Protein 8F8F (pdb70)

GO terms:
  GO:0004161 dimethylallyltranstransferase activity (F, EXP)
  GO:0004337 (2E,6E)-farnesyl diphosphate synthase activity (F, EXP)

InterPro domains:
  IPR000092 Polyprenyl synthetase-like [PF00348] (36-290)
  IPR000092 Polyprenyl synthetase-like [cd00685] (25-270)
  IPR008949 Isoprenoid synthase domain superfamily [G3DSA:1.10.600.10] (1-351)
  IPR008949 Isoprenoid synthase domain superfamily [SSF48576] (7-351)
  IPR033749 Polyprenyl synthetase, conserved site [PS00444] (228-240)
  IPR033749 Polyprenyl synthetase, conserved site [PS00723] (81-95)
  IPR054885 (2E,6E)-farnesyl diphosphate synthase [NF042416] (1-352)

Organism: Mycobacterium tuberculosis (strain ATCC 25618 / H37Rv) (NCBI:txid83332)

Nearest PDB structures (foldseek):
  8f8k-assembly1_A  TM=9.981E-01  e=1.217E-45  Mycobacterium tuberculosis
  3qqv-assembly1_A-2  TM=9.295E-01  e=1.820E-24  Corynebacterium glutamicum
  3lk5-assembly1_A-2  TM=9.264E-01  e=7.140E-21  Corynebacterium glutamicum
  1wy0-assembly1_A-2  TM=9.045E-01  e=4.512E-14  Pyrococcus horikoshii OT3
  3nf2-assembly1_A-2  TM=8.156E-01  e=4.820E-12  Streptomyces coelicolor

Radius of gyration: 26.86 Å; Cα contacts (8 Å, |Δi|>4): 1030; chains: 2; bounding box: 62×59×74 Å

Foldseek 3Di:
DLVVLLLVLVLVLLVVVLVVCPVVDDVVSVLSVVLSCVLSVDDDLQLLVLLQLLQQFAADDHDDSLVSPLSSLLSLLVLLVVLVVCVVLVPQDDPRHGHQLNVQLVVCVVVVHDDRSSVRSSVSSNVSSVVSNVSSVVSLVVSLVPPADVQLNVQLVVLVVQLVVLLVVLVVLFVVCQVVVPQALVSQLSSLCSNFLNRFLSSSSNNNSRRDDCVVQSVLSNVLSSLLRLLLQLVVVCCCADNDCVVVVADHLNCQQSQGNHSLLSVLLVLCVVVPPVLNVLSSVRRRDHDDPVSSVVNSVSSVVSCSSVVSVVSSVVSLVVSLVSLVPHSTDVVSSVVVNVSSVVSD/DLLVLLLVLQLVLLVVVLVVCPVVDDVVSVLSVVLSCVLSVDDDLQLLVLLQLLQQFAADDHDDSLVSPLSSLLSLLVLLLVLVVCVVLVPQADLRHGHQLNVQLVVCVVVVHDDRSSVRSSVSSNVSSVVSNVSSVVSLVVSLVPPADVQLNVQLVVLVVQLVVLLVVLVVLFVVCQVVVPQALVSQLSSLCSNFLNRFLSSSSNNNSRRDDCPQVSVLSNLLSSLLRLLLQLVVVLCCAPNDCVVNVDDHHNCQQSQGRHSLLSVLLVLCVVVPPVLNVLSSVRRNDHADPVSSVVNSVSSVVSCSSVVSVVSSVVSLVVSLVSLVPGSTDVVSSVVVNVSSVVSD

B-factor: mean 47.26, std 14.82, range [19.62, 125.3]

Structure (mmCIF, N/CA/C/O backbone):
data_8F8F
#
_entry.id   8F8F
#
_cell.length_a   81.797
_cell.length_b   190.713
_cell.length_c   66.480
_cell.angle_alpha   90.00
_cell.angle_beta   90.00
_cell.angle_gamma   90.00
#
_symmetry.space_group_name_H-M   'P 21 21 2'
#
loop_
_entity.id
_entity.type
_entity.pdbx_description
1 polymer '(2E,6E)-farnesyl diphosphate synthase'
2 non-polymer GLYCEROL
3 non-polymer 'MAGNESIUM ION'
4 water water
#
loop_
_atom_site.group_PDB
_atom_site.id
_atom_site.type_symbol
_atom_site.label_atom_id
_atom_site.label_alt_id
_atom_site.label_comp_id
_atom_site.label_asym_id
_atom_site.label_entity_id
_atom_site.label_seq_id
_atom_site.pdbx_PDB_ins_code
_atom_site.Cartn_x
_atom_site.Cartn_y
_atom_site.Cartn_z
_atom_site.occupancy
_atom_site.B_iso_or_equiv
_atom_site.auth_seq_id
_atom_site.auth_comp_id
_atom_site.auth_asym_id
_atom_site.auth_atom_id
_atom_site.pdbx_PDB_model_num
ATOM 1 N N . THR A 1 35 ? 12.536 16.237 20.129 1.00 65.62 0 THR A N 1
ATOM 2 C CA . THR A 1 35 ? 13.021 16.330 18.756 1.00 79.88 0 THR A CA 1
ATOM 3 C C . THR A 1 35 ? 14.489 15.933 18.662 1.00 74.99 0 THR A C 1
ATOM 4 O O . THR A 1 35 ? 15.158 15.752 19.679 1.00 62.87 0 THR A O 1
ATOM 8 N N . MET A 1 36 ? 14.989 15.804 17.432 1.00 75.16 1 MET A N 1
ATOM 9 C CA . MET A 1 36 ? 16.370 15.377 17.243 1.00 69.69 1 MET A CA 1
ATOM 10 C C . MET A 1 36 ? 17.366 16.477 17.582 1.00 63.80 1 MET A C 1
ATOM 11 O O . MET A 1 36 ? 18.473 16.180 18.046 1.00 56.32 1 MET A O 1
ATOM 16 N N . ALA A 1 37 ? 17.000 17.743 17.366 1.00 70.64 2 ALA A N 1
ATOM 17 C CA . ALA A 1 37 ? 17.904 18.833 17.715 1.00 58.26 2 ALA A CA 1
ATOM 18 C C . ALA A 1 37 ? 18.136 18.893 19.218 1.00 60.73 2 ALA A C 1
ATOM 19 O O . ALA A 1 37 ? 19.242 19.209 19.671 1.00 55.50 2 ALA A O 1
ATOM 21 N N . GLY A 1 38 ? 17.107 18.583 20.008 1.00 54.42 3 GLY A N 1
ATOM 22 C CA . GLY A 1 38 ? 17.264 18.609 21.453 1.00 43.70 3 GLY A CA 1
ATOM 23 C C . GLY A 1 38 ? 18.126 17.473 21.968 1.00 50.28 3 GLY A C 1
ATOM 24 O O . GLY A 1 38 ? 18.946 17.666 22.871 1.00 55.72 3 GLY A O 1
ATOM 25 N N . ALA A 1 39 ? 17.952 16.275 21.405 1.00 48.58 4 ALA A N 1
ATOM 26 C CA . ALA A 1 39 ? 18.781 15.142 21.804 1.00 50.27 4 ALA A CA 1
ATOM 27 C C . ALA A 1 39 ? 20.241 15.374 21.439 1.00 49.15 4 ALA A C 1
ATOM 28 O O . ALA A 1 39 ? 21.144 15.008 22.201 1.00 52.30 4 ALA A O 1
ATOM 30 N N . ILE A 1 40 ? 20.490 15.974 20.275 1.00 50.39 5 ILE A N 1
ATOM 31 C CA . ILE A 1 40 ? 21.854 16.321 19.893 1.00 54.95 5 ILE A CA 1
ATOM 32 C C . ILE A 1 40 ? 22.408 17.391 20.825 1.00 49.51 5 ILE A C 1
ATOM 33 O O . ILE A 1 40 ? 23.551 17.298 21.289 1.00 49.20 5 ILE A O 1
ATOM 38 N N . THR A 1 41 ? 21.602 18.412 21.127 1.00 43.25 6 THR A N 1
ATOM 39 C CA . THR A 1 41 ? 22.057 19.490 21.999 1.00 37.88 6 THR A CA 1
ATOM 40 C C . THR A 1 41 ? 22.348 18.978 23.406 1.00 51.48 6 THR A C 1
ATOM 41 O O . THR A 1 41 ? 23.321 19.406 24.040 1.00 48.76 6 THR A O 1
ATOM 45 N N . ASP A 1 42 ? 21.530 18.046 23.903 1.00 42.20 7 ASP A N 1
ATOM 46 C CA . ASP A 1 42 ? 21.734 17.527 25.253 1.00 48.52 7 ASP A CA 1
ATOM 47 C C . ASP A 1 42 ? 23.045 16.757 25.360 1.00 45.99 7 ASP A C 1
ATOM 48 O O . ASP A 1 42 ? 23.721 16.815 26.395 1.00 43.24 7 ASP A O 1
ATOM 53 N N . GLN A 1 43 ? 23.418 16.026 24.306 1.00 43.33 8 GLN A N 1
ATOM 54 C CA . GLN A 1 43 ? 24.722 15.370 24.287 1.00 42.55 8 GLN A CA 1
ATOM 55 C C . GLN A 1 43 ? 25.848 16.391 24.392 1.00 48.00 8 GLN A C 1
ATOM 56 O O . GLN A 1 43 ? 26.840 16.167 25.096 1.00 45.69 8 GLN A O 1
ATOM 62 N N . LEU A 1 44 ? 25.705 17.524 23.701 1.00 39.64 9 LEU A N 1
ATOM 63 C CA . LEU A 1 44 ? 26.725 18.565 23.756 1.00 46.78 9 LEU A CA 1
ATOM 64 C C . LEU A 1 44 ? 26.750 19.244 25.120 1.00 40.55 9 LEU A C 1
ATOM 65 O O . LEU A 1 44 ? 27.827 19.554 25.644 1.00 39.14 9 LEU A O 1
ATOM 70 N N . ARG A 1 45 ? 25.575 19.481 25.711 1.00 37.04 10 ARG A N 1
ATOM 71 C CA . ARG A 1 45 ? 25.524 20.080 27.042 1.00 38.48 10 ARG A CA 1
ATOM 72 C C . ARG A 1 45 ? 26.227 19.202 28.068 1.00 41.32 10 ARG A C 1
ATOM 73 O O . ARG A 1 45 ? 26.958 19.704 28.931 1.00 39.74 10 ARG A O 1
ATOM 81 N N . ARG A 1 46 ? 26.026 17.885 27.985 1.00 42.15 11 ARG A N 1
ATOM 82 C CA . ARG A 1 46 ? 26.658 16.978 28.936 1.00 40.07 11 ARG A CA 1
ATOM 83 C C . ARG A 1 46 ? 28.161 16.891 28.701 1.00 46.30 11 ARG A C 1
ATOM 84 O O . ARG A 1 46 ? 28.938 16.778 29.657 1.00 38.31 11 ARG A O 1
ATOM 92 N N . TYR A 1 47 ? 28.590 16.941 27.437 1.00 42.29 12 TYR A N 1
ATOM 93 C CA . TYR A 1 47 ? 30.021 16.955 27.146 1.00 43.37 12 TYR A CA 1
ATOM 94 C C . TYR A 1 47 ? 30.676 18.221 27.683 1.00 33.14 12 TYR A C 1
ATOM 95 O O . TYR A 1 47 ? 31.706 18.162 28.365 1.00 35.96 12 TYR A O 1
ATOM 104 N N . LEU A 1 48 ? 30.090 19.382 27.377 1.00 37.35 13 LEU A N 1
ATOM 105 C CA . LEU A 1 48 ? 30.663 20.646 27.827 1.00 37.91 13 LEU A CA 1
ATOM 106 C C . LEU A 1 48 ? 30.677 20.735 29.347 1.00 43.91 13 LEU A C 1
ATOM 107 O O . LEU A 1 48 ? 31.626 21.265 29.937 1.00 42.67 13 LEU A O 1
ATOM 112 N N . HIS A 1 49 ? 29.632 20.219 29.999 1.00 42.26 14 HIS A N 1
ATOM 113 C CA . HIS A 1 49 ? 29.609 20.204 31.458 1.00 43.31 14 HIS A CA 1
ATOM 114 C C . HIS A 1 49 ? 30.758 19.375 32.018 1.00 37.41 14 HIS A C 1
ATOM 115 O O . HIS A 1 49 ? 31.375 19.752 33.021 1.00 41.31 14 HIS A O 1
ATOM 122 N N . GLY A 1 50 ? 31.069 18.249 31.373 1.00 39.58 15 GLY A N 1
ATOM 123 C CA . GLY A 1 50 ? 32.164 17.416 31.844 1.00 39.27 15 GLY A CA 1
ATOM 124 C C . GLY A 1 50 ? 33.524 18.052 31.627 1.00 44.03 15 GLY A C 1
ATOM 125 O O . GLY A 1 50 ? 34.393 17.990 32.502 1.00 40.33 15 GLY A O 1
ATOM 126 N N . ARG A 1 51 ? 33.735 18.662 30.458 1.00 39.47 16 ARG A N 1
ATOM 127 C CA . ARG A 1 51 ? 35.001 19.347 30.210 1.00 39.58 16 ARG A CA 1
ATOM 128 C C . ARG A 1 51 ? 35.181 20.521 31.164 1.00 35.02 16 ARG A C 1
ATOM 129 O O . ARG A 1 51 ? 36.293 20.781 31.637 1.00 37.86 16 ARG A O 1
ATOM 137 N N . ARG A 1 52 ? 34.094 21.237 31.460 1.00 35.10 17 ARG A N 1
ATOM 138 C CA . ARG A 1 52 ? 34.176 22.375 32.370 1.00 35.92 17 ARG A CA 1
ATOM 139 C C . ARG A 1 52 ? 34.566 21.930 33.772 1.00 42.14 17 ARG A C 1
ATOM 140 O O . ARG A 1 52 ? 35.443 22.528 34.406 1.00 45.05 17 ARG A O 1
ATOM 148 N N . ARG A 1 53 ? 33.915 20.879 34.276 1.00 45.05 18 ARG A N 1
ATOM 149 C CA . ARG A 1 53 ? 34.228 20.386 35.613 1.00 45.79 18 ARG A CA 1
ATOM 150 C C . ARG A 1 53 ? 35.664 19.885 35.694 1.00 39.25 18 ARG A C 1
ATOM 151 O O . ARG A 1 53 ? 36.358 20.123 36.690 1.00 43.88 18 ARG A O 1
ATOM 159 N N . ALA A 1 54 ? 36.134 19.199 34.649 1.00 39.57 19 ALA A N 1
ATOM 160 C CA . ALA A 1 54 ? 37.493 18.670 34.659 1.00 40.45 19 ALA A CA 1
ATOM 161 C C . ALA A 1 54 ? 38.548 19.766 34.570 1.00 48.74 19 ALA A C 1
ATOM 162 O O . ALA A 1 54 ? 39.712 19.513 34.894 1.00 41.61 19 ALA A O 1
ATOM 164 N N . ALA A 1 55 ? 38.172 20.970 34.142 1.00 37.53 20 ALA A N 1
ATOM 165 C CA . ALA A 1 55 ? 39.095 22.091 34.039 1.00 48.62 20 ALA A CA 1
ATOM 166 C C . ALA A 1 55 ? 38.937 23.088 35.181 1.00 48.48 20 ALA A C 1
ATOM 167 O O . ALA A 1 55 ? 39.494 24.188 35.112 1.00 52.13 20 ALA A O 1
ATOM 169 N N . ALA A 1 56 ? 38.199 22.723 36.234 1.00 45.92 21 ALA A N 1
ATOM 170 C CA . ALA A 1 56 ? 37.922 23.649 37.327 1.00 52.51 21 ALA A CA 1
ATOM 171 C C . ALA A 1 56 ? 39.169 24.020 38.119 1.00 43.20 21 ALA A C 1
ATOM 172 O O . ALA A 1 56 ? 39.180 25.069 38.772 1.00 48.54 21 ALA A O 1
ATOM 174 N N . HIS A 1 57 ? 40.216 23.193 38.078 1.00 45.27 22 HIS A N 1
ATOM 175 C CA . HIS A 1 57 ? 41.439 23.491 38.813 1.00 42.04 22 HIS A CA 1
ATOM 176 C C . HIS A 1 57 ? 42.186 24.697 38.259 1.00 56.35 22 HIS A C 1
ATOM 177 O O . HIS A 1 57 ? 43.123 25.173 38.908 1.00 48.64 22 HIS A O 1
ATOM 184 N N . MET A 1 58 ? 41.800 25.201 37.088 1.00 44.76 23 MET A N 1
ATOM 185 C CA . MET A 1 58 ? 42.485 26.320 36.458 1.00 55.50 23 MET A CA 1
ATOM 186 C C . MET A 1 58 ? 41.943 27.675 36.896 1.00 47.84 23 MET A C 1
ATOM 187 O O . MET A 1 58 ? 42.430 28.703 36.416 1.00 56.17 23 MET A O 1
ATOM 192 N N . GLY A 1 59 ? 40.958 27.707 37.782 1.00 45.21 24 GLY A N 1
ATOM 193 C CA . GLY A 1 59 ? 40.504 28.943 38.386 1.00 42.40 24 GLY A CA 1
ATOM 194 C C . GLY A 1 59 ? 39.134 29.369 37.881 1.00 44.75 24 GLY A C 1
ATOM 195 O O . GLY A 1 59 ? 38.576 28.817 36.932 1.00 46.59 24 GLY A O 1
ATOM 196 N N . SER A 1 60 ? 38.606 30.398 38.547 1.00 35.21 25 SER A N 1
ATOM 197 C CA . SER A 1 60 ? 37.267 30.893 38.256 1.00 40.56 25 SER A CA 1
ATOM 198 C C . SER A 1 60 ? 37.212 31.783 37.021 1.00 42.06 25 SER A C 1
ATOM 199 O O . SER A 1 60 ? 36.138 31.923 36.427 1.00 37.51 25 SER A O 1
ATOM 202 N N . ASP A 1 61 ? 38.333 32.389 36.623 1.00 44.57 26 ASP A N 1
ATOM 203 C CA . ASP A 1 61 ? 38.334 33.210 35.416 1.00 45.73 26 ASP A CA 1
ATOM 204 C C . ASP A 1 61 ? 38.221 32.345 34.167 1.00 33.17 26 ASP A C 1
ATOM 205 O O . ASP A 1 61 ? 37.410 32.625 33.277 1.00 35.50 26 ASP A O 1
ATOM 210 N N . TYR A 1 62 ? 39.034 31.288 34.080 1.00 31.96 27 TYR A N 1
ATOM 211 C CA . TYR A 1 62 ? 38.916 30.359 32.962 1.00 39.55 27 TYR A CA 1
ATOM 212 C C . TYR A 1 62 ? 37.587 29.617 32.994 1.00 41.09 27 TYR A C 1
ATOM 213 O O . TYR A 1 62 ? 37.025 29.308 31.937 1.00 35.28 27 TYR A O 1
ATOM 222 N N . ASP A 1 63 ? 37.068 29.332 34.191 1.00 42.05 28 ASP A N 1
ATOM 223 C CA . ASP A 1 63 ? 35.753 28.711 34.298 1.00 33.09 28 ASP A CA 1
ATOM 224 C C . ASP A 1 63 ? 34.671 29.638 33.759 1.00 32.21 28 ASP A C 1
ATOM 225 O O . ASP A 1 63 ? 33.697 29.181 33.149 1.00 37.66 28 ASP A O 1
ATOM 230 N N . GLY A 1 64 ? 34.828 30.947 33.971 1.00 32.04 29 GLY A N 1
ATOM 231 C CA . GLY A 1 64 ? 33.890 31.899 33.406 1.00 35.29 29 GLY A CA 1
ATOM 232 C C . GLY A 1 64 ? 33.945 31.956 31.894 1.00 34.52 29 GLY A C 1
ATOM 233 O O . GLY A 1 64 ? 32.919 32.164 31.240 1.00 35.24 29 GLY A O 1
ATOM 234 N N . LEU A 1 65 ? 35.135 31.774 31.316 1.00 29.10 30 LEU A N 1
ATOM 235 C CA . LEU A 1 65 ? 35.243 31.715 29.862 1.00 32.01 30 LEU A CA 1
ATOM 236 C C . LEU A 1 65 ? 34.552 30.474 29.313 1.00 31.04 30 LEU A C 1
ATOM 237 O O . LEU A 1 65 ? 33.863 30.542 28.288 1.00 30.97 30 LEU A O 1
ATOM 242 N N . ILE A 1 66 ? 34.719 29.333 29.985 1.00 35.71 31 ILE A N 1
ATOM 243 C CA . ILE A 1 66 ? 34.033 28.113 29.568 1.00 31.79 31 ILE A CA 1
ATOM 244 C C . ILE A 1 66 ? 32.525 28.283 29.702 1.00 30.04 31 ILE A C 1
ATOM 245 O O . ILE A 1 66 ? 31.756 27.866 28.826 1.00 30.15 31 ILE A O 1
ATOM 250 N N . ALA A 1 67 ? 32.080 28.905 30.798 1.00 32.16 32 ALA A N 1
ATOM 251 C CA . ALA A 1 67 ? 30.657 29.179 30.973 1.00 37.43 32 ALA A CA 1
ATOM 252 C C . ALA A 1 67 ? 30.130 30.072 29.858 1.00 38.18 32 ALA A C 1
ATOM 253 O O . ALA A 1 67 ? 28.991 29.906 29.404 1.00 38.06 32 ALA A O 1
ATOM 255 N N A ASP A 1 68 ? 30.946 31.025 29.403 0.48 36.02 33 ASP A N 1
ATOM 256 N N B ASP A 1 68 ? 30.940 31.035 29.411 0.52 36.05 33 ASP A N 1
ATOM 257 C CA A ASP A 1 68 ? 30.555 31.865 28.276 0.48 34.65 33 ASP A CA 1
ATOM 258 C CA B ASP A 1 68 ? 30.548 31.860 28.272 0.52 34.66 33 ASP A CA 1
ATOM 259 C C A ASP A 1 68 ? 30.422 31.044 26.999 0.48 33.60 33 ASP A C 1
ATOM 260 C C B ASP A 1 68 ? 30.393 31.016 27.016 0.52 33.55 33 ASP A C 1
ATOM 261 O O A ASP A 1 68 ? 29.548 31.315 26.167 0.48 33.85 33 ASP A O 1
ATOM 262 O O B ASP A 1 68 ? 29.480 31.242 26.213 0.52 33.75 33 ASP A O 1
ATOM 271 N N . LEU A 1 69 ? 31.280 30.037 26.828 1.00 32.11 34 LEU A N 1
ATOM 272 C CA . LEU A 1 69 ? 31.177 29.166 25.664 1.00 34.66 34 LEU A CA 1
ATOM 273 C C . LEU A 1 69 ? 29.921 28.307 25.737 1.00 35.59 34 LEU A C 1
ATOM 274 O O . LEU A 1 69 ? 29.262 28.074 24.716 1.00 32.74 34 LEU A O 1
ATOM 279 N N . GLU A 1 70 ? 29.570 27.836 26.937 1.00 37.56 35 GLU A N 1
ATOM 280 C CA . GLU A 1 70 ? 28.338 27.072 27.105 1.00 35.87 35 GLU A CA 1
ATOM 281 C C . GLU A 1 70 ? 27.120 27.916 26.749 1.00 37.24 35 GLU A C 1
ATOM 282 O O . GLU A 1 70 ? 26.214 27.454 26.045 1.00 36.95 35 GLU A O 1
ATOM 288 N N A ASP A 1 71 ? 27.081 29.163 27.222 0.56 35.59 36 ASP A N 1
ATOM 289 N N B ASP A 1 71 ? 27.083 29.157 27.243 0.44 35.64 36 ASP A N 1
ATOM 290 C CA A ASP A 1 71 ? 25.918 30.006 26.960 0.56 39.26 36 ASP A CA 1
ATOM 291 C CA B ASP A 1 71 ? 25.958 30.045 26.971 0.44 39.28 36 ASP A CA 1
ATOM 292 C C A ASP A 1 71 ? 25.792 30.355 25.482 0.56 42.24 36 ASP A C 1
ATOM 293 C C B ASP A 1 71 ? 25.802 30.293 25.477 0.44 42.20 36 ASP A C 1
ATOM 294 O O A ASP A 1 71 ? 24.673 30.469 24.970 0.56 41.82 36 ASP A O 1
ATOM 295 O O B ASP A 1 71 ? 24.686 30.277 24.948 0.44 41.43 36 ASP A O 1
ATOM 304 N N . PHE A 1 72 ? 26.916 30.525 24.782 1.00 37.19 37 PHE A N 1
ATOM 305 C CA . PHE A 1 72 ? 26.852 30.839 23.358 1.00 36.94 37 PHE A CA 1
ATOM 306 C C . PHE A 1 72 ? 26.451 29.618 22.542 1.00 43.83 37 PHE A C 1
ATOM 307 O O . PHE A 1 72 ? 25.580 29.700 21.668 1.00 38.83 37 PHE A O 1
ATOM 315 N N . VAL A 1 73 ? 27.074 28.472 22.818 1.00 33.01 38 VAL A N 1
ATOM 316 C CA . VAL A 1 73 ? 26.814 27.271 22.030 1.00 43.25 38 VAL A CA 1
ATOM 317 C C . VAL A 1 73 ? 25.399 26.764 22.279 1.00 55.46 38 VAL A C 1
ATOM 318 O O . VAL A 1 73 ? 24.655 26.456 21.340 1.00 60.44 38 VAL A O 1
ATOM 322 N N . LEU A 1 74 ? 25.009 26.668 23.548 1.00 44.14 39 LEU A N 1
ATOM 323 C CA . LEU A 1 74 ? 23.708 26.131 23.922 1.00 45.88 39 LEU A CA 1
ATOM 324 C C . LEU A 1 74 ? 22.600 27.175 23.877 1.00 58.72 39 LEU A C 1
ATOM 325 O O . LEU A 1 74 ? 21.451 26.843 24.190 1.00 69.31 39 LEU A O 1
ATOM 330 N N . GLY A 1 75 ? 22.910 28.411 23.484 1.00 60.57 40 GLY A N 1
ATOM 331 C CA . GLY A 1 75 ? 21.968 29.515 23.542 1.00 68.42 40 GLY A CA 1
ATOM 332 C C . GLY A 1 75 ? 20.662 29.301 22.809 1.00 80.62 40 GLY A C 1
ATOM 333 O O . GLY A 1 75 ? 19.646 29.910 23.152 1.00 96.21 40 GLY A O 1
ATOM 334 N N . GLY A 1 76 ? 20.672 28.442 21.800 1.00 79.87 41 GLY A N 1
ATOM 335 C CA . GLY A 1 76 ? 19.466 28.125 21.054 1.00 85.00 41 GLY A CA 1
ATOM 336 C C . GLY A 1 76 ? 19.648 28.292 19.561 1.00 80.87 41 GLY A C 1
ATOM 337 O O . GLY A 1 76 ? 20.424 29.129 19.096 1.00 77.94 41 GLY A O 1
ATOM 338 N N . GLY A 1 77 ? 18.922 27.487 18.802 1.00 74.48 42 GLY A N 1
ATOM 339 C CA . GLY A 1 77 ? 19.001 27.539 17.355 1.00 78.29 42 GLY A CA 1
ATOM 340 C C . GLY A 1 77 ? 18.389 26.299 16.745 1.00 66.64 42 GLY A C 1
ATOM 341 O O . GLY A 1 77 ? 17.891 25.410 17.438 1.00 69.47 42 GLY A O 1
ATOM 342 N N . LYS A 1 78 ? 18.440 26.253 15.413 1.00 62.47 43 LYS A N 1
ATOM 343 C CA . LYS A 1 78 ? 17.871 25.124 14.691 1.00 62.50 43 LYS A CA 1
ATOM 344 C C . LYS A 1 78 ? 18.805 23.922 14.632 1.00 67.75 43 LYS A C 1
ATOM 345 O O . LYS A 1 78 ? 18.346 22.826 14.289 1.00 57.14 43 LYS A O 1
ATOM 347 N N . ARG A 1 79 ? 20.084 24.096 14.972 1.00 59.40 44 ARG A N 1
ATOM 348 C CA . ARG A 1 79 ? 21.088 23.037 14.857 1.00 51.78 44 ARG A CA 1
ATOM 349 C C . ARG A 1 79 ? 21.107 22.472 13.437 1.00 51.69 44 ARG A C 1
ATOM 350 O O . ARG A 1 79 ? 21.029 21.261 13.218 1.00 46.01 44 ARG A O 1
ATOM 358 N N . LEU A 1 80 ? 21.211 23.379 12.463 1.00 42.79 45 LEU A N 1
ATOM 359 C CA . LEU A 1 80 ? 21.088 22.994 11.059 1.00 49.69 45 LEU A CA 1
ATOM 360 C C . LEU A 1 80 ? 22.164 21.999 10.644 1.00 52.70 45 LEU A C 1
ATOM 361 O O . LEU A 1 80 ? 21.872 21.002 9.973 1.00 53.14 45 LEU A O 1
ATOM 366 N N . ARG A 1 81 ? 23.408 22.250 11.029 1.00 42.25 46 ARG A N 1
ATOM 367 C CA . ARG A 1 81 ? 24.526 21.436 10.570 1.00 48.71 46 ARG A CA 1
ATOM 368 C C . ARG A 1 81 ? 24.556 20.060 11.235 1.00 38.22 46 ARG A C 1
ATOM 369 O O . ARG A 1 81 ? 24.803 19.063 10.543 1.00 47.03 46 ARG A O 1
ATOM 377 N N . PRO A 1 82 ? 24.320 19.939 12.549 1.00 44.48 47 PRO A N 1
ATOM 378 C CA . PRO A 1 82 ? 24.174 18.589 13.119 1.00 40.47 47 PRO A CA 1
ATOM 379 C C . PRO A 1 82 ? 22.986 17.825 12.561 1.00 51.24 47 PRO A C 1
ATOM 380 O O . PRO A 1 82 ? 23.030 16.590 12.496 1.00 44.70 47 PRO A O 1
ATOM 384 N N . LEU A 1 83 ? 21.922 18.523 12.152 1.00 48.20 48 LEU A N 1
ATOM 385 C CA . LEU A 1 83 ? 20.766 17.838 11.583 1.00 46.70 48 LEU A CA 1
ATOM 386 C C . LEU A 1 83 ? 21.076 17.300 10.191 1.00 51.88 48 LEU A C 1
ATOM 387 O O . LEU A 1 83 ? 20.613 16.213 9.824 1.00 45.92 48 LEU A O 1
ATOM 392 N N . PHE A 1 84 ? 21.851 18.048 9.400 1.00 43.45 49 PHE A N 1
ATOM 393 C CA . PHE A 1 84 ? 22.321 17.524 8.121 1.00 39.21 49 PHE A CA 1
ATOM 394 C C . PHE A 1 84 ? 23.155 16.267 8.322 1.00 41.78 49 PHE A C 1
ATOM 395 O O . PHE A 1 84 ? 23.079 15.326 7.523 1.00 41.42 49 PHE A O 1
ATOM 403 N N . ALA A 1 85 ? 23.957 16.234 9.388 1.00 39.55 50 ALA A N 1
ATOM 404 C CA . ALA A 1 85 ? 24.733 15.037 9.691 1.00 39.88 50 ALA A CA 1
ATOM 405 C C . ALA A 1 85 ? 23.826 13.869 10.053 1.00 47.55 50 ALA A C 1
ATOM 406 O O . ALA A 1 85 ? 24.097 12.726 9.668 1.00 44.22 50 ALA A O 1
ATOM 408 N N . TYR A 1 86 ? 22.742 14.131 10.787 1.00 38.13 51 TYR A N 1
ATOM 409 C CA . TYR A 1 86 ? 21.817 13.057 11.134 1.00 53.59 51 TYR A CA 1
ATOM 410 C C . TYR A 1 86 ? 21.178 12.454 9.889 1.00 47.01 51 TYR A C 1
ATOM 411 O O . TYR A 1 86 ? 21.167 11.230 9.715 1.00 57.03 51 TYR A O 1
ATOM 420 N N . TRP A 1 87 ? 20.636 13.301 9.010 1.00 45.50 52 TRP A N 1
ATOM 421 C CA . TRP A 1 87 ? 19.969 12.791 7.817 1.00 49.62 52 TRP A CA 1
ATOM 422 C C . TRP A 1 87 ? 20.951 12.116 6.869 1.00 51.25 52 TRP A C 1
ATOM 423 O O . TRP A 1 87 ? 20.561 11.220 6.111 1.00 55.14 52 TRP A O 1
ATOM 434 N N . GLY A 1 88 ? 22.220 12.529 6.891 1.00 49.74 53 GLY A N 1
ATOM 435 C CA . GLY A 1 88 ? 23.236 11.786 6.170 1.00 39.49 53 GLY A CA 1
ATOM 436 C C . GLY A 1 88 ? 23.445 10.397 6.735 1.00 39.08 53 GLY A C 1
ATOM 437 O O . GLY A 1 88 ? 23.712 9.453 5.986 1.00 50.64 53 GLY A O 1
ATOM 438 N N . TRP A 1 89 ? 23.320 10.249 8.056 1.00 49.53 54 TRP A N 1
ATOM 439 C CA . TRP A 1 89 ? 23.376 8.925 8.668 1.00 47.24 54 TRP A CA 1
ATOM 440 C C . TRP A 1 89 ? 22.118 8.127 8.341 1.00 58.33 54 TRP A C 1
ATOM 441 O O . TRP A 1 89 ? 22.199 6.975 7.899 1.00 50.24 54 TRP A O 1
ATOM 452 N N . HIS A 1 90 ? 20.945 8.735 8.554 1.00 50.12 55 HIS A N 1
ATOM 453 C CA . HIS A 1 90 ? 19.666 8.096 8.252 1.00 61.38 55 HIS A CA 1
ATOM 454 C C . HIS A 1 90 ? 19.580 7.622 6.809 1.00 67.86 55 HIS A C 1
ATOM 455 O O . HIS A 1 90 ? 18.897 6.632 6.519 1.00 65.14 55 HIS A O 1
ATOM 462 N N . ALA A 1 91 ? 20.262 8.312 5.892 1.00 47.35 56 ALA A N 1
ATOM 463 C CA . ALA A 1 91 ? 20.116 8.010 4.473 1.00 56.84 56 ALA A CA 1
ATOM 464 C C . ALA A 1 91 ? 20.659 6.631 4.122 1.00 56.27 56 ALA A C 1
ATOM 465 O O . ALA A 1 91 ? 20.117 5.960 3.236 1.00 67.89 56 ALA A O 1
ATOM 467 N N . VAL A 1 92 ? 21.716 6.188 4.800 1.00 59.08 57 VAL A N 1
ATOM 468 C CA . VAL A 1 92 ? 22.388 4.940 4.463 1.00 50.10 57 VAL A CA 1
ATOM 469 C C . VAL A 1 92 ? 22.409 3.948 5.614 1.00 60.34 57 VAL A C 1
ATOM 470 O O . VAL A 1 92 ? 22.892 2.825 5.435 1.00 56.27 57 VAL A O 1
ATOM 474 N N . ALA A 1 93 ? 21.911 4.317 6.787 1.00 54.82 58 ALA A N 1
ATOM 475 C CA . ALA A 1 93 ? 21.845 3.396 7.910 1.00 63.85 58 ALA A CA 1
ATOM 476 C C . ALA A 1 93 ? 20.448 2.796 8.024 1.00 64.74 58 ALA A C 1
ATOM 477 O O . ALA A 1 93 ? 19.484 3.278 7.424 1.00 78.48 58 ALA A O 1
ATOM 479 N N . SER A 1 94 ? 20.356 1.718 8.800 1.00 62.97 59 SER A N 1
ATOM 480 C CA . SER A 1 94 ? 19.073 1.088 9.094 1.00 89.14 59 SER A CA 1
ATOM 481 C C . SER A 1 94 ? 18.511 1.597 10.418 1.00 95.01 59 SER A C 1
ATOM 482 O O . SER A 1 94 ? 17.356 2.031 10.490 1.00 98.08 59 SER A O 1
ATOM 485 N N . ARG A 1 95 ? 19.328 1.558 11.465 1.00 84.85 60 ARG A N 1
ATOM 486 C CA . ARG A 1 95 ? 18.907 1.872 12.818 1.00 79.69 60 ARG A CA 1
ATOM 487 C C . ARG A 1 95 ? 19.278 3.309 13.181 1.00 85.46 60 ARG A C 1
ATOM 488 O O . ARG A 1 95 ? 19.897 4.039 12.402 1.00 71.27 60 ARG A O 1
ATOM 496 N N . GLU A 1 96 ? 18.893 3.719 14.390 1.00 80.39 61 GLU A N 1
ATOM 497 C CA . GLU A 1 96 ? 19.231 5.039 14.892 1.00 78.42 61 GLU A CA 1
ATOM 498 C C . GLU A 1 96 ? 20.651 5.047 15.456 1.00 78.52 61 GLU A C 1
ATOM 499 O O . GLU A 1 96 ? 21.159 4.011 15.894 1.00 68.42 61 GLU A O 1
ATOM 505 N N . PRO A 1 97 ? 21.315 6.200 15.446 1.00 71.70 62 PRO A N 1
ATOM 506 C CA . PRO A 1 97 ? 22.676 6.271 15.986 1.00 56.86 62 PRO A CA 1
ATOM 507 C C . PRO A 1 97 ? 22.688 6.211 17.504 1.00 48.65 62 PRO A C 1
ATOM 508 O O . PRO A 1 97 ? 21.711 6.541 18.180 1.00 57.94 62 PRO A O 1
ATOM 512 N N . ASP A 1 98 ? 23.830 5.780 18.035 1.00 47.22 63 ASP A N 1
ATOM 513 C CA . ASP A 1 98 ? 24.035 5.763 19.471 1.00 52.31 63 ASP A CA 1
ATOM 514 C C . ASP A 1 98 ? 24.153 7.190 20.001 1.00 62.40 63 ASP A C 1
ATOM 515 O O . ASP A 1 98 ? 24.467 8.116 19.250 1.00 49.29 63 ASP A O 1
ATOM 520 N N . PRO A 1 99 ? 23.869 7.395 21.291 1.00 61.53 64 PRO A N 1
ATOM 521 C CA . PRO A 1 99 ? 24.079 8.718 21.8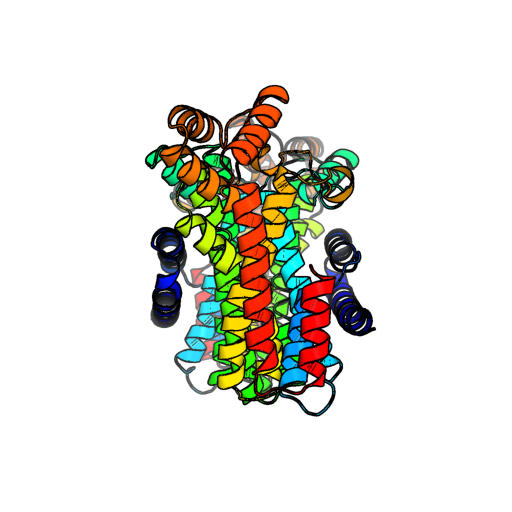98 1.00 56.35 64 PRO A CA 1
ATOM 522 C C . PRO A 1 99 ? 25.435 9.329 21.603 1.00 51.12 64 PRO A C 1
ATOM 523 O O . PRO A 1 99 ? 25.521 10.538 21.355 1.00 51.46 64 PRO A O 1
ATOM 527 N N . ASP A 1 100 ? 26.500 8.523 21.630 1.00 46.49 65 ASP A N 1
ATOM 528 C CA . ASP A 1 100 ? 27.832 9.046 21.343 1.00 47.81 65 ASP A CA 1
ATOM 529 C C . ASP A 1 100 ? 27.952 9.526 19.901 1.00 53.43 65 ASP A C 1
ATOM 530 O O . ASP A 1 100 ? 28.726 10.449 19.620 1.00 45.67 65 ASP A O 1
ATOM 535 N N . VAL A 1 101 ? 27.207 8.918 18.978 1.00 42.34 66 VAL A N 1
ATOM 536 C CA . VAL A 1 101 ? 27.248 9.375 17.595 1.00 43.23 66 VAL A CA 1
ATOM 537 C C . VAL A 1 101 ? 26.455 10.671 17.442 1.00 45.67 66 VAL A C 1
ATOM 538 O O . VAL A 1 101 ? 26.805 11.524 16.617 1.00 44.55 66 VAL A O 1
ATOM 542 N N . LEU A 1 102 ? 25.395 10.849 18.236 1.00 45.54 67 LEU A N 1
ATOM 543 C CA . LEU A 1 102 ? 24.724 12.144 18.290 1.00 49.48 67 LEU A CA 1
ATOM 544 C C . LEU A 1 102 ? 25.672 13.225 18.790 1.00 48.75 67 LEU A C 1
ATOM 545 O O . LEU A 1 102 ? 25.617 14.373 18.331 1.00 41.79 67 LEU A O 1
ATOM 550 N N . LEU A 1 103 ? 26.547 12.876 19.738 1.00 36.66 68 LEU A N 1
ATOM 551 C CA . LEU A 1 103 ? 27.566 13.817 20.188 1.00 48.89 68 LEU A CA 1
ATOM 552 C C . LEU A 1 103 ? 28.524 14.167 19.057 1.00 48.48 68 LEU A C 1
ATOM 553 O O . LEU A 1 103 ? 28.962 15.318 18.937 1.00 40.89 68 LEU A O 1
ATOM 558 N N . LEU A 1 104 ? 28.857 13.184 18.215 1.00 35.11 69 LEU A N 1
ATOM 559 C CA . LEU A 1 104 ? 29.677 13.459 17.040 1.00 38.19 69 LEU A CA 1
ATOM 560 C C . LEU A 1 104 ? 29.010 14.483 16.133 1.00 42.34 69 LEU A C 1
ATOM 561 O O . LEU A 1 104 ? 29.671 15.393 15.618 1.00 42.70 69 LEU A O 1
ATOM 566 N N . PHE A 1 105 ? 27.698 14.352 15.926 1.00 34.13 70 PHE A N 1
ATOM 567 C CA . PHE A 1 105 ? 26.978 15.332 15.123 1.00 40.72 70 PHE A CA 1
ATOM 568 C C . PHE A 1 105 ? 26.980 16.703 15.789 1.00 40.59 70 PHE A C 1
ATOM 569 O O . PHE A 1 105 ? 27.035 17.727 15.098 1.00 36.03 70 PHE A O 1
ATOM 577 N N . SER A 1 106 ? 26.935 16.740 17.124 1.00 34.80 71 SER A N 1
ATOM 578 C CA . SER A 1 106 ? 26.931 18.004 17.850 1.00 33.13 71 SER A CA 1
ATOM 579 C C . SER A 1 106 ? 28.268 18.727 17.769 1.00 39.18 71 SER A C 1
ATOM 580 O O . SER A 1 106 ? 28.325 19.928 18.057 1.00 36.47 71 SER A O 1
ATOM 583 N N . ALA A 1 107 ? 29.342 18.024 17.397 1.00 32.42 72 ALA A N 1
ATOM 584 C CA . ALA A 1 107 ? 30.636 18.678 17.235 1.00 33.91 72 ALA A CA 1
ATOM 585 C C . ALA A 1 107 ? 30.587 19.744 16.150 1.00 33.25 72 ALA A C 1
ATOM 586 O O . ALA A 1 107 ? 31.374 20.697 16.180 1.00 30.68 72 ALA A O 1
ATOM 588 N N . LEU A 1 108 ? 29.676 19.597 15.186 1.00 29.30 73 LEU A N 1
ATOM 589 C CA . LEU A 1 108 ? 29.502 20.615 14.159 1.00 29.84 73 LEU A CA 1
ATOM 590 C C . LEU A 1 108 ? 28.943 21.904 14.744 1.00 39.14 73 LEU A C 1
ATOM 591 O O . LEU A 1 108 ? 29.224 22.992 14.228 1.00 35.54 73 LEU A O 1
ATOM 596 N N . GLU A 1 109 ? 28.153 21.801 15.816 1.00 36.79 74 GLU A N 1
ATOM 597 C CA . GLU A 1 109 ? 27.640 22.996 16.477 1.00 34.56 74 GLU A CA 1
ATOM 598 C C . GLU A 1 109 ? 28.737 23.696 17.269 1.00 38.50 74 GLU A C 1
ATOM 599 O O . GLU A 1 109 ? 28.827 24.929 17.259 1.00 36.14 74 GLU A O 1
ATOM 605 N N . LEU A 1 110 ? 29.578 22.926 17.965 1.00 30.90 75 LEU A N 1
ATOM 606 C CA . LEU A 1 110 ? 30.705 23.518 18.678 1.00 30.80 75 LEU A CA 1
ATOM 607 C C . LEU A 1 110 ? 31.715 24.115 17.706 1.00 33.85 75 LEU A C 1
ATOM 608 O O . LEU A 1 110 ? 32.280 25.184 17.966 1.00 34.81 75 LEU A O 1
ATOM 613 N N . LEU A 1 111 ? 31.949 23.439 16.578 1.00 27.87 76 LEU A N 1
ATOM 614 C CA . LEU A 1 111 ? 32.821 23.987 15.544 1.00 31.01 76 LEU A CA 1
ATOM 615 C C . LEU A 1 111 ? 32.264 25.292 14.990 1.00 33.38 76 LEU A C 1
ATOM 616 O O . LEU A 1 111 ? 33.022 26.223 14.688 1.00 28.67 76 LEU A O 1
ATOM 621 N N . HIS A 1 112 ? 30.940 25.376 14.842 1.00 29.58 77 HIS A N 1
ATOM 622 C CA . HIS A 1 112 ? 30.329 26.596 14.327 1.00 36.39 77 HIS A CA 1
ATOM 623 C C . HIS A 1 112 ? 30.529 27.766 15.281 1.00 30.76 77 HIS A C 1
ATOM 624 O O . HIS A 1 112 ? 30.640 28.914 14.835 1.00 32.41 77 HIS A O 1
ATOM 631 N N . ALA A 1 113 ? 30.583 27.498 16.588 1.00 26.81 78 ALA A N 1
ATOM 632 C CA . ALA A 1 113 ? 30.880 28.555 17.549 1.00 37.83 78 ALA A CA 1
ATOM 633 C C . ALA A 1 113 ? 32.276 29.121 17.327 1.00 33.41 78 ALA A C 1
ATOM 634 O O . ALA A 1 113 ? 32.485 30.335 17.427 1.00 28.22 78 ALA A O 1
ATOM 636 N N . TRP A 1 114 ? 33.246 28.251 17.038 1.00 29.11 79 TRP A N 1
ATOM 637 C CA . TRP A 1 114 ? 34.578 28.718 16.669 1.00 31.25 79 TRP A CA 1
ATOM 638 C C . TRP A 1 114 ? 34.521 29.608 15.436 1.00 33.65 79 TRP A C 1
ATOM 639 O O . TRP A 1 114 ? 35.139 30.679 15.398 1.00 29.01 79 TRP A O 1
ATOM 650 N N . ALA A 1 115 ? 33.780 29.174 14.414 1.00 26.95 80 ALA A N 1
ATOM 651 C CA . ALA A 1 115 ? 33.689 29.946 13.180 1.00 25.64 80 ALA A CA 1
ATOM 652 C C . ALA A 1 115 ? 33.054 31.310 13.423 1.00 31.17 80 ALA A C 1
ATOM 653 O O . ALA A 1 115 ? 33.551 32.327 12.927 1.00 27.96 80 ALA A O 1
ATOM 655 N N . LEU A 1 116 ? 31.966 31.354 14.198 1.00 27.17 81 LEU A N 1
ATOM 656 C CA . LEU A 1 116 ? 31.245 32.610 14.394 1.00 33.76 81 LEU A CA 1
ATOM 657 C C . LEU A 1 116 ? 32.027 33.578 15.274 1.00 29.82 81 LEU A C 1
ATOM 658 O O . LEU A 1 116 ? 32.033 34.788 15.018 1.00 27.40 81 LEU A O 1
ATOM 663 N N . VAL A 1 117 ? 32.684 33.071 16.320 1.00 28.16 82 VAL A N 1
ATOM 664 C CA . VAL A 1 117 ? 33.428 33.948 17.223 1.00 26.88 82 VAL A CA 1
ATOM 665 C C . VAL A 1 117 ? 34.578 34.621 16.481 1.00 34.05 82 VAL A C 1
ATOM 666 O O . VAL A 1 117 ? 34.779 35.838 16.583 1.00 28.45 82 VAL A O 1
ATOM 670 N N . HIS A 1 118 ? 35.348 33.843 15.716 1.00 26.73 83 HIS A N 1
ATOM 671 C CA . HIS A 1 118 ? 36.420 34.448 14.933 1.00 29.20 83 HIS A CA 1
ATOM 672 C C . HIS A 1 118 ? 35.867 35.276 13.780 1.00 29.57 83 HIS A C 1
ATOM 673 O O . HIS A 1 118 ? 36.496 36.258 13.369 1.00 30.18 83 HIS A O 1
ATOM 680 N N . ASP A 1 119 ? 34.693 34.907 13.258 1.00 23.67 84 ASP A N 1
ATOM 681 C CA . ASP A 1 119 ? 34.032 35.727 12.246 1.00 27.08 84 ASP A CA 1
ATOM 682 C C . ASP A 1 119 ? 33.705 37.111 12.790 1.00 34.23 84 ASP A C 1
ATOM 683 O O . ASP A 1 119 ? 33.897 38.121 12.102 1.00 30.64 84 ASP A O 1
ATOM 688 N N . ASP A 1 120 ? 33.203 37.175 14.027 1.00 30.83 85 ASP A N 1
ATOM 689 C CA . ASP A 1 120 ? 32.850 38.458 14.622 1.00 33.83 85 ASP A CA 1
ATOM 690 C C . ASP A 1 120 ? 34.073 39.345 14.803 1.00 31.19 85 ASP A C 1
ATOM 691 O O . ASP A 1 120 ? 33.966 40.575 14.731 1.00 29.99 85 ASP A O 1
ATOM 696 N N . LEU A 1 121 ? 35.241 38.743 15.038 1.00 27.79 86 LEU A N 1
ATOM 697 C CA . LEU A 1 121 ? 36.472 39.521 15.120 1.00 31.66 86 LEU A CA 1
ATOM 698 C C . LEU A 1 121 ? 36.894 40.027 13.746 1.00 38.55 86 LEU A C 1
ATOM 699 O O . LEU A 1 121 ? 37.291 41.189 13.599 1.00 36.57 86 LEU A O 1
ATOM 704 N N . ILE A 1 122 ? 36.808 39.168 12.728 1.00 34.53 87 ILE A N 1
ATOM 705 C CA . ILE A 1 122 ? 37.212 39.551 11.379 1.00 31.49 87 ILE A CA 1
ATOM 706 C C . ILE A 1 122 ? 36.310 40.654 10.839 1.00 36.95 87 ILE A C 1
ATOM 707 O O . ILE A 1 122 ? 36.783 41.612 10.216 1.00 35.83 87 ILE A O 1
ATOM 712 N N . ASP A 1 123 ? 35.002 40.547 11.080 1.00 36.15 88 ASP A N 1
ATOM 713 C CA . ASP A 1 123 ? 34.041 41.555 10.648 1.00 35.37 88 ASP A CA 1
ATOM 714 C C . ASP A 1 123 ? 34.009 42.786 11.543 1.00 33.27 88 ASP A C 1
ATOM 715 O O . ASP A 1 123 ? 33.370 43.777 11.171 1.00 36.50 88 ASP A O 1
ATOM 720 N N . ARG A 1 124 ? 34.670 42.746 12.701 1.00 32.49 89 ARG A N 1
ATOM 721 C CA . ARG A 1 124 ? 34.548 43.795 13.715 1.00 37.41 89 ARG A CA 1
ATOM 722 C C . ARG A 1 124 ? 33.081 44.071 14.037 1.00 39.50 89 ARG A C 1
ATOM 723 O O . ARG A 1 124 ? 32.660 45.220 14.192 1.00 38.27 89 ARG A O 1
ATOM 731 N N . SER A 1 125 ? 32.292 43.003 14.120 1.00 30.80 90 SER A N 1
ATOM 732 C CA . SER A 1 125 ? 30.879 43.141 14.436 1.00 32.91 90 SER A CA 1
ATOM 733 C C . SER A 1 125 ? 30.697 43.507 15.902 1.00 42.23 90 SER A C 1
ATOM 734 O O . SER A 1 125 ? 31.428 43.030 16.775 1.00 38.47 90 SER A O 1
ATOM 737 N N . ALA A 1 126 ? 29.715 44.365 16.171 1.00 34.85 91 ALA A N 1
ATOM 738 C CA . ALA A 1 126 ? 29.434 44.781 17.538 1.00 38.14 91 ALA A CA 1
ATOM 739 C C . ALA A 1 126 ? 28.444 43.853 18.227 1.00 34.39 91 ALA A C 1
ATOM 740 O O . ALA A 1 126 ? 28.600 43.554 19.416 1.00 34.43 91 ALA A O 1
ATOM 742 N N . THR A 1 127 ? 27.428 43.387 17.505 1.00 33.35 92 THR A N 1
ATOM 743 C CA . THR A 1 127 ? 26.407 42.524 18.073 1.00 43.22 92 THR A CA 1
ATOM 744 C C . THR A 1 127 ? 26.201 41.298 17.194 1.00 36.79 92 THR A C 1
ATOM 745 O O . THR A 1 127 ? 26.561 41.277 16.014 1.00 38.24 92 THR A O 1
ATOM 749 N N . ARG A 1 128 ? 25.613 40.272 17.804 1.00 42.94 93 ARG A N 1
ATOM 750 C CA . ARG A 1 128 ? 25.197 39.059 17.109 1.00 41.30 93 ARG A CA 1
ATOM 751 C C . ARG A 1 128 ? 23.887 38.604 17.730 1.00 40.09 93 ARG A C 1
ATOM 752 O O . ARG A 1 128 ? 23.824 38.388 18.944 1.00 46.58 93 ARG A O 1
ATOM 760 N N . ARG A 1 129 ? 22.846 38.473 16.906 1.00 41.47 94 ARG A N 1
ATOM 761 C CA . ARG A 1 129 ? 21.504 38.130 17.381 1.00 54.66 94 ARG A CA 1
ATOM 762 C C . ARG A 1 129 ? 21.000 39.138 18.413 1.00 56.25 94 ARG A C 1
ATOM 763 O O . ARG A 1 129 ? 20.222 38.793 19.306 1.00 59.47 94 ARG A O 1
ATOM 771 N N . GLY A 1 130 ? 21.448 40.389 18.303 1.00 45.35 95 GLY A N 1
ATOM 772 C CA . GLY A 1 130 ? 21.042 41.439 19.212 1.00 55.32 95 GLY A CA 1
ATOM 773 C C . GLY A 1 130 ? 21.891 41.586 20.454 1.00 55.65 95 GLY A C 1
ATOM 774 O O . GLY A 1 130 ? 21.721 42.568 21.189 1.00 48.04 95 GLY A O 1
ATOM 775 N N . ARG A 1 131 ? 22.799 40.654 20.712 1.00 44.87 96 ARG A N 1
ATOM 776 C CA . ARG A 1 131 ? 23.629 40.666 21.899 1.00 41.48 96 ARG A CA 1
ATOM 777 C C . ARG A 1 131 ? 25.074 40.998 21.538 1.00 38.19 96 ARG A C 1
ATOM 778 O O . ARG A 1 131 ? 25.521 40.702 20.426 1.00 35.52 96 ARG A O 1
ATOM 786 N N . PRO A 1 132 ? 25.826 41.617 22.450 1.00 36.85 97 PRO A N 1
ATOM 787 C CA . PRO A 1 132 ? 27.200 42.016 22.120 1.00 37.89 97 PRO A CA 1
ATOM 788 C C . PRO A 1 132 ? 28.065 40.816 21.763 1.00 47.41 97 PRO A C 1
ATOM 789 O O . PRO A 1 132 ? 27.903 39.723 22.308 1.00 32.05 97 PRO A O 1
ATOM 793 N N . THR A 1 133 ? 28.984 41.033 20.824 1.00 31.66 98 THR A N 1
ATOM 794 C CA . THR A 1 133 ? 29.932 39.999 20.448 1.00 32.63 98 THR A CA 1
ATOM 795 C C . THR A 1 133 ? 30.937 39.771 21.576 1.00 35.12 98 THR A C 1
ATOM 796 O O . THR A 1 133 ? 30.969 40.494 22.576 1.00 37.44 98 THR A O 1
ATOM 800 N N . ALA A 1 134 ? 31.781 38.752 21.394 1.00 31.65 99 ALA A N 1
ATOM 801 C CA . ALA A 1 134 ? 32.702 38.350 22.454 1.00 31.32 99 ALA A CA 1
ATOM 802 C C . ALA A 1 134 ? 33.689 39.461 22.793 1.00 30.64 99 ALA A C 1
ATOM 803 O O . ALA A 1 134 ? 33.933 39.746 23.971 1.00 28.24 99 ALA A O 1
ATOM 805 N N . GLN A 1 135 ? 34.268 40.105 21.774 1.00 24.99 100 GLN A N 1
ATOM 806 C CA . GLN A 1 135 ? 35.261 41.142 22.043 1.00 31.71 100 GLN A CA 1
ATOM 807 C C . GLN A 1 135 ? 34.658 42.308 22.817 1.00 29.84 100 GLN A C 1
ATOM 808 O O . GLN A 1 135 ? 35.347 42.931 23.634 1.00 30.33 100 GLN A O 1
ATOM 814 N N . LEU A 1 136 ? 33.378 42.608 22.589 1.00 28.85 101 LEU A N 1
ATOM 815 C CA . LEU A 1 136 ? 32.728 43.688 23.325 1.00 34.15 101 LEU A CA 1
ATOM 816 C C . LEU A 1 136 ? 32.375 43.265 24.746 1.00 34.19 101 LEU A C 1
ATOM 817 O O . LEU A 1 136 ? 32.475 44.071 25.678 1.00 35.98 101 LEU A O 1
ATOM 822 N N . ARG A 1 137 ? 31.956 42.010 24.929 1.00 35.54 102 ARG A N 1
ATOM 823 C CA . ARG A 1 137 ? 31.592 41.542 26.263 1.00 34.62 102 ARG A CA 1
ATOM 824 C C . ARG A 1 137 ? 32.803 41.511 27.188 1.00 39.86 102 ARG A C 1
ATOM 825 O O . ARG A 1 137 ? 32.701 41.872 28.367 1.00 36.20 102 ARG A O 1
ATOM 833 N N . TYR A 1 138 ? 33.963 41.097 26.674 1.00 27.86 103 TYR A N 1
ATOM 834 C CA . TYR A 1 138 ? 35.148 41.023 27.522 1.00 29.40 103 TYR A CA 1
ATOM 835 C C . TYR A 1 138 ? 35.806 42.384 27.711 1.00 34.65 103 TYR A C 1
ATOM 836 O O . TYR A 1 138 ? 36.407 42.632 28.762 1.00 29.72 103 TYR A O 1
ATOM 845 N N . ALA A 1 139 ? 35.708 43.276 26.720 1.00 28.54 104 ALA A N 1
ATOM 846 C CA . ALA A 1 139 ? 36.194 44.637 26.923 1.00 36.66 104 ALA A CA 1
ATOM 847 C C . ALA A 1 139 ? 35.362 45.363 27.972 1.00 44.24 104 ALA A C 1
ATOM 848 O O . ALA A 1 139 ? 35.905 46.109 28.797 1.00 39.88 104 ALA A O 1
ATOM 850 N N . ALA A 1 140 ? 34.043 45.153 27.962 1.00 31.56 105 ALA A N 1
ATOM 851 C CA . ALA A 1 140 ? 33.194 45.761 28.981 1.00 44.03 105 ALA A CA 1
ATOM 852 C C . ALA A 1 140 ? 33.507 45.199 30.361 1.00 50.04 105 ALA A C 1
ATOM 853 O O . ALA A 1 140 ? 33.514 45.939 31.352 1.00 50.94 105 ALA A O 1
ATOM 855 N N . LEU A 1 141 ? 33.768 43.892 30.443 1.00 38.42 106 LEU A N 1
ATOM 856 C CA . LEU A 1 141 ? 34.210 43.298 31.700 1.00 38.91 106 LEU A CA 1
ATOM 857 C C . LEU A 1 141 ? 35.510 43.935 32.174 1.00 46.31 106 LEU A C 1
ATOM 858 O O . LEU A 1 141 ? 35.683 44.201 33.370 1.00 51.44 106 LEU A O 1
ATOM 863 N N . HIS A 1 142 ? 36.434 44.192 31.243 1.00 36.62 107 HIS A N 1
ATOM 864 C CA . HIS A 1 142 ? 37.701 44.833 31.584 1.00 40.62 107 HIS A CA 1
ATOM 865 C C . HIS A 1 142 ? 37.478 46.223 32.172 1.00 51.50 107 HIS A C 1
ATOM 866 O O . HIS A 1 142 ? 38.164 46.622 33.121 1.00 47.78 107 HIS A O 1
ATOM 873 N N . ARG A 1 143 ? 36.513 46.970 31.630 1.00 45.95 108 ARG A N 1
ATOM 874 C CA . ARG A 1 143 ? 36.254 48.320 32.118 1.00 48.60 108 ARG A CA 1
ATOM 875 C C . ARG A 1 143 ? 35.429 48.317 33.399 1.00 44.57 108 ARG A C 1
ATOM 876 O O . ARG A 1 143 ? 35.606 49.200 34.246 1.00 58.71 108 ARG A O 1
ATOM 884 N N . ASP A 1 144 ? 34.537 47.338 33.566 1.00 44.42 109 ASP A N 1
ATOM 885 C CA . ASP A 1 144 ? 33.768 47.243 34.803 1.00 44.19 109 ASP A CA 1
ATOM 886 C C . ASP A 1 144 ? 34.672 46.948 35.995 1.00 64.18 109 ASP A C 1
ATOM 887 O O . ASP A 1 144 ? 34.436 47.449 37.101 1.00 64.93 109 ASP A O 1
ATOM 892 N N . ARG A 1 145 ? 35.710 46.138 35.790 1.00 50.70 110 ARG A N 1
ATOM 893 C CA . ARG A 1 145 ? 36.635 45.769 36.854 1.00 43.72 110 ARG A CA 1
ATOM 894 C C . ARG A 1 145 ? 37.720 46.811 37.086 1.00 41.24 110 ARG A C 1
ATOM 895 O O . ARG A 1 145 ? 38.561 46.615 37.970 1.00 56.09 110 ARG A O 1
ATOM 903 N N . ASP A 1 146 ? 37.717 47.903 36.320 1.00 40.17 111 ASP A N 1
ATOM 904 C CA . ASP A 1 146 ? 38.759 48.927 36.388 1.00 50.96 111 ASP A CA 1
ATOM 905 C C . ASP A 1 146 ? 40.133 48.289 36.178 1.00 58.58 111 ASP A C 1
ATOM 906 O O . ASP A 1 146 ? 41.110 48.597 36.864 1.00 53.48 111 ASP A O 1
ATOM 911 N N . TRP A 1 147 ? 40.199 47.367 35.221 1.00 51.97 112 TRP A N 1
ATOM 912 C CA . TRP A 1 147 ? 41.447 46.702 34.891 1.00 40.38 112 TRP A CA 1
ATOM 913 C C . TRP A 1 147 ? 42.337 47.634 34.073 1.00 38.10 112 TRP A C 1
ATOM 914 O O . TRP A 1 147 ? 41.875 48.609 33.474 1.00 40.24 112 TRP A O 1
ATOM 925 N N . ARG A 1 148 ? 43.629 47.327 34.058 1.00 40.56 113 ARG A N 1
ATOM 926 C CA . ARG A 1 148 ? 44.615 48.165 33.393 1.00 44.76 113 ARG A CA 1
ATOM 927 C C . ARG A 1 148 ? 44.933 47.630 32.000 1.00 59.13 113 ARG A C 1
ATOM 928 O O . ARG A 1 148 ? 44.576 46.507 31.635 1.00 47.60 113 ARG A O 1
ATOM 936 N N . GLY A 1 149 ? 45.618 48.459 31.217 1.00 49.25 114 GLY A N 1
ATOM 937 C CA . GLY A 1 149 ? 45.846 48.158 29.820 1.00 48.39 114 GLY A CA 1
ATOM 938 C C . GLY A 1 149 ? 44.650 48.541 28.970 1.00 50.10 114 GLY A C 1
ATOM 939 O O . GLY A 1 149 ? 43.662 49.109 29.438 1.00 50.67 114 GLY A O 1
ATOM 940 N N . SER A 1 150 ? 44.746 48.219 27.688 1.00 53.35 115 SER A N 1
ATOM 941 C CA . SER A 1 150 ? 43.667 48.527 26.755 1.00 39.73 115 SER A CA 1
ATOM 942 C C . SER A 1 150 ? 42.502 47.567 26.954 1.00 50.39 115 SER A C 1
ATOM 943 O O . SER A 1 150 ? 42.695 46.347 26.863 1.00 43.77 115 SER A O 1
ATOM 946 N N . PRO A 1 151 ? 41.292 48.058 27.241 1.00 42.76 116 PRO A N 1
ATOM 947 C CA . PRO A 1 151 ? 40.140 47.142 27.325 1.00 40.24 116 PRO A CA 1
ATOM 948 C C . PRO A 1 151 ? 39.834 46.455 26.008 1.00 48.92 116 PRO A C 1
ATOM 949 O O . PRO A 1 151 ? 39.435 45.283 25.999 1.00 35.07 116 PRO A O 1
ATOM 953 N N . ASP A 1 152 ? 40.002 47.163 24.888 1.00 36.43 117 ASP A N 1
ATOM 954 C CA . ASP A 1 152 ? 39.706 46.575 23.586 1.00 42.51 117 ASP A CA 1
ATOM 955 C C . ASP A 1 152 ? 40.721 45.506 23.208 1.00 38.43 117 ASP A C 1
ATOM 956 O O . ASP A 1 152 ? 40.365 44.522 22.549 1.00 34.56 117 ASP A O 1
ATOM 961 N N A GLN A 1 153 ? 41.984 45.681 23.606 0.43 35.99 118 GLN A N 1
ATOM 962 N N B GLN A 1 153 ? 41.985 45.682 23.604 0.57 35.95 118 GLN A N 1
ATOM 963 C CA A GLN A 1 153 ? 42.989 44.651 23.365 0.43 38.14 118 GLN A CA 1
ATOM 964 C CA B GLN A 1 153 ? 42.984 44.648 23.358 0.57 38.15 118 GLN A CA 1
ATOM 965 C C A GLN A 1 153 ? 42.676 43.382 24.147 0.43 39.83 118 GLN A C 1
ATOM 966 C C B GLN A 1 153 ? 42.658 43.380 24.138 0.57 39.92 118 GLN A C 1
ATOM 967 O O A GLN A 1 153 ? 42.866 42.270 23.642 0.43 32.79 118 GLN A O 1
ATOM 968 O O B GLN A 1 153 ? 42.822 42.267 23.625 0.57 32.68 118 GLN A O 1
ATOM 979 N N . PHE A 1 154 ? 42.196 43.532 25.383 1.00 35.16 119 PHE A N 1
ATOM 980 C CA . PHE A 1 154 ? 41.788 42.372 26.169 1.00 34.19 119 PHE A CA 1
ATOM 981 C C . PHE A 1 154 ? 40.566 41.700 25.558 1.00 29.98 119 PHE A C 1
ATOM 982 O O . PHE A 1 154 ? 40.495 40.467 25.494 1.00 29.82 119 PHE A O 1
ATOM 990 N N . GLY A 1 155 ? 39.597 42.496 25.105 1.00 28.17 120 GLY A N 1
ATOM 991 C CA . GLY A 1 155 ? 38.397 41.924 24.519 1.00 33.36 120 GLY A CA 1
ATOM 992 C C . GLY A 1 155 ? 38.684 41.104 23.276 1.00 40.27 120 GLY A C 1
ATOM 993 O O . GLY A 1 155 ? 38.113 40.028 23.086 1.00 32.08 120 GLY A O 1
ATOM 994 N N . MET A 1 156 ? 39.575 41.599 22.413 1.00 34.20 121 MET A N 1
ATOM 995 C CA . MET A 1 156 ? 39.917 40.849 21.210 1.00 31.04 121 MET A CA 1
ATOM 996 C C . MET A 1 156 ? 40.724 39.605 21.560 1.00 28.55 121 MET A C 1
ATOM 997 O O . MET A 1 156 ? 40.500 38.530 20.991 1.00 30.05 121 MET A O 1
ATOM 1002 N N . SER A 1 157 ? 41.660 39.735 22.505 1.00 24.56 122 SER A N 1
ATOM 1003 C CA . SER A 1 157 ? 42.474 38.596 22.918 1.00 31.76 122 SER A CA 1
ATOM 1004 C C . SER A 1 157 ? 41.611 37.500 23.526 1.00 33.07 122 SER A C 1
ATOM 1005 O O . SER A 1 157 ? 41.771 36.317 23.203 1.00 24.89 122 SER A O 1
ATOM 1008 N N . ALA A 1 158 ? 40.687 37.876 24.416 1.00 30.60 123 ALA A N 1
ATOM 1009 C CA . ALA A 1 158 ? 39.794 36.889 25.013 1.00 30.10 123 ALA A CA 1
ATOM 1010 C C . ALA A 1 158 ? 38.877 36.266 23.971 1.00 28.54 123 ALA A C 1
ATOM 1011 O O . ALA A 1 158 ? 38.538 35.081 24.071 1.00 26.48 123 ALA A O 1
ATOM 1013 N N . ALA A 1 159 ? 38.472 37.045 22.964 1.00 25.04 124 ALA A N 1
ATOM 1014 C CA . ALA A 1 159 ? 37.625 36.510 21.904 1.00 25.47 124 ALA A CA 1
ATOM 1015 C C . ALA A 1 159 ? 38.386 35.519 21.033 1.00 29.29 124 ALA A C 1
ATOM 1016 O O . ALA A 1 159 ? 37.822 34.508 20.597 1.00 24.34 124 ALA A O 1
ATOM 1018 N N . ILE A 1 160 ? 39.664 35.792 20.760 1.00 26.81 125 ILE A N 1
ATOM 1019 C CA . ILE A 1 160 ? 40.482 34.833 20.020 1.00 30.43 125 ILE A CA 1
ATOM 1020 C C . ILE A 1 160 ? 40.552 33.513 20.776 1.00 25.71 125 ILE A C 1
ATOM 1021 O O . ILE A 1 160 ? 40.342 32.435 20.205 1.00 28.10 125 ILE A O 1
ATOM 1026 N N . LEU A 1 161 ? 40.824 33.582 22.083 1.00 25.22 126 LEU A N 1
ATOM 1027 C CA . LEU A 1 161 ? 40.947 32.372 22.889 1.00 26.60 126 LEU A CA 1
ATOM 1028 C C . LEU A 1 161 ? 39.614 31.646 23.029 1.00 19.62 126 LEU A C 1
ATOM 1029 O O . LEU A 1 161 ? 39.583 30.410 23.061 1.00 27.44 126 LEU A O 1
ATOM 1034 N N . LEU A 1 162 ? 38.508 32.390 23.113 1.00 23.63 127 LEU A N 1
ATOM 1035 C CA . LEU A 1 162 ? 37.190 31.765 23.170 1.00 26.12 127 LEU A CA 1
ATOM 1036 C C . LEU A 1 162 ? 36.921 30.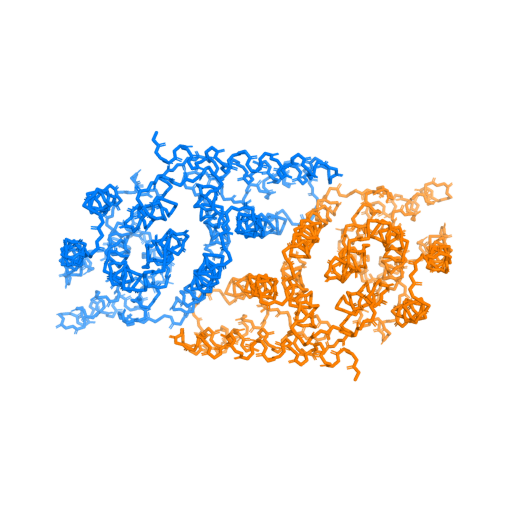950 21.912 1.00 31.36 127 LEU A C 1
ATOM 1037 O O . LEU A 1 162 ? 36.433 29.815 21.982 1.00 27.54 127 LEU A O 1
ATOM 1042 N N . GLY A 1 163 ? 37.230 31.519 20.745 1.00 21.54 128 GLY A N 1
ATOM 1043 C CA . GLY A 1 163 ? 37.063 30.778 19.507 1.00 25.06 128 GLY A CA 1
ATOM 1044 C C . GLY A 1 163 ? 38.008 29.597 19.406 1.00 24.23 128 GLY A C 1
ATOM 1045 O O . GLY A 1 163 ? 37.630 28.527 18.918 1.00 27.79 128 GLY A O 1
ATOM 1046 N N . ASP A 1 164 ? 39.250 29.772 19.869 1.00 20.69 129 ASP A N 1
ATOM 1047 C CA . ASP A 1 164 ? 40.216 28.678 19.860 1.00 26.79 129 ASP A CA 1
ATOM 1048 C C . ASP A 1 164 ? 39.749 27.521 20.733 1.00 32.06 129 ASP A C 1
ATOM 1049 O O . ASP A 1 164 ? 39.945 26.349 20.385 1.00 28.28 129 ASP A O 1
ATOM 1054 N N . LEU A 1 165 ? 39.141 27.832 21.881 1.00 26.45 130 LEU A N 1
ATOM 1055 C CA . LEU A 1 165 ? 38.670 26.783 22.780 1.00 25.95 130 LEU A CA 1
ATOM 1056 C C . LEU A 1 165 ? 37.567 25.961 22.130 1.00 29.34 130 LEU A C 1
ATOM 1057 O O . LEU A 1 165 ? 37.557 24.728 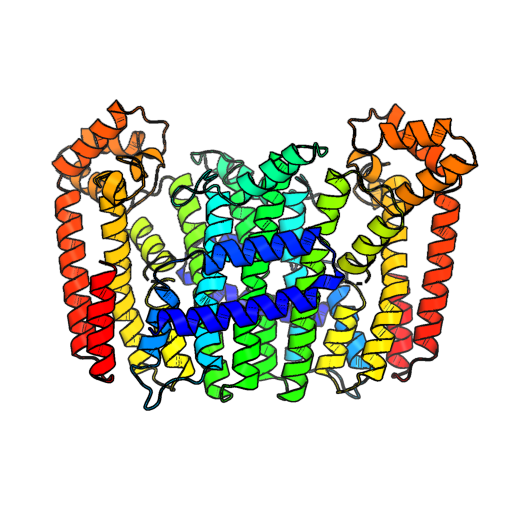22.232 1.00 29.76 130 LEU A O 1
ATOM 1062 N N . ALA A 1 166 ? 36.631 26.629 21.452 1.00 27.07 131 ALA A N 1
ATOM 1063 C CA . ALA A 1 166 ? 35.564 25.914 20.760 1.00 26.22 131 ALA A CA 1
ATOM 1064 C C . ALA A 1 166 ? 36.127 24.964 19.711 1.00 32.66 131 ALA A C 1
ATOM 1065 O O . ALA A 1 166 ? 35.625 23.846 19.545 1.00 30.12 131 ALA A O 1
ATOM 1067 N N A GLN A 1 167 ? 37.161 25.392 18.984 0.42 28.54 132 GLN A N 1
ATOM 1068 N N B GLN A 1 167 ? 37.187 25.383 19.013 0.58 28.95 132 GLN A N 1
ATOM 1069 C CA A GLN A 1 167 ? 37.741 24.522 17.968 0.42 31.73 132 GLN A CA 1
ATOM 1070 C CA B GLN A 1 167 ? 37.777 24.558 17.961 0.58 31.65 132 GLN A CA 1
ATOM 1071 C C A GLN A 1 167 ? 38.345 23.275 18.601 0.42 28.70 132 GLN A C 1
ATOM 1072 C C B GLN A 1 167 ? 38.426 23.303 18.531 0.58 28.63 132 GLN A C 1
ATOM 1073 O O A GLN A 1 167 ? 38.021 22.148 18.207 0.42 33.78 132 GLN A O 1
ATOM 1074 O O B GLN A 1 167 ? 38.210 22.195 18.024 0.58 31.93 132 GLN A O 1
ATOM 1085 N N . VAL A 1 168 ? 39.240 23.457 19.577 1.00 22.18 133 VAL A N 1
ATOM 1086 C CA . VAL A 1 168 ? 39.950 22.311 20.137 1.00 29.40 133 VAL A CA 1
ATOM 1087 C C . VAL A 1 168 ? 38.990 21.364 20.842 1.00 37.20 133 VAL A C 1
ATOM 1088 O O . VAL A 1 168 ? 39.203 20.146 20.842 1.00 33.39 133 VAL A O 1
ATOM 1092 N N . TRP A 1 169 ? 37.910 21.887 21.429 1.00 28.01 134 TRP A N 1
ATOM 1093 C CA . TRP A 1 169 ? 36.949 21.008 22.086 1.00 34.81 134 TRP A CA 1
ATOM 1094 C C . TRP A 1 169 ? 36.017 20.342 21.080 1.00 36.92 134 TRP A C 1
ATOM 1095 O O . TRP A 1 169 ? 35.642 19.179 21.262 1.00 34.06 134 TRP A O 1
ATOM 1106 N N . ALA A 1 170 ? 35.629 21.058 20.019 1.00 29.33 135 ALA A N 1
ATOM 1107 C CA . ALA A 1 170 ? 34.852 20.425 18.957 1.00 32.42 135 ALA A CA 1
ATOM 1108 C C . ALA A 1 170 ? 35.638 19.288 18.327 1.00 44.21 135 ALA A C 1
ATOM 1109 O O . ALA A 1 170 ? 35.074 18.242 17.980 1.00 41.33 135 ALA A O 1
ATOM 1111 N N . ASP A 1 171 ? 36.948 19.476 18.177 1.00 36.44 136 ASP A N 1
ATOM 1112 C CA A ASP A 1 171 ? 37.763 18.403 17.638 0.40 35.89 136 ASP A CA 1
ATOM 1113 C CA B ASP A 1 171 ? 37.806 18.418 17.649 0.60 35.95 136 ASP A CA 1
ATOM 1114 C C . ASP A 1 171 ? 37.917 17.261 18.634 1.00 35.62 136 ASP A C 1
ATOM 1115 O O . ASP A 1 171 ? 37.898 16.088 18.239 1.00 40.24 136 ASP A O 1
ATOM 1124 N N . ASP A 1 172 ? 38.074 17.578 19.924 1.00 28.93 137 ASP A N 1
ATOM 1125 C CA . ASP A 1 172 ? 38.201 16.538 20.941 1.00 39.22 137 ASP A CA 1
ATOM 1126 C C . ASP A 1 172 ? 36.979 15.630 20.967 1.00 43.27 137 ASP A C 1
ATOM 1127 O O . ASP A 1 172 ? 37.087 14.455 21.335 1.00 42.72 137 ASP A O 1
ATOM 1132 N N . ILE A 1 173 ? 35.812 16.155 20.586 1.00 33.39 138 ILE A N 1
ATOM 1133 C CA . ILE A 1 173 ? 34.619 15.321 20.472 1.00 39.43 138 ILE A CA 1
ATOM 1134 C C . ILE A 1 173 ? 34.821 14.259 19.400 1.00 46.13 138 ILE A C 1
ATOM 1135 O O . ILE A 1 173 ? 34.554 13.071 19.617 1.00 38.07 138 ILE A O 1
ATOM 1140 N N . VAL A 1 174 ? 35.308 14.674 18.228 1.00 35.71 139 VAL A N 1
ATOM 1141 C CA . VAL A 1 174 ? 35.491 13.744 17.117 1.00 37.17 139 VAL A CA 1
ATOM 1142 C C . VAL A 1 174 ? 36.518 12.679 17.476 1.00 44.08 139 VAL A C 1
ATOM 1143 O O . VAL A 1 174 ? 36.339 11.494 17.169 1.00 39.18 139 VAL A O 1
ATOM 1147 N N . SER A 1 175 ? 37.607 13.082 18.134 1.00 31.42 140 SER A N 1
ATOM 1148 C CA . SER A 1 175 ? 38.612 12.119 18.571 1.00 38.78 140 SER A CA 1
ATOM 1149 C C . SER A 1 175 ? 38.036 11.150 19.595 1.00 48.71 140 SER A C 1
ATOM 1150 O O . SER A 1 175 ? 38.303 9.943 19.541 1.00 40.51 140 SER A O 1
ATOM 1153 N N . LYS A 1 176 ? 37.235 11.662 20.532 1.00 41.32 141 LYS A N 1
ATOM 1154 C CA . LYS A 1 176 ? 36.698 10.825 21.600 1.00 41.64 141 LYS A CA 1
ATOM 1155 C C . LYS A 1 176 ? 35.648 9.854 21.071 1.00 46.81 141 LYS A C 1
ATOM 1156 O O . LYS A 1 176 ? 35.631 8.680 21.458 1.00 45.47 141 LYS A O 1
ATOM 1162 N N . VAL A 1 177 ? 34.775 10.320 20.175 1.00 39.09 142 VAL A N 1
ATOM 1163 C CA . VAL A 1 177 ? 33.712 9.465 19.656 1.00 42.52 142 VAL A CA 1
ATOM 1164 C C . VAL A 1 177 ? 34.279 8.415 18.707 1.00 54.41 142 VAL A C 1
ATOM 1165 O O . VAL A 1 177 ? 33.826 7.264 18.694 1.00 46.37 142 VAL A O 1
ATOM 1169 N N . CYS A 1 178 ? 35.275 8.788 17.899 1.00 43.45 143 CYS A N 1
ATOM 1170 C CA . CYS A 1 178 ? 35.891 7.816 16.999 1.00 44.23 143 CYS A CA 1
ATOM 1171 C C . CYS A 1 178 ? 36.512 6.662 17.776 1.00 48.70 143 CYS A C 1
ATOM 1172 O O . CYS A 1 178 ? 36.358 5.495 17.398 1.00 51.83 143 CYS A O 1
ATOM 1175 N N . GLN A 1 179 ? 37.204 6.967 18.876 1.00 39.88 144 GLN A N 1
ATOM 1176 C CA . GLN A 1 179 ? 37.874 5.923 19.646 1.00 50.52 144 GLN A CA 1
ATOM 1177 C C . GLN A 1 179 ? 36.874 5.024 20.365 1.00 53.07 144 GLN A C 1
ATOM 1178 O O . GLN A 1 179 ? 37.100 3.815 20.495 1.00 53.74 144 GLN A O 1
ATOM 1184 N N . SER A 1 180 ? 35.763 5.591 20.831 1.00 46.84 145 SER A N 1
ATOM 1185 C CA . SER A 1 180 ? 34.875 4.901 21.757 1.00 48.29 145 SER A CA 1
ATOM 1186 C C . SER A 1 180 ? 33.656 4.267 21.102 1.00 50.73 145 SER A C 1
ATOM 1187 O O . SER A 1 180 ? 33.112 3.304 21.651 1.00 54.95 145 SER A O 1
ATOM 1190 N N . ALA A 1 181 ? 33.205 4.767 19.950 1.00 44.61 146 ALA A N 1
ATOM 1191 C CA . ALA A 1 181 ? 31.926 4.337 19.404 1.00 46.92 146 ALA A CA 1
ATOM 1192 C C . ALA A 1 181 ? 31.948 3.940 17.934 1.00 46.21 146 ALA A C 1
ATOM 1193 O O . ALA A 1 181 ? 30.900 3.550 17.407 1.00 45.76 146 ALA A O 1
ATOM 1195 N N . LEU A 1 182 ? 33.089 4.016 17.256 1.00 48.79 147 LEU A N 1
ATOM 1196 C CA . LEU A 1 182 ? 33.144 3.762 15.824 1.00 47.46 147 LEU A CA 1
ATOM 1197 C C . LEU A 1 182 ? 34.147 2.664 15.506 1.00 47.02 147 LEU A C 1
ATOM 1198 O O . LEU A 1 182 ? 35.232 2.606 16.095 1.00 39.69 147 LEU A O 1
ATOM 1203 N N . ALA A 1 183 ? 33.771 1.795 14.570 1.00 49.95 148 ALA A N 1
ATOM 1204 C CA . ALA A 1 183 ? 34.713 0.839 14.017 1.00 51.31 148 ALA A CA 1
ATOM 1205 C C . ALA A 1 183 ? 35.813 1.589 13.266 1.00 52.47 148 ALA A C 1
ATOM 1206 O O . ALA A 1 183 ? 35.593 2.707 12.791 1.00 47.35 148 ALA A O 1
ATOM 1208 N N . PRO A 1 184 ? 37.008 1.002 13.147 1.00 51.05 149 PRO A N 1
ATOM 1209 C CA . PRO A 1 184 ? 38.132 1.752 12.557 1.00 48.63 149 PRO A CA 1
ATOM 1210 C C . PRO A 1 184 ? 37.889 2.230 11.134 1.00 56.07 149 PRO A C 1
ATOM 1211 O O . PRO A 1 184 ? 38.447 3.263 10.743 1.00 50.05 149 PRO A O 1
ATOM 1215 N N . ASP A 1 185 ? 37.078 1.521 10.343 1.00 44.48 150 ASP A N 1
ATOM 1216 C CA . ASP A 1 185 ? 36.793 1.991 8.990 1.00 53.35 150 ASP A CA 1
ATOM 1217 C C . ASP A 1 185 ? 35.924 3.243 9.012 1.00 47.81 150 ASP A C 1
ATOM 1218 O O . ASP A 1 185 ? 36.156 4.180 8.239 1.00 39.60 150 ASP A O 1
ATOM 1223 N N . ALA A 1 186 ? 34.914 3.275 9.886 1.00 38.95 151 ALA A N 1
ATOM 1224 C CA . ALA A 1 186 ? 34.125 4.490 10.050 1.00 44.26 151 ALA A CA 1
ATOM 1225 C C . ALA A 1 186 ? 34.958 5.615 10.649 1.00 44.41 151 ALA A C 1
ATOM 1226 O O . ALA A 1 186 ? 34.710 6.792 10.361 1.00 50.23 151 ALA A O 1
ATOM 1228 N N . GLN A 1 187 ? 35.946 5.272 11.480 1.00 39.90 152 GLN A N 1
ATOM 1229 C CA . GLN A 1 187 ? 36.848 6.276 12.035 1.00 50.63 152 GLN A CA 1
ATOM 1230 C C . GLN A 1 187 ? 37.596 7.008 10.929 1.00 48.99 152 GLN A C 1
ATOM 1231 O O . GLN A 1 187 ? 37.710 8.239 10.946 1.00 49.08 152 GLN A O 1
ATOM 1237 N N . ARG A 1 188 ? 38.122 6.259 9.957 1.00 43.98 153 ARG A N 1
ATOM 1238 C CA . ARG A 1 188 ? 38.905 6.878 8.894 1.00 50.24 153 ARG A CA 1
ATOM 1239 C C . ARG A 1 188 ? 38.025 7.716 7.975 1.00 46.96 153 ARG A C 1
ATOM 1240 O O . ARG A 1 188 ? 38.448 8.778 7.504 1.00 47.55 153 ARG A O 1
ATOM 1248 N N . ARG A 1 189 ? 36.797 7.263 7.713 1.00 43.11 154 ARG A N 1
ATOM 1249 C CA . ARG A 1 189 ? 35.898 8.048 6.872 1.00 51.76 154 A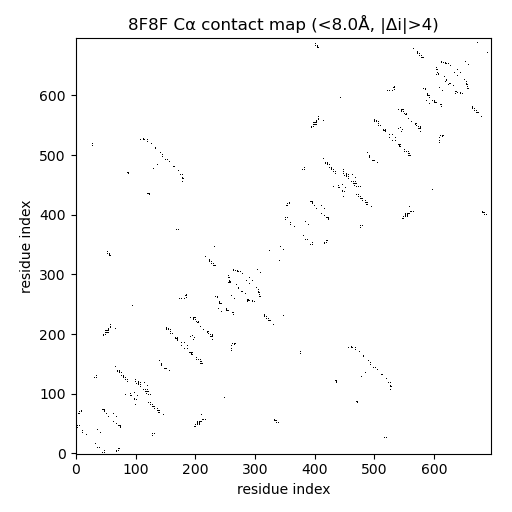RG A CA 1
ATOM 1250 C C . ARG A 1 189 ? 35.481 9.338 7.569 1.00 47.31 154 ARG A C 1
ATOM 1251 O O . ARG A 1 189 ? 35.317 10.376 6.918 1.00 38.53 154 ARG A O 1
ATOM 1259 N N . VAL A 1 190 ? 35.309 9.291 8.891 1.00 38.14 155 VAL A N 1
ATOM 1260 C CA . VAL A 1 190 ? 34.882 10.476 9.629 1.00 49.01 155 VAL A CA 1
ATOM 1261 C C . VAL A 1 190 ? 36.004 11.508 9.684 1.00 44.63 155 VAL A C 1
ATOM 1262 O O . VAL A 1 190 ? 35.765 12.709 9.511 1.00 42.31 155 VAL A O 1
ATOM 1266 N N . HIS A 1 191 ? 37.243 11.060 9.915 1.00 33.82 156 HIS A N 1
ATOM 1267 C CA . HIS A 1 191 ? 38.365 11.993 9.988 1.00 43.93 156 HIS A CA 1
ATOM 1268 C C . HIS A 1 191 ? 38.570 12.731 8.673 1.00 45.51 156 HIS A C 1
ATOM 1269 O O . HIS A 1 191 ? 38.852 13.935 8.667 1.00 36.27 156 HIS A O 1
ATOM 1276 N N . ARG A 1 192 ? 38.452 12.024 7.548 1.00 36.49 157 ARG A N 1
ATOM 1277 C CA . ARG A 1 192 ? 38.682 12.661 6.257 1.00 41.34 157 ARG A CA 1
ATOM 1278 C C . ARG A 1 192 ? 37.635 13.729 5.971 1.00 47.17 157 ARG A C 1
ATOM 1279 O O . ARG A 1 192 ? 37.941 14.746 5.338 1.00 41.38 157 ARG A O 1
ATOM 1287 N N . VAL A 1 193 ? 36.400 13.525 6.435 1.00 32.03 158 VAL A N 1
ATOM 1288 C CA . VAL A 1 193 ? 35.389 14.570 6.314 1.00 40.37 158 VAL A CA 1
ATOM 1289 C C . VAL A 1 193 ? 35.693 15.711 7.278 1.00 33.89 158 VAL A C 1
ATOM 1290 O O . VAL A 1 193 ? 35.519 16.890 6.945 1.00 33.00 158 VAL A O 1
ATOM 1294 N N . TRP A 1 194 ? 36.167 15.379 8.481 1.00 32.11 159 TRP A N 1
ATOM 1295 C CA . TRP A 1 194 ? 36.458 16.400 9.481 1.00 34.39 159 TRP A CA 1
ATOM 1296 C C . TRP A 1 194 ? 37.624 17.279 9.049 1.00 39.86 159 TRP A C 1
ATOM 1297 O O . TRP A 1 194 ? 37.629 18.489 9.308 1.00 35.94 159 TRP A O 1
ATOM 1308 N N . ALA A 1 195 ? 38.622 16.690 8.386 1.00 31.81 160 ALA A N 1
ATOM 1309 C CA . ALA A 1 195 ? 39.740 17.479 7.882 1.00 37.67 160 ALA A CA 1
ATOM 1310 C C . ALA A 1 195 ? 39.305 18.379 6.732 1.00 36.17 160 ALA A C 1
ATOM 1311 O O . ALA A 1 195 ? 39.776 19.515 6.613 1.00 34.16 160 ALA A O 1
ATOM 1313 N N . ASP A 1 196 ? 38.398 17.890 5.881 1.00 31.31 161 ASP A N 1
ATOM 1314 C CA . ASP A 1 196 ? 37.955 18.672 4.731 1.00 34.67 161 ASP A CA 1
ATOM 1315 C C . ASP A 1 196 ? 37.103 19.863 5.156 1.00 36.90 161 ASP A C 1
ATOM 1316 O O . ASP A 1 196 ? 37.269 20.969 4.629 1.00 31.54 161 ASP A O 1
ATOM 1321 N N . ILE A 1 197 ? 36.180 19.658 6.099 1.00 31.31 162 ILE A N 1
ATOM 1322 C CA . ILE A 1 197 ? 35.249 20.726 6.452 1.00 28.40 162 ILE A CA 1
ATOM 1323 C C . ILE A 1 197 ? 35.966 21.876 7.151 1.00 30.84 162 ILE A C 1
ATOM 1324 O O . ILE A 1 197 ? 35.588 23.042 6.985 1.00 33.10 162 ILE A O 1
ATOM 1329 N N . ARG A 1 198 ? 37.013 21.583 7.925 1.00 27.16 163 ARG A N 1
ATOM 1330 C CA . ARG A 1 198 ? 37.756 22.646 8.589 1.00 33.79 163 ARG A CA 1
ATOM 1331 C C . ARG A 1 198 ? 38.757 23.301 7.644 1.00 37.63 163 ARG A C 1
ATOM 1332 O O . ARG A 1 198 ? 39.040 24.496 7.777 1.00 37.58 163 ARG A O 1
ATOM 1340 N N . ASN A 1 199 ? 39.285 22.542 6.681 1.00 28.34 164 ASN A N 1
ATOM 1341 C CA . ASN A 1 199 ? 40.129 23.128 5.643 1.00 30.69 164 ASN A CA 1
ATOM 1342 C C . ASN A 1 199 ? 39.324 24.041 4.726 1.00 33.35 164 ASN A C 1
ATOM 1343 O O . ASN A 1 199 ? 39.824 25.080 4.279 1.00 33.79 164 ASN A O 1
ATOM 1348 N N . GLU A 1 200 ? 38.075 23.668 4.435 1.00 32.46 165 GLU A N 1
ATOM 1349 C CA . GLU A 1 200 ? 37.273 24.409 3.467 1.00 34.71 165 GLU A CA 1
ATOM 1350 C C . GLU A 1 200 ? 36.646 25.662 4.065 1.00 32.95 165 GLU A C 1
ATOM 1351 O O . GLU A 1 200 ? 36.498 26.668 3.362 1.00 37.19 165 GLU A O 1
ATOM 1357 N N . VAL A 1 201 ? 36.273 25.632 5.346 1.00 32.68 166 VAL A N 1
ATOM 1358 C CA . VAL A 1 201 ? 35.728 26.839 5.957 1.00 36.21 166 VAL A CA 1
ATOM 1359 C C . VAL A 1 201 ? 36.834 27.858 6.213 1.00 36.31 166 VAL A C 1
ATOM 1360 O O . VAL A 1 201 ? 36.593 29.070 6.157 1.00 35.48 166 VAL A O 1
ATOM 1364 N N . LEU A 1 202 ? 38.061 27.397 6.466 1.00 28.17 167 LEU A N 1
ATOM 1365 C CA . LEU A 1 202 ? 39.181 28.323 6.605 1.00 31.04 167 LEU A CA 1
ATOM 1366 C C . LEU A 1 202 ? 39.575 28.911 5.257 1.00 27.94 167 LEU A C 1
ATOM 1367 O O . LEU A 1 202 ? 39.856 30.111 5.155 1.00 27.39 167 LEU A O 1
ATOM 1372 N N . GLY A 1 203 ? 39.604 28.082 4.213 1.00 26.20 168 GLY A N 1
ATOM 1373 C CA . GLY A 1 203 ? 39.842 28.606 2.879 1.00 28.84 168 GLY A CA 1
ATOM 1374 C C . GLY A 1 203 ? 38.758 29.572 2.440 1.00 34.32 168 GLY A C 1
ATOM 1375 O O . GLY A 1 203 ? 39.045 30.610 1.838 1.00 27.40 168 GLY A O 1
ATOM 1376 N N . GLY A 1 204 ? 37.499 29.248 2.746 1.00 27.52 169 GLY A N 1
ATOM 1377 C CA . GLY A 1 204 ? 36.408 30.143 2.397 1.00 23.51 169 GLY A CA 1
ATOM 1378 C C . GLY A 1 204 ? 36.503 31.482 3.104 1.00 34.55 169 GLY A C 1
ATOM 1379 O O . GLY A 1 204 ? 36.208 32.526 2.515 1.00 31.48 169 GLY A O 1
ATOM 1380 N N A GLN A 1 205 ? 36.921 31.473 4.371 0.42 30.36 170 GLN A N 1
ATOM 1381 N N C GLN A 1 205 ? 36.911 31.469 4.375 0.58 30.33 170 GLN A N 1
ATOM 1382 C CA A GLN A 1 205 ? 37.052 32.725 5.111 0.42 29.61 170 GLN A CA 1
ATOM 1383 C CA C GLN A 1 205 ? 37.062 32.713 5.123 0.58 29.18 170 GLN A CA 1
ATOM 1384 C C A GLN A 1 205 ? 38.172 33.590 4.546 0.42 29.53 170 GLN A C 1
ATOM 1385 C C C GLN A 1 205 ? 38.162 33.582 4.525 0.58 29.66 170 GLN A C 1
ATOM 1386 O O A GLN A 1 205 ? 38.014 34.809 4.412 0.42 27.78 170 GLN A O 1
ATOM 1387 O O C GLN A 1 205 ? 37.980 34.791 4.340 0.58 27.96 170 GLN A O 1
ATOM 1398 N N . TYR A 1 206 ? 39.313 32.982 4.215 1.00 26.28 171 TYR A N 1
ATOM 1399 C CA . TYR A 1 206 ? 40.417 33.756 3.656 1.00 28.04 171 TYR A CA 1
ATOM 1400 C C . TYR A 1 206 ? 40.090 34.253 2.255 1.00 26.99 171 TYR A C 1
ATOM 1401 O O . TYR A 1 206 ? 40.376 35.408 1.920 1.00 26.19 171 TYR A O 1
ATOM 1410 N N . LEU A 1 207 ? 39.494 33.397 1.422 1.00 28.08 172 LEU A N 1
ATOM 1411 C CA . LEU A 1 207 ? 39.099 33.828 0.085 1.00 25.68 172 LEU A CA 1
ATOM 1412 C C . LEU A 1 207 ? 38.120 34.994 0.141 1.00 29.07 172 LEU A C 1
ATOM 1413 O O . LEU A 1 207 ? 38.145 35.868 -0.734 1.00 29.72 172 LEU A O 1
ATOM 1418 N N . ASP A 1 208 ? 37.271 35.041 1.170 1.00 27.91 173 ASP A N 1
ATOM 1419 C CA . ASP A 1 208 ? 36.273 36.102 1.256 1.00 35.87 173 ASP A CA 1
ATOM 1420 C C . ASP A 1 208 ? 36.916 37.445 1.586 1.00 35.80 173 ASP A C 1
ATOM 1421 O O . ASP A 1 208 ? 36.611 38.460 0.950 1.00 28.76 173 ASP A O 1
ATOM 1426 N N . ILE A 1 209 ? 37.810 37.475 2.580 1.00 25.80 174 ILE A N 1
ATOM 1427 C CA . ILE A 1 209 ? 38.457 38.740 2.921 1.00 31.18 174 ILE A CA 1
ATOM 1428 C C . ILE A 1 209 ? 39.403 39.178 1.810 1.00 33.10 174 ILE A C 1
ATOM 1429 O O . ILE A 1 209 ? 39.630 40.379 1.619 1.00 33.12 174 ILE A O 1
ATOM 1434 N N . VAL A 1 210 ? 39.968 38.229 1.060 1.00 29.82 175 VAL A N 1
ATOM 1435 C CA . VAL A 1 210 ? 40.786 38.598 -0.091 1.00 26.48 175 VAL A CA 1
ATOM 1436 C C . VAL A 1 210 ? 39.911 39.176 -1.196 1.00 33.85 175 VAL A C 1
ATOM 1437 O O . VAL A 1 210 ? 40.277 40.165 -1.844 1.00 31.19 175 VAL A O 1
ATOM 1441 N N . ALA A 1 211 ? 38.737 38.580 -1.418 1.00 28.84 176 ALA A N 1
ATOM 1442 C CA . ALA A 1 211 ? 37.828 39.087 -2.442 1.00 30.63 176 ALA A CA 1
ATOM 1443 C C . ALA A 1 211 ? 37.361 40.501 -2.118 1.00 35.45 176 ALA A C 1
ATOM 1444 O O . ALA A 1 211 ? 37.280 41.354 -3.009 1.00 32.65 176 ALA A O 1
ATOM 1446 N N . GLU A 1 212 ? 37.052 40.770 -0.847 1.00 27.06 177 GLU A N 1
ATOM 1447 C CA . GLU A 1 212 ? 36.630 42.114 -0.464 1.00 30.15 177 GLU A CA 1
ATOM 1448 C C . GLU A 1 212 ? 37.790 43.100 -0.529 1.00 39.66 177 GLU A C 1
ATOM 1449 O O . GLU A 1 212 ? 37.609 44.253 -0.937 1.00 38.46 177 GLU A O 1
ATOM 1455 N N . ALA A 1 213 ? 38.989 42.665 -0.130 1.00 33.70 178 ALA A N 1
ATOM 1456 C CA . ALA A 1 213 ? 40.145 43.556 -0.166 1.00 37.58 178 ALA A CA 1
ATOM 1457 C C . ALA A 1 213 ? 40.566 43.861 -1.598 1.00 35.87 178 ALA A C 1
ATOM 1458 O O . ALA A 1 213 ? 40.924 45.001 -1.916 1.00 37.04 178 ALA A O 1
ATOM 1460 N N . SER A 1 214 ? 40.533 42.860 -2.474 1.00 33.64 179 SER A N 1
ATOM 1461 C CA . SER A 1 214 ? 40.914 43.038 -3.868 1.00 38.42 179 SER A CA 1
ATOM 1462 C C . SER A 1 214 ? 39.767 43.534 -4.739 1.00 42.56 179 SER A C 1
ATOM 1463 O O . SER A 1 214 ? 39.972 43.752 -5.937 1.00 37.21 179 SER A O 1
ATOM 1466 N N . ALA A 1 215 ? 38.573 43.713 -4.168 1.00 38.49 180 ALA A N 1
ATOM 1467 C CA . ALA A 1 215 ? 37.394 44.157 -4.911 1.00 38.48 180 ALA A CA 1
ATOM 1468 C C . ALA A 1 215 ? 37.107 43.228 -6.092 1.00 44.70 180 ALA A C 1
ATOM 1469 O O . ALA A 1 215 ? 36.876 43.668 -7.220 1.00 39.24 180 ALA A O 1
ATOM 1471 N N . ALA A 1 216 ? 37.133 41.925 -5.818 1.00 34.01 181 ALA A N 1
ATOM 1472 C CA . ALA A 1 216 ? 36.840 40.925 -6.838 1.00 39.22 181 ALA A CA 1
ATOM 1473 C C . ALA A 1 216 ? 35.407 41.076 -7.333 1.00 46.80 181 ALA A C 1
ATOM 1474 O O . ALA A 1 216 ? 34.453 40.898 -6.569 1.00 40.50 181 ALA A O 1
ATOM 1476 N N . GLU A 1 217 ? 35.261 41.394 -8.621 1.00 39.97 182 GLU A N 1
ATOM 1477 C CA . GLU A 1 217 ? 33.965 41.728 -9.200 1.00 42.17 182 GLU A CA 1
ATOM 1478 C C . GLU A 1 217 ? 33.194 40.519 -9.703 1.00 38.70 182 GLU A C 1
ATOM 1479 O O . GLU A 1 217 ? 31.959 40.556 -9.734 1.00 41.02 182 GLU A O 1
ATOM 1485 N N . SER A 1 218 ? 33.888 39.459 -10.106 1.00 37.18 183 SER A N 1
ATOM 1486 C CA . SER A 1 218 ? 33.272 38.414 -10.910 1.00 38.24 183 SER A CA 1
ATOM 1487 C C . SER A 1 218 ? 32.245 37.612 -10.117 1.00 42.08 183 SER A C 1
ATOM 1488 O O . SER A 1 218 ? 32.309 37.507 -8.889 1.00 39.12 183 SER A O 1
ATOM 1491 N N . ILE A 1 219 ? 31.281 37.049 -10.850 1.00 36.86 184 ILE A N 1
ATOM 1492 C CA . ILE A 1 219 ? 30.343 36.098 -10.261 1.00 40.70 184 ILE A CA 1
ATOM 1493 C C . ILE A 1 219 ? 31.080 34.844 -9.810 1.00 51.19 184 ILE A C 1
ATOM 1494 O O . ILE A 1 219 ? 30.756 34.249 -8.774 1.00 37.53 184 ILE A O 1
ATOM 1499 N N . GLU A 1 220 ? 32.094 34.433 -10.578 1.00 45.44 185 GLU A N 1
ATOM 1500 C CA . GLU A 1 220 ? 32.820 33.203 -10.276 1.00 39.97 185 GLU A CA 1
ATOM 1501 C C . GLU A 1 220 ? 33.555 33.299 -8.944 1.00 36.11 185 GLU A C 1
ATOM 1502 O O . GLU A 1 220 ? 33.643 32.310 -8.207 1.00 39.51 185 GLU A O 1
ATOM 1508 N N . SER A 1 221 ? 34.097 34.476 -8.623 1.00 30.37 186 SER A N 1
ATOM 1509 C CA . SER A 1 221 ? 34.778 34.652 -7.345 1.00 38.05 186 SER A CA 1
ATOM 1510 C C . SER A 1 221 ? 33.801 34.529 -6.183 1.00 48.44 186 SER A C 1
ATOM 1511 O O . SER A 1 221 ? 34.097 33.869 -5.179 1.00 41.37 186 SER A O 1
ATOM 1514 N N . ALA A 1 222 ? 32.626 35.152 -6.304 1.00 36.02 187 ALA A N 1
ATOM 1515 C CA . ALA A 1 222 ? 31.622 35.046 -5.253 1.00 36.07 187 ALA A CA 1
ATOM 1516 C C . ALA A 1 222 ? 31.034 33.643 -5.178 1.00 39.66 187 ALA A C 1
ATOM 1517 O O . ALA A 1 222 ? 30.673 33.183 -4.088 1.00 39.91 187 ALA A O 1
ATOM 1519 N N . MET A 1 223 ? 30.931 32.950 -6.316 1.00 30.43 188 MET A N 1
ATOM 1520 C CA . MET A 1 223 ? 30.444 31.574 -6.303 1.00 36.89 188 MET A CA 1
ATOM 1521 C C . MET A 1 223 ? 31.443 30.635 -5.638 1.00 36.43 188 MET A C 1
ATOM 1522 O O . MET A 1 223 ? 31.040 29.670 -4.977 1.00 35.08 188 MET A O 1
ATOM 1527 N N . ASN A 1 224 ? 32.743 30.897 -5.802 1.00 37.52 189 ASN A N 1
ATOM 1528 C CA . ASN A 1 224 ? 33.760 30.083 -5.142 1.00 36.76 189 ASN A CA 1
ATOM 1529 C C . ASN A 1 224 ? 33.661 30.212 -3.628 1.00 38.19 189 ASN A C 1
ATOM 1530 O O . ASN A 1 224 ? 33.715 29.213 -2.901 1.00 36.28 189 ASN A O 1
ATOM 1535 N N . VAL A 1 225 ? 33.526 31.445 -3.136 1.00 37.82 190 VAL A N 1
ATOM 1536 C CA . VAL A 1 225 ? 33.400 31.670 -1.698 1.00 34.79 190 VAL A CA 1
ATOM 1537 C C . VAL A 1 225 ? 32.128 31.018 -1.172 1.00 37.67 190 VAL A C 1
ATOM 1538 O O . VAL A 1 225 ? 32.143 30.320 -0.151 1.00 35.96 190 VAL A O 1
ATOM 1542 N N . ALA A 1 226 ? 31.009 31.228 -1.870 1.00 33.39 191 ALA A N 1
ATOM 1543 C CA . ALA A 1 226 ? 29.743 30.647 -1.434 1.00 36.15 191 ALA A CA 1
ATOM 1544 C C . ALA A 1 226 ? 29.796 29.125 -1.426 1.00 32.66 191 ALA A C 1
ATOM 1545 O O . ALA A 1 226 ? 29.179 28.489 -0.565 1.00 31.89 191 ALA A O 1
ATOM 1547 N N . THR A 1 227 ? 30.524 28.526 -2.371 1.00 33.71 192 THR A N 1
ATOM 1548 C CA . THR A 1 227 ? 30.646 27.072 -2.398 1.00 36.50 192 THR A CA 1
ATOM 1549 C C . THR A 1 227 ? 31.410 26.561 -1.181 1.00 40.05 192 THR A C 1
ATOM 1550 O O . THR A 1 227 ? 31.002 25.577 -0.554 1.00 37.84 192 THR A O 1
ATOM 1554 N N . LEU A 1 228 ? 32.512 27.222 -0.827 1.00 32.83 193 LEU A N 1
ATOM 1555 C CA . LEU A 1 228 ? 33.300 26.789 0.321 1.00 38.13 193 LEU A CA 1
ATOM 1556 C C . LEU A 1 228 ? 32.592 27.116 1.631 1.00 37.49 193 LEU A C 1
ATOM 1557 O O . LEU A 1 228 ? 32.495 26.266 2.523 1.00 32.34 193 LEU A O 1
ATOM 1562 N N . LYS A 1 229 ? 32.082 28.344 1.757 1.00 32.06 194 LYS A N 1
ATOM 1563 C CA . LYS A 1 229 ? 31.535 28.802 3.032 1.00 36.26 194 LYS A CA 1
ATOM 1564 C C . LYS A 1 229 ? 30.179 28.176 3.331 1.00 42.16 194 LYS A C 1
ATOM 1565 O O . LYS A 1 229 ? 29.866 27.893 4.493 1.00 46.40 194 LYS A O 1
ATOM 1571 N N . THR A 1 230 ? 29.353 27.973 2.308 1.00 41.39 195 THR A N 1
ATOM 1572 C CA . THR A 1 230 ? 27.968 27.574 2.524 1.00 44.57 195 THR A CA 1
ATOM 1573 C C . THR A 1 230 ? 27.650 26.198 1.962 1.00 44.06 195 THR A C 1
ATOM 1574 O O . THR A 1 230 ? 27.056 25.373 2.665 1.00 54.94 195 THR A O 1
ATOM 1578 N N . ALA A 1 231 ? 28.020 25.919 0.718 1.00 37.99 196 ALA A N 1
ATOM 1579 C CA . ALA A 1 231 ? 27.703 24.624 0.124 1.00 40.65 196 ALA A CA 1
ATOM 1580 C C . ALA A 1 231 ? 28.441 23.499 0.847 1.00 41.27 196 ALA A C 1
ATOM 1581 O O . ALA A 1 231 ? 27.823 22.563 1.353 1.00 49.91 196 ALA A O 1
ATOM 1593 N N . TYR A 1 233 ? 30.578 23.746 3.714 1.00 35.34 198 TYR A N 1
ATOM 1594 C CA . TYR A 1 233 ? 30.635 23.816 5.171 1.00 35.24 198 TYR A CA 1
ATOM 1595 C C . TYR A 1 233 ? 29.287 23.574 5.855 1.00 34.67 198 TYR A C 1
ATOM 1596 O O . TYR A 1 233 ? 29.235 22.958 6.917 1.00 31.98 198 TYR A O 1
ATOM 1605 N N . THR A 1 234 ? 28.198 24.046 5.249 1.00 35.80 199 THR A N 1
ATOM 1606 C CA . THR A 1 234 ? 26.887 23.964 5.883 1.00 37.84 199 THR A CA 1
ATOM 1607 C C . THR A 1 234 ? 26.082 22.736 5.468 1.00 37.15 199 THR A C 1
ATOM 1608 O O . THR A 1 234 ? 25.364 22.174 6.303 1.00 38.86 199 THR A O 1
ATOM 1612 N N . VAL A 1 235 ? 26.191 22.288 4.215 1.00 34.13 200 VAL A N 1
ATOM 1613 C CA . VAL A 1 235 ? 25.316 21.229 3.719 1.00 41.16 200 VAL A CA 1
ATOM 1614 C C . VAL A 1 235 ? 26.099 19.963 3.381 1.00 34.95 200 VAL A C 1
ATOM 1615 O O . VAL A 1 235 ? 25.879 18.909 3.989 1.00 38.52 200 VAL A O 1
ATOM 1619 N N . SER A 1 236 ? 27.013 20.056 2.410 1.00 34.71 201 SER A N 1
ATOM 1620 C CA . SER A 1 236 ? 27.635 18.861 1.841 1.00 41.40 201 SER A CA 1
ATOM 1621 C C . SER A 1 236 ? 28.440 18.088 2.882 1.00 43.60 201 SER A C 1
ATOM 1622 O O . SER A 1 236 ? 28.209 16.894 3.102 1.00 38.06 201 SER A O 1
ATOM 1625 N N . ARG A 1 237 ? 29.405 18.748 3.518 1.00 34.34 202 ARG A N 1
ATOM 1626 C CA . ARG A 1 237 ? 30.291 18.056 4.449 1.00 31.30 202 ARG A CA 1
ATOM 1627 C C . ARG A 1 237 ? 29.558 17.577 5.700 1.00 30.96 202 ARG A C 1
ATOM 1628 O O . ARG A 1 237 ? 29.845 16.471 6.177 1.00 37.81 202 ARG A O 1
ATOM 1636 N N . PRO A 1 238 ? 28.628 18.353 6.276 1.00 33.39 203 PRO A N 1
ATOM 1637 C CA . PRO A 1 238 ? 27.806 17.778 7.357 1.00 34.05 203 PRO A CA 1
ATOM 1638 C C . PRO A 1 238 ? 27.059 16.527 6.927 1.00 39.61 203 PRO A C 1
ATOM 1639 O O . PRO A 1 238 ? 27.067 15.527 7.655 1.00 36.25 203 PRO A O 1
ATOM 1643 N N . LEU A 1 239 ? 26.425 16.550 5.752 1.00 39.75 204 LEU A N 1
ATOM 1644 C CA . LEU A 1 239 ? 25.776 15.352 5.227 1.00 50.64 204 LEU A CA 1
ATOM 1645 C C . LEU A 1 239 ? 26.754 14.183 5.157 1.00 37.63 204 LEU A C 1
ATOM 1646 O O . LEU A 1 239 ? 26.448 13.072 5.604 1.00 48.28 204 LEU A O 1
ATOM 1651 N N . GLN A 1 240 ? 27.947 14.426 4.606 1.00 34.27 205 GLN A N 1
ATOM 1652 C CA . GLN A 1 240 ? 28.938 13.368 4.449 1.00 35.28 205 GLN A CA 1
ATOM 1653 C C . GLN A 1 240 ? 29.496 12.888 5.783 1.00 40.95 205 GLN A C 1
ATOM 1654 O O . GLN A 1 240 ? 29.979 11.754 5.863 1.00 37.58 205 GLN A O 1
ATOM 1660 N N . LEU A 1 241 ? 29.449 13.721 6.826 1.00 37.56 206 LEU A N 1
ATOM 1661 C CA . LEU A 1 241 ? 29.892 13.274 8.144 1.00 36.33 206 LEU A CA 1
ATOM 1662 C C . LEU A 1 241 ? 28.989 12.172 8.681 1.00 42.38 206 LEU A C 1
ATOM 1663 O O . LEU A 1 241 ? 29.471 11.182 9.244 1.00 37.91 206 LEU A O 1
ATOM 1668 N N . GLY A 1 242 ? 27.675 12.330 8.524 1.00 34.40 207 GLY A N 1
ATOM 1669 C CA . GLY A 1 242 ? 26.762 11.294 8.975 1.00 40.46 207 GLY A CA 1
ATOM 1670 C C . GLY A 1 242 ? 26.831 10.049 8.113 1.00 49.11 207 GLY A C 1
ATOM 1671 O O . GLY A 1 242 ? 26.756 8.926 8.621 1.00 51.19 207 GLY A O 1
ATOM 1672 N N . THR A 1 243 ? 26.974 10.229 6.798 1.00 37.57 208 THR A N 1
ATOM 1673 C CA . THR A 1 243 ? 27.130 9.082 5.910 1.00 44.10 208 THR A CA 1
ATOM 1674 C C . THR A 1 243 ? 28.422 8.331 6.209 1.00 52.80 208 THR A C 1
ATOM 1675 O O . THR A 1 243 ? 28.442 7.095 6.221 1.00 44.66 208 THR A O 1
ATOM 1679 N N . ALA A 1 244 ? 29.508 9.064 6.473 1.00 40.26 209 ALA A N 1
ATOM 1680 C CA . ALA A 1 244 ? 30.782 8.424 6.785 1.00 42.35 209 ALA A CA 1
ATOM 1681 C C . ALA A 1 244 ? 30.697 7.609 8.069 1.00 46.07 209 ALA A C 1
ATOM 1682 O O . ALA A 1 244 ? 31.271 6.517 8.160 1.00 42.34 209 ALA A O 1
ATOM 1684 N N . ALA A 1 245 ? 29.990 8.125 9.077 1.00 38.94 210 ALA A N 1
ATOM 1685 C CA . ALA A 1 245 ? 29.867 7.408 10.339 1.00 49.55 210 ALA A CA 1
ATOM 1686 C C . ALA A 1 245 ? 28.988 6.171 10.217 1.00 51.14 210 ALA A C 1
ATOM 1687 O O . ALA A 1 245 ? 29.089 5.269 11.054 1.00 47.17 210 ALA A O 1
ATOM 1689 N N . ALA A 1 246 ? 28.142 6.105 9.191 1.00 52.86 211 ALA A N 1
ATOM 1690 C CA . ALA A 1 246 ? 27.175 5.022 9.063 1.00 48.82 211 ALA A CA 1
ATOM 1691 C C . ALA A 1 246 ? 27.691 3.875 8.201 1.00 59.96 211 ALA A C 1
ATOM 1692 O O . ALA A 1 246 ? 27.713 2.725 8.649 1.00 54.93 211 ALA A O 1
ATOM 1694 N N . ALA A 1 247 ? 28.106 4.162 6.968 1.00 50.45 212 ALA A N 1
ATOM 1695 C CA . ALA A 1 247 ? 28.444 3.101 6.032 1.00 52.05 212 ALA A CA 1
ATOM 1696 C C . ALA A 1 247 ? 29.467 3.600 5.021 1.00 51.80 212 ALA A C 1
ATOM 1697 O O . ALA A 1 247 ? 29.728 4.799 4.902 1.00 50.88 212 ALA A O 1
ATOM 1699 N N . ASP A 1 248 ? 30.042 2.647 4.286 1.00 56.24 213 ASP A N 1
ATOM 1700 C CA . ASP A 1 248 ? 30.963 2.927 3.185 1.00 51.49 213 ASP A CA 1
ATOM 1701 C C . ASP A 1 248 ? 30.127 3.075 1.921 1.00 57.56 213 ASP A C 1
ATOM 1702 O O . ASP A 1 248 ? 29.901 2.115 1.182 1.00 57.81 213 ASP A O 1
ATOM 1707 N N . ARG A 1 249 ? 29.659 4.299 1.667 1.00 49.54 214 ARG A N 1
ATOM 1708 C CA . ARG A 1 249 ? 28.782 4.593 0.536 1.00 44.23 214 ARG A CA 1
ATOM 1709 C C . ARG A 1 249 ? 29.323 5.825 -0.193 1.00 54.47 214 ARG A C 1
ATOM 1710 O O . ARG A 1 249 ? 28.767 6.921 -0.096 1.00 60.42 214 ARG A O 1
ATOM 1718 N N . SER A 1 250 ? 30.420 5.637 -0.930 1.00 52.72 215 SER A N 1
ATOM 1719 C CA . SER A 1 250 ? 30.987 6.733 -1.708 1.00 48.19 215 SER A CA 1
ATOM 1720 C C . SER A 1 250 ? 30.030 7.224 -2.785 1.00 59.13 215 SER A C 1
ATOM 1721 O O . SER A 1 250 ? 30.145 8.373 -3.225 1.00 58.26 215 SER A O 1
ATOM 1724 N N . ASP A 1 251 ? 29.095 6.378 -3.222 1.00 56.19 216 ASP A N 1
ATOM 1725 C CA . ASP A 1 251 ? 28.086 6.815 -4.181 1.00 60.28 216 ASP A CA 1
ATOM 1726 C C . ASP A 1 251 ? 27.189 7.887 -3.576 1.00 51.53 216 ASP A C 1
ATOM 1727 O O . ASP A 1 251 ? 26.914 8.914 -4.206 1.00 54.53 216 ASP A O 1
ATOM 1732 N N . VAL A 1 252 ? 26.733 7.667 -2.341 1.00 46.89 217 VAL A N 1
ATOM 1733 C CA . VAL A 1 252 ? 25.844 8.624 -1.692 1.00 49.28 217 VAL A CA 1
ATOM 1734 C C . VAL A 1 252 ? 26.605 9.888 -1.312 1.00 50.26 217 VAL A C 1
ATOM 1735 O O . VAL A 1 252 ? 26.080 11.003 -1.428 1.00 46.66 217 VAL A O 1
ATOM 1739 N N . ALA A 1 253 ? 27.854 9.738 -0.862 1.00 46.17 218 ALA A N 1
ATOM 1740 C CA . ALA A 1 253 ? 28.657 10.905 -0.508 1.00 55.34 218 ALA A CA 1
ATOM 1741 C C . ALA A 1 253 ? 28.855 11.822 -1.707 1.00 54.69 218 ALA A C 1
ATOM 1742 O O . ALA A 1 253 ? 28.871 13.050 -1.564 1.00 51.98 218 ALA A O 1
ATOM 1744 N N . ALA A 1 254 ? 28.998 11.243 -2.902 1.00 48.58 219 ALA A N 1
ATOM 1745 C CA . ALA A 1 254 ? 29.117 12.058 -4.106 1.00 45.51 219 ALA A CA 1
ATOM 1746 C C . ALA A 1 254 ? 27.794 12.718 -4.473 1.00 49.50 219 ALA A C 1
ATOM 1747 O O . ALA A 1 254 ? 27.789 13.837 -4.998 1.00 52.72 219 ALA A O 1
ATOM 1749 N N . ILE A 1 255 ? 26.669 12.047 -4.211 1.00 51.63 220 ILE A N 1
ATOM 1750 C CA . ILE A 1 255 ? 25.368 12.648 -4.492 1.00 51.60 220 ILE A CA 1
ATOM 1751 C C . ILE A 1 255 ? 25.080 13.783 -3.517 1.00 49.82 220 ILE A C 1
ATOM 1752 O O . ILE A 1 255 ? 24.580 14.845 -3.909 1.00 48.50 220 ILE A O 1
ATOM 1757 N N . PHE A 1 256 ? 25.392 13.581 -2.233 1.00 56.98 221 PHE A N 1
ATOM 1758 C CA . PHE A 1 256 ? 25.191 14.641 -1.250 1.00 41.40 221 PHE A CA 1
ATOM 1759 C C . PHE A 1 256 ? 26.049 15.860 -1.559 1.00 47.86 221 PHE A C 1
ATOM 1760 O O . PHE A 1 256 ? 25.644 16.993 -1.273 1.00 48.71 221 PHE A O 1
ATOM 1768 N N . GLU A 1 257 ? 27.232 15.650 -2.141 1.00 45.85 222 GLU A N 1
ATOM 1769 C CA . GLU A 1 257 ? 28.048 16.776 -2.580 1.00 49.10 222 GLU A CA 1
ATOM 1770 C C . GLU A 1 257 ? 27.366 17.537 -3.710 1.00 53.42 222 GLU A C 1
ATOM 1771 O O . GLU A 1 257 ? 27.394 18.773 -3.741 1.00 49.83 222 GLU A O 1
ATOM 1777 N N . HIS A 1 258 ? 26.742 16.815 -4.644 1.00 52.89 223 HIS A N 1
ATOM 1778 C CA . HIS A 1 258 ? 25.974 17.469 -5.699 1.00 41.51 223 HIS A CA 1
ATOM 1779 C C . HIS A 1 258 ? 24.704 18.097 -5.140 1.00 45.01 223 HIS A C 1
ATOM 1780 O O . HIS A 1 258 ? 24.287 19.173 -5.585 1.00 49.86 223 HIS A O 1
ATOM 1787 N N . PHE A 1 259 ? 24.075 17.438 -4.162 1.00 47.64 224 PHE A N 1
ATOM 1788 C CA . PHE A 1 259 ? 22.899 18.011 -3.514 1.00 52.92 224 PHE A CA 1
ATOM 1789 C C . PHE A 1 259 ? 23.255 19.276 -2.744 1.00 49.18 224 PHE A C 1
ATOM 1790 O O . PHE A 1 259 ? 22.532 20.276 -2.807 1.00 48.85 224 PHE A O 1
ATOM 1798 N N . GLY A 1 260 ? 24.371 19.251 -2.012 1.00 49.63 225 GLY A N 1
ATOM 1799 C CA . GLY A 1 260 ? 24.767 20.416 -1.243 1.00 41.61 225 GLY A CA 1
ATOM 1800 C C . GLY A 1 260 ? 25.282 21.555 -2.096 1.00 48.37 225 GLY A C 1
ATOM 1801 O O . GLY A 1 260 ? 25.151 22.724 -1.719 1.00 46.18 225 GLY A O 1
ATOM 1802 N N . ALA A 1 261 ? 25.874 21.241 -3.252 1.00 47.58 226 ALA A N 1
ATOM 1803 C CA . ALA A 1 261 ? 26.372 22.293 -4.131 1.00 35.92 226 ALA A CA 1
ATOM 1804 C C . ALA A 1 261 ? 25.238 23.153 -4.670 1.00 56.18 226 ALA A C 1
ATOM 1805 O O . ALA A 1 261 ? 25.419 24.357 -4.884 1.00 59.41 226 ALA A O 1
ATOM 1807 N N . ASP A 1 262 ? 24.063 22.560 -4.889 1.00 58.32 227 ASP A N 1
ATOM 1808 C CA . ASP A 1 262 ? 22.922 23.324 -5.380 1.00 53.38 227 ASP A CA 1
ATOM 1809 C C . ASP A 1 262 ? 22.161 23.983 -4.235 1.00 41.12 227 ASP A C 1
ATOM 1810 O O . ASP A 1 262 ? 21.847 25.177 -4.295 1.00 49.96 227 ASP A O 1
ATOM 1815 N N . LEU A 1 263 ? 21.853 23.217 -3.186 1.00 40.30 228 LEU A N 1
ATOM 1816 C CA . LEU A 1 263 ? 21.090 23.766 -2.070 1.00 39.70 228 LEU A CA 1
ATOM 1817 C C . LEU A 1 263 ? 21.910 24.786 -1.289 1.00 54.39 228 LEU A C 1
ATOM 1818 O O . LEU A 1 263 ? 21.370 25.795 -0.819 1.00 44.51 228 LEU A O 1
ATOM 1823 N N . GLY A 1 264 ? 23.214 24.542 -1.144 1.00 46.92 229 GLY A N 1
ATOM 1824 C CA . GLY A 1 264 ? 24.056 25.480 -0.418 1.00 45.15 229 GLY A CA 1
ATOM 1825 C C . GLY A 1 264 ? 24.148 26.831 -1.102 1.00 49.08 229 GLY A C 1
ATOM 1826 O O . GLY A 1 264 ? 24.119 27.874 -0.445 1.00 43.74 229 GLY A O 1
ATOM 1827 N N . VAL A 1 265 ? 24.258 26.831 -2.432 1.00 44.08 230 VAL A N 1
ATOM 1828 C CA . VAL A 1 265 ? 24.281 28.090 -3.169 1.00 44.20 230 VAL A CA 1
ATOM 1829 C C . VAL A 1 265 ? 22.921 28.773 -3.094 1.00 50.61 230 VAL A C 1
ATOM 1830 O O . VAL A 1 265 ? 22.832 30.003 -3.008 1.00 42.93 230 VAL A O 1
ATOM 1834 N N . ALA A 1 266 ? 21.840 27.987 -3.108 1.00 45.57 231 ALA A N 1
ATOM 1835 C CA . ALA A 1 266 ? 20.508 28.561 -2.943 1.00 46.56 231 ALA A CA 1
ATOM 1836 C C . ALA A 1 266 ? 20.357 29.212 -1.574 1.00 47.07 231 ALA A C 1
ATOM 1837 O O . ALA A 1 266 ? 19.717 30.263 -1.444 1.00 44.00 231 ALA A O 1
ATOM 1839 N N . PHE A 1 267 ? 20.938 28.599 -0.538 1.00 47.76 232 PHE A N 1
ATOM 1840 C CA . PHE A 1 267 ? 20.932 29.210 0.788 1.00 41.94 232 PHE A CA 1
ATOM 1841 C C . PHE A 1 267 ? 21.665 30.546 0.783 1.00 43.98 232 PHE A C 1
ATOM 1842 O O . PHE A 1 267 ? 21.212 31.515 1.403 1.00 43.76 232 PHE A O 1
ATOM 1850 N N . GLN A 1 268 ? 22.802 30.615 0.086 1.00 41.96 233 GLN A N 1
ATOM 1851 C CA . GLN A 1 268 ? 23.596 31.839 0.079 1.00 46.03 233 GLN A CA 1
ATOM 1852 C C . GLN A 1 268 ? 22.883 32.959 -0.669 1.00 45.47 233 GLN A C 1
ATOM 1853 O O . GLN A 1 268 ? 22.882 34.111 -0.218 1.00 44.00 233 GLN A O 1
ATOM 1859 N N . LEU A 1 269 ? 22.274 32.641 -1.815 1.00 40.67 234 LEU A N 1
ATOM 1860 C CA . LEU A 1 269 ? 21.572 33.661 -2.588 1.00 42.45 234 LEU A CA 1
ATOM 1861 C C . LEU A 1 269 ? 20.373 34.206 -1.822 1.00 41.15 234 LEU A C 1
ATOM 1862 O O . LEU A 1 269 ? 20.098 35.411 -1.860 1.00 39.90 234 LEU A O 1
ATOM 1867 N N . ARG A 1 270 ? 19.642 33.330 -1.126 1.00 36.57 235 ARG A N 1
ATOM 1868 C CA . ARG A 1 270 ? 18.586 33.795 -0.233 1.00 40.76 235 ARG A CA 1
ATOM 1869 C C . ARG A 1 270 ? 19.140 34.752 0.816 1.00 37.42 235 ARG A C 1
ATOM 1870 O O . ARG A 1 270 ? 18.537 35.794 1.098 1.00 37.06 235 ARG A O 1
ATOM 1878 N N . ASP A 1 271 ? 20.297 34.418 1.394 1.00 39.50 236 ASP A N 1
ATOM 1879 C CA . ASP A 1 271 ? 20.922 35.304 2.371 1.00 43.25 236 ASP A CA 1
ATOM 1880 C C . ASP A 1 271 ? 21.356 36.616 1.731 1.00 39.47 236 ASP A C 1
ATOM 1881 O O . ASP A 1 271 ? 21.238 37.682 2.347 1.00 39.61 236 ASP A O 1
ATOM 1886 N N . ASP A 1 272 ? 21.861 36.559 0.495 1.00 34.78 237 ASP A N 1
ATOM 1887 C CA . ASP A 1 272 ? 22.294 37.776 -0.185 1.00 43.26 237 ASP A CA 1
ATOM 1888 C C . ASP A 1 272 ? 21.112 38.685 -0.501 1.00 40.19 237 ASP A C 1
ATOM 1889 O O . ASP A 1 272 ? 21.201 39.908 -0.336 1.00 39.20 237 ASP A O 1
ATOM 1894 N N . VAL A 1 273 ? 20.000 38.109 -0.963 1.00 32.64 238 VAL A N 1
ATOM 1895 C CA . VAL A 1 273 ? 18.802 38.904 -1.224 1.00 39.11 238 VAL A CA 1
ATOM 1896 C C . VAL A 1 273 ? 18.303 39.543 0.066 1.00 32.08 238 VAL A C 1
ATOM 1897 O O . VAL A 1 273 ? 17.974 40.734 0.105 1.00 34.77 238 VAL A O 1
ATOM 1901 N N . LEU A 1 274 ? 18.247 38.757 1.144 1.00 38.05 239 LEU A N 1
ATOM 1902 C CA . LEU A 1 274 ? 17.804 39.293 2.426 1.00 43.70 239 LEU A CA 1
ATOM 1903 C C . LEU A 1 274 ? 18.760 40.356 2.950 1.00 39.60 239 LEU A C 1
ATOM 1904 O O . LEU A 1 274 ? 18.322 41.338 3.559 1.00 40.60 239 LEU A O 1
ATOM 1909 N N . GLY A 1 275 ? 20.062 40.188 2.716 1.00 40.25 240 GLY A N 1
ATOM 1910 C CA . GLY A 1 275 ? 21.043 41.165 3.158 1.00 37.20 240 GLY A CA 1
ATOM 1911 C C . GLY A 1 275 ? 20.944 42.512 2.473 1.00 47.17 240 GLY A C 1
ATOM 1912 O O . GLY A 1 275 ? 21.536 43.480 2.963 1.00 53.07 240 GLY A O 1
ATOM 1913 N N . VAL A 1 276 ? 20.217 42.598 1.362 1.00 46.74 241 VAL A N 1
ATOM 1914 C CA . VAL A 1 276 ? 20.042 43.843 0.634 1.00 41.65 241 VAL A CA 1
ATOM 1915 C C . VAL A 1 276 ? 18.598 44.329 0.689 1.00 41.66 241 VAL A C 1
ATOM 1916 O O . VAL A 1 276 ? 18.349 45.525 0.853 1.00 39.63 241 VAL A O 1
ATOM 1920 N N . PHE A 1 277 ? 17.635 43.412 0.588 1.00 33.07 242 PHE A N 1
ATOM 1921 C CA . PHE A 1 277 ? 16.233 43.770 0.432 1.00 42.82 242 PHE A CA 1
ATOM 1922 C C . PHE A 1 277 ? 15.349 43.285 1.574 1.00 50.33 242 PHE A C 1
ATOM 1923 O O . PHE A 1 277 ? 14.140 43.547 1.551 1.00 42.58 242 PHE A O 1
ATOM 1931 N N . GLY A 1 278 ? 15.907 42.586 2.567 1.00 39.82 243 GLY A N 1
ATOM 1932 C CA . GLY A 1 278 ? 15.098 41.974 3.600 1.00 34.29 243 GLY A CA 1
ATOM 1933 C C . GLY A 1 278 ? 14.635 42.953 4.664 1.00 34.06 243 GLY A C 1
ATOM 1934 O O . GLY A 1 278 ? 15.052 44.111 4.714 1.00 42.19 243 GLY A O 1
ATOM 1935 N N . ASP A 1 279 ? 13.751 42.460 5.527 1.00 47.61 244 ASP A N 1
ATOM 1936 C CA . ASP A 1 279 ? 13.232 43.260 6.632 1.00 47.96 244 ASP A CA 1
ATOM 1937 C C . ASP A 1 279 ? 14.280 43.344 7.739 1.00 48.09 244 ASP A C 1
ATOM 1938 O O . ASP A 1 279 ? 14.648 42.308 8.303 1.00 52.44 244 ASP A O 1
ATOM 1943 N N . PRO A 1 280 ? 14.792 44.535 8.064 1.00 46.59 245 PRO A N 1
ATOM 1944 C CA . PRO A 1 280 ? 15.813 44.625 9.124 1.00 58.55 245 PRO A CA 1
ATOM 1945 C C . PRO A 1 280 ? 15.348 44.087 10.460 1.00 57.81 245 PRO A C 1
ATOM 1946 O O . PRO A 1 280 ? 16.158 43.530 11.213 1.00 58.84 245 PRO A O 1
ATOM 1950 N N . ALA A 1 281 ? 14.066 44.253 10.788 1.00 64.31 246 ALA A N 1
ATOM 1951 C CA . ALA A 1 281 ? 13.562 43.732 12.051 1.00 76.61 246 ALA A CA 1
ATOM 1952 C C . ALA A 1 281 ? 13.578 42.210 12.067 1.00 68.62 246 ALA A C 1
ATOM 1953 O O . ALA A 1 281 ? 13.639 41.600 13.141 1.00 74.19 246 ALA A O 1
ATOM 1955 N N . VAL A 1 282 ? 13.540 41.586 10.893 1.00 55.96 247 VAL A N 1
ATOM 1956 C CA . VAL A 1 282 ? 13.568 40.131 10.783 1.00 63.81 247 VAL A CA 1
ATOM 1957 C C . VAL A 1 282 ? 14.993 39.611 10.652 1.00 71.91 247 VAL A C 1
ATOM 1958 O O . VAL A 1 282 ? 15.390 38.674 11.350 1.00 79.18 247 VAL A O 1
ATOM 1962 N N . THR A 1 283 ? 15.782 40.204 9.754 1.00 61.56 248 THR A N 1
ATOM 1963 C CA . THR A 1 283 ? 17.149 39.750 9.531 1.00 61.31 248 THR A CA 1
ATOM 1964 C C . THR A 1 283 ? 18.099 40.173 10.641 1.00 58.48 248 THR A C 1
ATOM 1965 O O . THR A 1 283 ? 19.150 39.546 10.810 1.00 55.85 248 THR A O 1
ATOM 1969 N N . GLY A 1 284 ? 17.763 41.221 11.391 1.00 53.01 249 GLY A N 1
ATOM 1970 C CA . GLY A 1 284 ? 18.643 41.739 12.413 1.00 45.43 249 GLY A CA 1
ATOM 1971 C C . GLY A 1 284 ? 19.733 42.657 11.912 1.00 60.81 249 GLY A C 1
ATOM 1972 O O . GLY A 1 284 ? 20.479 43.210 12.731 1.00 73.11 249 GLY A O 1
ATOM 1973 N N . LYS A 1 285 ? 19.859 42.835 10.600 1.00 49.97 250 LYS A N 1
ATOM 1974 C CA . LYS A 1 285 ? 20.830 43.734 10.007 1.00 57.23 250 LYS A CA 1
ATOM 1975 C C . LYS A 1 285 ? 20.111 44.868 9.286 1.00 68.65 250 LYS A C 1
ATOM 1976 O O . LYS A 1 285 ? 19.016 44.668 8.751 1.00 74.73 250 LYS A O 1
ATOM 1978 N N . PRO A 1 286 ? 20.694 46.066 9.261 1.00 53.44 251 PRO A N 1
ATOM 1979 C CA . PRO A 1 286 ? 20.031 47.197 8.602 1.00 65.81 251 PRO A CA 1
ATOM 1980 C C . PRO A 1 286 ? 19.759 46.915 7.131 1.00 74.78 251 PRO A C 1
ATOM 1981 O O . PRO A 1 286 ? 20.349 46.023 6.517 1.00 76.14 251 PRO A O 1
ATOM 1985 N N . SER A 1 287 ? 18.837 47.693 6.567 1.00 73.70 252 SER A N 1
ATOM 1986 C CA . SER A 1 287 ? 18.519 47.566 5.151 1.00 70.02 252 SER A CA 1
ATOM 1987 C C . SER A 1 287 ? 19.740 47.904 4.306 1.00 50.53 252 SER A C 1
ATOM 1988 O O . SER A 1 287 ? 20.423 48.902 4.552 1.00 65.72 252 SER A O 1
ATOM 1991 N N . GLY A 1 288 ? 20.011 47.067 3.308 1.00 63.92 253 GLY A N 1
ATOM 1992 C CA . GLY A 1 288 ? 21.213 47.232 2.515 1.00 51.30 253 GLY A CA 1
ATOM 1993 C C . GLY A 1 288 ? 22.489 47.009 3.293 1.00 55.24 253 GLY A C 1
ATOM 1994 O O . GLY A 1 288 ? 23.492 47.681 3.034 1.00 65.82 253 GLY A O 1
ATOM 1995 N N . ASP A 1 289 ? 22.473 46.078 4.252 1.00 57.92 254 ASP A N 1
ATOM 1996 C CA . ASP A 1 289 ? 23.642 45.861 5.098 1.00 53.61 254 ASP A CA 1
ATOM 1997 C C . ASP A 1 289 ? 24.827 45.355 4.286 1.00 38.89 254 ASP A C 1
ATOM 1998 O O . ASP A 1 289 ? 25.964 45.793 4.499 1.00 34.61 254 ASP A O 1
ATOM 2003 N N . ASP A 1 290 ? 24.580 44.437 3.349 1.00 51.19 255 ASP A N 1
ATOM 2004 C CA . ASP A 1 290 ? 25.653 43.940 2.493 1.00 37.55 255 ASP A CA 1
ATOM 2005 C C . ASP A 1 290 ? 26.320 45.079 1.731 1.00 40.93 255 ASP A C 1
ATOM 2006 O O . ASP A 1 290 ? 27.549 45.112 1.597 1.00 39.28 255 ASP A O 1
ATOM 2011 N N . LEU A 1 291 ? 25.524 46.027 1.229 1.00 43.62 256 LEU A N 1
ATOM 2012 C CA . LEU A 1 291 ? 26.096 47.191 0.563 1.00 44.12 256 LEU A CA 1
ATOM 2013 C C . LEU A 1 291 ? 26.851 48.069 1.552 1.00 45.19 256 LEU A C 1
ATOM 2014 O O . LEU A 1 291 ? 27.929 48.585 1.238 1.00 44.88 256 LEU A O 1
ATOM 2019 N N . LYS A 1 292 ? 26.297 48.247 2.753 1.00 59.41 257 LYS A N 1
ATOM 2020 C CA . LYS A 1 292 ? 26.986 48.999 3.798 1.00 66.21 257 LYS A CA 1
ATOM 2021 C C . LYS A 1 292 ? 28.339 48.378 4.122 1.00 66.97 257 LYS A C 1
ATOM 2022 O O . LYS A 1 292 ? 29.369 49.062 4.104 1.00 77.55 257 LYS A O 1
ATOM 2028 N N . SER A 1 293 ? 28.359 47.073 4.399 1.00 54.32 258 SER A N 1
ATOM 2029 C CA . SER A 1 293 ? 29.589 46.391 4.786 1.00 58.25 258 SER A CA 1
ATOM 2030 C C . SER A 1 293 ? 30.519 46.109 3.611 1.00 58.70 258 SER A C 1
ATOM 2031 O O . SER A 1 293 ? 31.702 45.829 3.832 1.00 61.52 258 SER A O 1
ATOM 2034 N N . GLY A 1 294 ? 30.024 46.174 2.377 1.00 53.63 259 GLY A N 1
ATOM 2035 C CA . GLY A 1 294 ? 30.874 45.940 1.226 1.00 42.29 259 GLY A CA 1
ATOM 2036 C C . GLY A 1 294 ? 31.101 44.486 0.876 1.00 42.99 259 GLY A C 1
ATOM 2037 O O . GLY A 1 294 ? 32.174 44.138 0.371 1.00 46.99 259 GLY A O 1
ATOM 2038 N N . LYS A 1 295 ? 30.120 43.622 1.128 1.00 34.91 260 LYS A N 1
ATOM 2039 C CA . LYS A 1 295 ? 30.252 42.214 0.782 1.00 35.02 260 LYS A CA 1
ATOM 2040 C C . LYS A 1 295 ? 30.263 42.026 -0.730 1.00 46.77 260 LYS A C 1
ATOM 2041 O O . LYS A 1 295 ? 29.592 42.744 -1.476 1.00 34.71 260 LYS A O 1
ATOM 2047 N N . ARG A 1 296 ? 31.034 41.036 -1.181 1.00 30.22 261 ARG A N 1
ATOM 2048 C CA . ARG A 1 296 ? 31.107 40.691 -2.599 1.00 32.67 261 ARG A CA 1
ATOM 2049 C C . ARG A 1 296 ? 30.236 39.458 -2.823 1.00 36.29 261 ARG A C 1
ATOM 2050 O O . ARG A 1 296 ? 30.711 38.328 -2.934 1.00 40.04 261 ARG A O 1
ATOM 2058 N N . THR A 1 297 ? 28.930 39.696 -2.880 1.00 34.66 262 THR A N 1
ATOM 2059 C CA . THR A 1 297 ? 27.954 38.636 -3.066 1.00 35.60 262 THR A CA 1
ATOM 2060 C C . THR A 1 297 ? 27.763 38.337 -4.551 1.00 33.89 262 THR A C 1
ATOM 2061 O O . THR A 1 297 ? 28.184 39.095 -5.428 1.00 34.26 262 THR A O 1
ATOM 2065 N N . VAL A 1 298 ? 27.120 37.199 -4.824 1.00 30.52 263 VAL A N 1
ATOM 2066 C CA . VAL A 1 298 ? 26.741 36.865 -6.194 1.00 36.53 263 VAL A CA 1
ATOM 2067 C C . VAL A 1 298 ? 25.721 37.868 -6.717 1.00 43.42 263 VAL A C 1
ATOM 2068 O O . VAL A 1 298 ? 25.794 38.309 -7.870 1.00 38.44 263 VAL A O 1
ATOM 2072 N N . LEU A 1 299 ? 24.757 38.245 -5.870 1.00 37.46 264 LEU A N 1
ATOM 2073 C CA . LEU A 1 299 ? 23.782 39.272 -6.231 1.00 36.50 264 LEU A CA 1
ATOM 2074 C C . LEU A 1 299 ? 24.471 40.550 -6.697 1.00 39.01 264 LEU A C 1
ATOM 2075 O O . LEU A 1 299 ? 24.129 41.106 -7.749 1.00 38.62 264 LEU A O 1
ATOM 2080 N N . VAL A 1 300 ? 25.442 41.033 -5.916 1.00 32.25 265 VAL A N 1
ATOM 2081 C CA . VAL A 1 300 ? 26.183 42.244 -6.276 1.00 32.02 265 VAL A CA 1
ATOM 2082 C C . VAL A 1 300 ? 26.939 42.043 -7.585 1.00 36.97 265 VAL A C 1
ATOM 2083 O O . VAL A 1 300 ? 26.897 42.891 -8.486 1.00 32.97 265 VAL A O 1
ATOM 2087 N N . ALA A 1 301 ? 27.646 40.917 -7.708 1.00 33.93 266 ALA A N 1
ATOM 2088 C CA . ALA A 1 301 ? 28.388 40.650 -8.936 1.00 35.55 266 ALA A CA 1
ATOM 2089 C C . ALA A 1 301 ? 27.451 40.536 -10.131 1.00 32.44 266 ALA A C 1
ATOM 2090 O O . ALA A 1 301 ? 27.780 40.986 -11.235 1.00 34.81 266 ALA A O 1
ATOM 2092 N N . GLU A 1 302 ? 26.276 39.936 -9.927 1.00 37.17 267 GLU A N 1
ATOM 2093 C CA . GLU A 1 302 ? 25.313 39.800 -11.013 1.00 44.70 267 GLU A CA 1
ATOM 2094 C C . GLU A 1 302 ? 24.735 41.151 -11.418 1.00 52.99 267 GLU A C 1
ATOM 2095 O O . GLU A 1 302 ? 24.450 41.374 -12.601 1.00 45.30 267 GLU A O 1
ATOM 2101 N N . ALA A 1 303 ? 24.568 42.063 -10.457 1.00 38.38 268 ALA A N 1
ATOM 2102 C CA . ALA A 1 303 ? 24.054 43.392 -10.772 1.00 29.70 268 ALA A CA 1
ATOM 2103 C C . ALA A 1 303 ? 25.042 44.180 -11.620 1.00 39.92 268 ALA A C 1
ATOM 2104 O O . ALA A 1 303 ? 24.643 44.897 -12.545 1.00 39.25 268 ALA A O 1
ATOM 2106 N N . VAL A 1 304 ? 26.336 44.070 -11.312 1.00 32.58 269 VAL A N 1
ATOM 2107 C CA . VAL A 1 304 ? 27.354 44.764 -12.095 1.00 33.21 269 VAL A CA 1
ATOM 2108 C C . VAL A 1 304 ? 27.379 44.229 -13.522 1.00 50.67 269 VAL A C 1
ATOM 2109 O O . VAL A 1 304 ? 27.533 44.990 -14.486 1.00 39.03 269 VAL A O 1
ATOM 2113 N N . GLU A 1 305 ? 27.205 42.914 -13.680 1.00 40.30 270 GLU A N 1
ATOM 2114 C CA . GLU A 1 305 ? 27.199 42.319 -15.013 1.00 55.17 270 GLU A CA 1
ATOM 2115 C C . GLU A 1 305 ? 25.955 42.723 -15.796 1.00 52.62 270 GLU A C 1
ATOM 2116 O O . GLU A 1 305 ? 26.043 43.048 -16.986 1.00 46.75 270 GLU A O 1
ATOM 2122 N N . LEU A 1 306 ? 24.788 42.705 -15.147 1.00 45.00 271 LEU A N 1
ATOM 2123 C CA . LEU A 1 306 ? 23.561 43.111 -15.825 1.00 47.07 271 LEU A CA 1
ATOM 2124 C C . LEU A 1 306 ? 23.586 44.594 -16.170 1.00 45.73 271 LEU A C 1
ATOM 2125 O O . LEU A 1 306 ? 23.095 44.997 -17.231 1.00 49.86 271 LEU A O 1
ATOM 2130 N N . ALA A 1 307 ? 24.149 45.422 -15.288 1.00 39.80 272 ALA A N 1
ATOM 2131 C CA . ALA A 1 307 ? 24.221 46.850 -15.574 1.00 48.01 272 ALA A CA 1
ATOM 2132 C C . ALA A 1 307 ? 25.182 47.144 -16.719 1.00 50.08 272 ALA A C 1
ATOM 2133 O O . ALA A 1 307 ? 24.956 48.087 -17.486 1.00 41.25 272 ALA A O 1
ATOM 2135 N N . ASP A 1 308 ? 26.250 46.351 -16.854 1.00 47.84 273 ASP A N 1
ATOM 2136 C CA . ASP A 1 308 ? 27.159 46.509 -17.986 1.00 48.80 273 ASP A CA 1
ATOM 2137 C C . ASP A 1 308 ? 26.422 46.394 -19.315 1.00 49.93 273 ASP A C 1
ATOM 2138 O O . ASP A 1 308 ? 26.784 47.065 -20.288 1.00 44.73 273 ASP A O 1
ATOM 2143 N N . ARG A 1 309 ? 25.382 45.563 -19.370 1.00 45.11 274 ARG A N 1
ATOM 2144 C CA . ARG A 1 309 ? 24.635 45.331 -20.599 1.00 46.44 274 ARG A CA 1
ATOM 2145 C C . ARG A 1 309 ? 23.458 46.282 -20.775 1.00 60.94 274 ARG A C 1
ATOM 2146 O O . ARG A 1 309 ? 23.057 46.549 -21.914 1.00 58.71 274 ARG A O 1
ATOM 2154 N N . SER A 1 310 ? 22.903 46.805 -19.683 1.00 51.76 275 SER A N 1
ATOM 2155 C CA . SER A 1 310 ? 21.690 47.618 -19.723 1.00 43.23 275 SER A CA 1
ATOM 2156 C C . SER A 1 310 ? 21.935 49.106 -19.528 1.00 58.03 275 SER A C 1
ATOM 2157 O O . SER A 1 310 ? 21.332 49.918 -20.233 1.00 50.81 275 SER A O 1
ATOM 2160 N N . ASP A 1 311 ? 22.788 49.499 -18.579 1.00 49.06 276 ASP A N 1
ATOM 2161 C CA . ASP A 1 311 ? 23.109 50.910 -18.361 1.00 44.31 276 ASP A CA 1
ATOM 2162 C C . ASP A 1 311 ? 24.549 50.986 -17.859 1.00 58.35 276 ASP A C 1
ATOM 2163 O O . ASP A 1 311 ? 24.809 50.770 -16.668 1.00 51.14 276 ASP A O 1
ATOM 2168 N N . PRO A 1 312 ? 25.499 51.283 -18.748 1.00 63.95 277 PRO A N 1
ATOM 2169 C CA . PRO A 1 312 ? 26.903 51.379 -18.306 1.00 60.44 277 PRO A CA 1
ATOM 2170 C C . PRO A 1 312 ? 27.119 52.362 -17.174 1.00 55.31 277 PRO A C 1
ATOM 2171 O O . PRO A 1 312 ? 28.025 52.160 -16.355 1.00 48.50 277 PRO A O 1
ATOM 2175 N N . LEU A 1 313 ? 26.317 53.427 -17.102 1.00 54.01 278 LEU A N 1
ATOM 2176 C CA . LEU A 1 313 ? 26.478 54.393 -16.022 1.00 49.34 278 LEU A CA 1
ATOM 2177 C C . LEU A 1 313 ? 26.008 53.827 -14.688 1.00 45.72 278 LEU A C 1
ATOM 2178 O O . LEU A 1 313 ? 26.543 54.198 -13.637 1.00 35.10 278 LEU A O 1
ATOM 2183 N N . ALA A 1 314 ? 25.013 52.937 -14.707 1.00 35.39 279 ALA A N 1
ATOM 2184 C CA . ALA A 1 314 ? 24.625 52.248 -13.483 1.00 39.73 279 ALA A CA 1
ATOM 2185 C C . ALA A 1 314 ? 25.693 51.253 -13.052 1.00 50.69 279 ALA A C 1
ATOM 2186 O O . ALA A 1 314 ? 25.896 51.043 -11.851 1.00 36.84 279 ALA A O 1
ATOM 2188 N N . ALA A 1 315 ? 26.386 50.636 -14.011 1.00 39.87 280 ALA A N 1
ATOM 2189 C CA . ALA A 1 315 ? 27.494 49.754 -13.662 1.00 39.14 280 ALA A CA 1
ATOM 2190 C C . ALA A 1 315 ? 28.643 50.537 -13.046 1.00 44.40 280 ALA A C 1
ATOM 2191 O O . ALA A 1 315 ? 29.312 50.050 -12.127 1.00 41.79 280 ALA A O 1
ATOM 2193 N N . LYS A 1 316 ? 28.884 51.755 -13.535 1.00 39.52 281 LYS A N 1
ATOM 2194 C CA . LYS A 1 316 ? 29.942 52.577 -12.964 1.00 38.97 281 LYS A CA 1
ATOM 2195 C C . LYS A 1 316 ? 29.556 53.069 -11.574 1.00 50.09 281 LYS A C 1
ATOM 2196 O O . LYS A 1 316 ? 30.418 53.175 -10.692 1.00 39.77 281 LYS A O 1
ATOM 2202 N N . LEU A 1 317 ? 28.270 53.359 -11.357 1.00 38.71 282 LEU A N 1
ATOM 2203 C CA . LEU A 1 317 ? 27.805 53.717 -10.020 1.00 45.20 282 LEU A CA 1
ATOM 2204 C C . LEU A 1 317 ? 28.031 52.574 -9.040 1.00 40.69 282 LEU A C 1
ATOM 2205 O O . LEU A 1 317 ? 28.511 52.785 -7.921 1.00 35.44 282 LEU A O 1
ATOM 2210 N N . LEU A 1 318 ? 27.700 51.347 -9.449 1.00 33.94 283 LEU A N 1
ATOM 2211 C CA . LEU A 1 318 ? 27.905 50.190 -8.583 1.00 41.49 283 LEU A CA 1
ATOM 2212 C C . LEU A 1 318 ? 29.388 49.960 -8.314 1.00 46.84 283 LEU A C 1
ATOM 2213 O O . LEU A 1 318 ? 29.794 49.718 -7.172 1.00 42.57 283 LEU A O 1
ATOM 2218 N N . ARG A 1 319 ? 30.216 50.039 -9.359 1.00 35.07 284 ARG A N 1
ATOM 2219 C CA . ARG A 1 319 ? 31.635 49.725 -9.211 1.00 37.30 284 ARG A CA 1
ATOM 2220 C C . ARG A 1 319 ? 32.332 50.698 -8.268 1.00 39.96 284 ARG A C 1
ATOM 2221 O O . ARG A 1 319 ? 33.216 50.302 -7.499 1.00 44.27 284 ARG A O 1
ATOM 2229 N N . THR A 1 320 ? 31.954 51.973 -8.313 1.00 36.19 285 THR A N 1
ATOM 2230 C CA . THR A 1 320 ? 32.617 52.996 -7.515 1.00 33.82 285 THR A CA 1
ATOM 2231 C C . THR A 1 320 ? 31.993 53.194 -6.137 1.00 46.50 285 THR A C 1
ATOM 2232 O O . THR A 1 320 ? 32.533 53.968 -5.339 1.00 49.55 285 THR A O 1
ATOM 2236 N N . SER A 1 321 ? 30.882 52.524 -5.831 1.00 34.92 286 SER A N 1
ATOM 2237 C CA . SER A 1 321 ? 30.187 52.727 -4.565 1.00 41.32 286 SER A CA 1
ATOM 2238 C C . SER A 1 321 ? 30.297 51.551 -3.612 1.00 47.42 286 SER A C 1
ATOM 2239 O O . SER A 1 321 ? 30.203 51.745 -2.397 1.00 47.08 286 SER A O 1
ATOM 2242 N N . ILE A 1 322 ? 30.495 50.344 -4.138 1.00 41.49 287 ILE A N 1
ATOM 2243 C CA . ILE A 1 322 ? 30.523 49.142 -3.316 1.00 41.81 287 ILE A CA 1
ATOM 2244 C C . ILE A 1 322 ? 31.784 49.147 -2.463 1.00 46.14 287 ILE A C 1
ATOM 2245 O O . ILE A 1 322 ? 32.899 49.309 -2.974 1.00 44.82 287 ILE A O 1
ATOM 2250 N N . GLY A 1 323 ? 31.614 48.989 -1.152 1.00 44.43 288 GLY A N 1
ATOM 2251 C CA . GLY A 1 323 ? 32.751 48.996 -0.255 1.00 41.00 288 GLY A CA 1
ATOM 2252 C C . GLY A 1 323 ? 33.203 50.363 0.204 1.00 50.87 288 GLY A C 1
ATOM 2253 O O . GLY A 1 323 ? 34.284 50.473 0.794 1.00 62.61 288 GLY A O 1
ATOM 2254 N N . THR A 1 324 ? 32.420 51.405 -0.047 1.00 35.92 289 THR A N 1
ATOM 2255 C CA . THR A 1 324 ? 32.726 52.751 0.412 1.00 41.45 289 THR A CA 1
ATOM 2256 C C . THR A 1 324 ? 31.764 53.146 1.524 1.00 48.73 289 THR A C 1
ATOM 2257 O O . THR A 1 324 ? 30.798 52.440 1.826 1.00 44.07 289 THR A O 1
ATOM 2261 N N . ARG A 1 325 ? 32.041 54.291 2.143 1.00 45.36 290 ARG A N 1
ATOM 2262 C CA . ARG A 1 325 ? 31.165 54.823 3.182 1.00 65.39 290 ARG A CA 1
ATOM 2263 C C . ARG A 1 325 ? 29.978 55.497 2.507 1.00 55.47 290 ARG A C 1
ATOM 2264 O O . ARG A 1 325 ? 30.119 56.570 1.911 1.00 63.31 290 ARG A O 1
ATOM 2272 N N . LEU A 1 326 ? 28.811 54.869 2.600 1.00 48.26 291 LEU A N 1
ATOM 2273 C CA . LEU A 1 326 ? 27.618 55.294 1.883 1.00 55.55 291 LEU A CA 1
ATOM 2274 C C . LEU A 1 326 ? 26.630 55.931 2.850 1.00 57.40 291 LEU A C 1
ATOM 2275 O O . LEU A 1 326 ? 26.391 55.400 3.939 1.00 61.80 291 LEU A O 1
ATOM 2280 N N . THR A 1 327 ? 26.059 57.064 2.450 1.00 62.51 292 THR A N 1
ATOM 2281 C CA . THR A 1 327 ? 24.943 57.628 3.191 1.00 60.22 292 THR A CA 1
ATOM 2282 C C . THR A 1 327 ? 23.714 56.732 3.042 1.00 60.86 292 THR A C 1
ATOM 2283 O O . THR A 1 327 ? 23.688 55.789 2.246 1.00 52.53 292 THR A O 1
ATOM 2287 N N . ASP A 1 328 ? 22.679 57.038 3.830 1.00 56.91 293 ASP A N 1
ATOM 2288 C CA . ASP A 1 328 ? 21.430 56.292 3.716 1.00 55.93 293 ASP A CA 1
ATOM 2289 C C . ASP A 1 328 ? 20.792 56.485 2.347 1.00 61.44 293 ASP A C 1
ATOM 2290 O O . ASP A 1 328 ? 20.152 55.565 1.824 1.00 51.10 293 ASP A O 1
ATOM 2295 N N . ALA A 1 329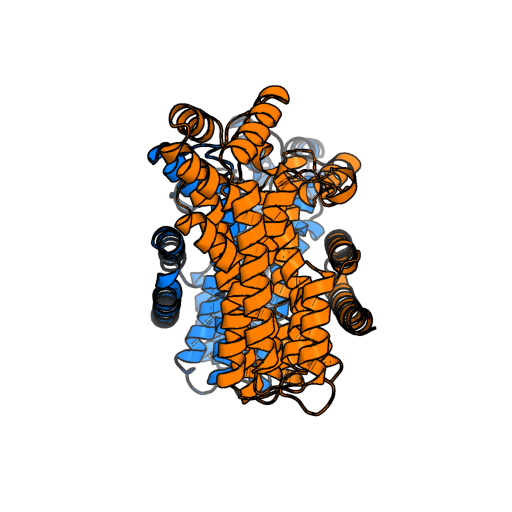 ? 20.959 57.668 1.750 1.00 44.65 294 ALA A N 1
ATOM 2296 C CA . ALA A 1 329 ? 20.410 57.912 0.421 1.00 60.44 294 ALA A CA 1
ATOM 2297 C C . ALA A 1 329 ? 21.185 57.152 -0.647 1.00 53.23 294 ALA A C 1
ATOM 2298 O O . ALA A 1 329 ? 20.588 56.602 -1.580 1.00 51.20 294 ALA A O 1
ATOM 2300 N N . GLN A 1 330 ? 22.517 57.118 -0.535 1.00 52.87 295 GLN A N 1
ATOM 2301 C CA . GLN A 1 330 ? 23.316 56.344 -1.480 1.00 49.92 295 GLN A CA 1
ATOM 2302 C C . GLN A 1 330 ? 22.934 54.872 -1.440 1.00 49.19 295 GLN A C 1
ATOM 2303 O O . GLN A 1 330 ? 22.885 54.205 -2.480 1.00 42.46 295 GLN A O 1
ATOM 2309 N N . VAL A 1 331 ? 22.655 54.351 -0.244 1.00 41.40 296 VAL A N 1
ATOM 2310 C CA . VAL A 1 331 ? 22.311 52.941 -0.095 1.00 38.62 296 VAL A CA 1
ATOM 2311 C C . VAL A 1 331 ? 20.970 52.644 -0.750 1.00 44.82 296 VAL A C 1
ATOM 2312 O O . VAL A 1 331 ? 20.834 51.679 -1.511 1.00 50.28 296 VAL A O 1
ATOM 2316 N N . ARG A 1 332 ? 19.958 53.468 -0.463 1.00 39.93 297 ARG A N 1
ATOM 2317 C CA . ARG A 1 332 ? 18.649 53.276 -1.080 1.00 53.24 297 ARG A CA 1
ATOM 2318 C C . ARG A 1 332 ? 18.740 53.354 -2.599 1.00 41.97 297 ARG A C 1
ATOM 2319 O O . ARG A 1 332 ? 18.045 52.619 -3.310 1.00 35.31 297 ARG A O 1
ATOM 2327 N N . GLU A 1 333 ? 19.602 54.236 -3.113 1.00 39.38 298 GLU A N 1
ATOM 2328 C CA . GLU A 1 333 ? 19.805 54.325 -4.556 1.00 45.00 298 GLU A CA 1
ATOM 2329 C C . GLU A 1 333 ? 20.450 53.058 -5.104 1.00 42.19 298 GLU A C 1
ATOM 2330 O O . GLU A 1 333 ? 20.028 52.542 -6.144 1.00 41.57 298 GLU A O 1
ATOM 2336 N N . LEU A 1 334 ? 21.471 52.541 -4.414 1.00 44.32 299 LEU A N 1
ATOM 2337 C CA . LEU A 1 334 ? 22.141 51.331 -4.882 1.00 38.10 299 LEU A CA 1
ATOM 2338 C C . LEU A 1 334 ? 21.204 50.132 -4.856 1.00 31.93 299 LEU A C 1
ATOM 2339 O O . LEU A 1 334 ? 21.224 49.303 -5.773 1.00 40.78 299 LEU A O 1
ATOM 2344 N N . ARG A 1 335 ? 20.382 50.014 -3.809 1.00 35.15 300 ARG A N 1
ATOM 2345 C CA . ARG A 1 335 ? 19.415 48.922 -3.756 1.00 33.63 300 ARG A CA 1
ATOM 2346 C C . ARG A 1 335 ? 18.426 49.011 -4.910 1.00 31.87 300 ARG A C 1
ATOM 2347 O O . ARG A 1 335 ? 18.054 47.990 -5.500 1.00 32.40 300 ARG A O 1
ATOM 2355 N N . THR A 1 336 ? 17.997 50.228 -5.254 1.00 37.05 301 THR A N 1
ATOM 2356 C CA . THR A 1 336 ? 17.040 50.387 -6.342 1.00 40.84 301 THR A CA 1
ATOM 2357 C C . THR A 1 336 ? 17.689 50.108 -7.696 1.00 30.94 301 THR A C 1
ATOM 2358 O O . THR A 1 336 ? 17.045 49.540 -8.585 1.00 37.77 301 THR A O 1
ATOM 2362 N N . VAL A 1 337 ? 18.963 50.480 -7.863 1.00 32.82 302 VAL A N 1
ATOM 2363 C CA . VAL A 1 337 ? 19.681 50.162 -9.097 1.00 35.92 302 VAL A CA 1
ATOM 2364 C C . VAL A 1 337 ? 19.827 48.652 -9.254 1.00 36.51 302 VAL A C 1
ATOM 2365 O O . VAL A 1 337 ? 19.643 48.107 -10.350 1.00 33.52 302 VAL A O 1
ATOM 2369 N N . ILE A 1 338 ? 20.163 47.955 -8.165 1.00 33.62 303 ILE A N 1
ATOM 2370 C CA . ILE A 1 338 ? 20.232 46.495 -8.199 1.00 33.01 303 ILE A CA 1
ATOM 2371 C C . ILE A 1 338 ? 18.886 45.913 -8.612 1.00 32.32 303 ILE A C 1
ATOM 2372 O O . ILE A 1 338 ? 18.816 44.927 -9.357 1.00 33.51 303 ILE A O 1
ATOM 2377 N N . GLU A 1 339 ? 17.796 46.521 -8.137 1.00 35.29 304 GLU A N 1
ATOM 2378 C CA . GLU A 1 339 ? 16.461 46.119 -8.569 1.00 39.78 304 GLU A CA 1
ATOM 2379 C C . GLU A 1 339 ? 16.221 46.484 -10.029 1.00 35.12 304 GLU A C 1
ATOM 2380 O O . GLU A 1 339 ? 15.657 45.689 -10.790 1.00 35.48 304 GLU A O 1
ATOM 2386 N N . ALA A 1 340 ? 16.656 47.679 -10.438 1.00 37.45 305 ALA A N 1
ATOM 2387 C CA . ALA A 1 340 ? 16.318 48.192 -11.763 1.00 32.06 305 ALA A CA 1
ATOM 2388 C C . ALA A 1 340 ? 16.932 47.348 -12.874 1.00 40.93 305 ALA A C 1
ATOM 2389 O O . ALA A 1 340 ? 16.291 47.118 -13.907 1.00 43.94 305 ALA A O 1
ATOM 2391 N N . VAL A 1 341 ? 18.171 46.879 -12.687 1.00 40.70 306 VAL A N 1
ATOM 2392 C CA . VAL A 1 341 ? 18.841 46.105 -13.731 1.00 39.92 306 VAL A CA 1
ATOM 2393 C C . VAL A 1 341 ? 18.450 44.638 -13.709 1.00 33.80 306 VAL A C 1
ATOM 2394 O O . VAL A 1 341 ? 18.978 43.854 -14.508 1.00 36.82 306 VAL A O 1
ATOM 2398 N N . GLY A 1 342 ? 17.541 44.242 -12.821 1.00 30.40 307 GLY A N 1
ATOM 2399 C CA . GLY A 1 342 ? 17.033 42.886 -12.794 1.00 33.45 307 GLY A CA 1
ATOM 2400 C C . GLY A 1 342 ? 17.830 41.900 -11.970 1.00 44.63 307 GLY A C 1
ATOM 2401 O O . GLY A 1 342 ? 17.619 40.688 -12.112 1.00 38.85 307 GLY A O 1
ATOM 2402 N N . ALA A 1 343 ? 18.728 42.371 -11.103 1.00 36.28 308 ALA A N 1
ATOM 2403 C CA . ALA A 1 343 ? 19.569 41.449 -10.344 1.00 41.13 308 ALA A CA 1
ATOM 2404 C C . ALA A 1 343 ? 18.759 40.668 -9.316 1.00 39.42 308 ALA A C 1
ATOM 2405 O O . ALA A 1 343 ? 19.014 39.479 -9.093 1.00 37.94 308 ALA A O 1
ATOM 2407 N N . ARG A 1 344 ? 17.782 41.315 -8.676 1.00 41.90 309 ARG A N 1
ATOM 2408 C CA . ARG A 1 344 ? 16.976 40.611 -7.684 1.00 45.53 309 ARG A CA 1
ATOM 2409 C C . ARG A 1 344 ? 16.108 39.542 -8.337 1.00 45.94 309 ARG A C 1
ATOM 2410 O O . ARG A 1 344 ? 15.999 38.424 -7.819 1.00 41.09 309 ARG A O 1
ATOM 2418 N N . ALA A 1 345 ? 15.482 39.864 -9.471 1.00 39.72 310 ALA A N 1
ATOM 2419 C CA . ALA A 1 345 ? 14.691 38.866 -10.182 1.00 45.52 310 ALA A CA 1
ATOM 2420 C C . ALA A 1 345 ? 15.566 37.716 -10.665 1.00 47.62 310 ALA A C 1
ATOM 2421 O O . ALA A 1 345 ? 15.144 36.554 -10.645 1.00 60.47 310 ALA A O 1
ATOM 2423 N N . ALA A 1 346 ? 16.792 38.021 -11.096 1.00 48.19 311 ALA A N 1
ATOM 2424 C CA . ALA A 1 346 ? 17.710 36.968 -11.517 1.00 54.37 311 ALA A CA 1
ATOM 2425 C C . ALA A 1 346 ? 18.107 36.081 -10.344 1.00 60.10 311 ALA A C 1
ATOM 2426 O O . ALA A 1 346 ? 18.268 34.865 -10.503 1.00 55.72 311 ALA A O 1
ATOM 2428 N N . ALA A 1 347 ? 18.269 36.669 -9.156 1.00 47.34 312 ALA A N 1
ATOM 2429 C CA . ALA A 1 347 ? 18.599 35.870 -7.982 1.00 48.92 312 ALA A CA 1
ATOM 2430 C C . ALA A 1 347 ? 17.443 34.957 -7.593 1.00 47.70 312 ALA A C 1
ATOM 2431 O O . ALA A 1 347 ? 17.660 33.804 -7.203 1.00 39.43 312 ALA A O 1
ATOM 2433 N N . GLU A 1 348 ? 16.206 35.453 -7.704 1.00 46.99 313 GLU A N 1
ATOM 2434 C CA . GLU A 1 348 ? 15.049 34.663 -7.291 1.00 52.64 313 GLU A CA 1
ATOM 2435 C C . GLU A 1 348 ? 14.876 33.431 -8.170 1.00 53.70 313 GLU A C 1
ATOM 2436 O O . GLU A 1 348 ? 14.486 32.364 -7.681 1.00 54.01 313 GLU A O 1
ATOM 2442 N N . SER A 1 349 ? 15.161 33.555 -9.469 1.00 55.01 314 SER A N 1
ATOM 2443 C CA . SER A 1 349 ? 15.070 32.402 -10.358 1.00 61.64 314 SER A CA 1
ATOM 2444 C C . SER A 1 349 ? 16.246 31.452 -10.178 1.00 47.75 314 SER A C 1
ATOM 2445 O O . SER A 1 349 ? 16.081 30.237 -10.333 1.00 61.37 314 SER A O 1
ATOM 2448 N N . ARG A 1 350 ? 17.434 31.982 -9.870 1.00 52.25 315 ARG A N 1
ATOM 2449 C CA . ARG A 1 350 ? 18.545 31.126 -9.466 1.00 55.62 315 ARG A CA 1
ATOM 2450 C C . ARG A 1 350 ? 18.153 30.258 -8.278 1.00 60.40 315 ARG A C 1
ATOM 2451 O O . ARG A 1 350 ? 18.360 29.039 -8.286 1.00 54.14 315 ARG A O 1
ATOM 2459 N N . ILE A 1 351 ? 17.579 30.879 -7.243 1.00 56.14 316 ILE A N 1
ATOM 2460 C CA . ILE A 1 351 ? 17.178 30.142 -6.047 1.00 49.01 316 ILE A CA 1
ATOM 2461 C C . ILE A 1 351 ? 16.136 29.088 -6.394 1.00 54.92 316 ILE A C 1
ATOM 2462 O O . ILE A 1 351 ? 16.196 27.950 -5.912 1.00 51.14 316 ILE A O 1
ATOM 2467 N N . ALA A 1 352 ? 15.170 29.447 -7.243 1.00 48.36 317 ALA A N 1
ATOM 2468 C CA . ALA A 1 352 ? 14.128 28.502 -7.627 1.00 67.13 317 ALA A CA 1
ATOM 2469 C C . ALA A 1 352 ? 14.703 27.333 -8.417 1.00 54.90 317 ALA A C 1
ATOM 2470 O O . ALA A 1 352 ? 14.328 26.178 -8.186 1.00 57.16 317 ALA A O 1
ATOM 2472 N N . ALA A 1 353 ? 15.618 27.611 -9.347 1.00 54.07 318 ALA A N 1
ATOM 2473 C CA . ALA A 1 353 ? 16.173 26.549 -10.179 1.00 59.24 318 ALA A CA 1
ATOM 2474 C C . ALA A 1 353 ? 17.071 25.623 -9.365 1.00 64.18 318 ALA A C 1
ATOM 2475 O O . ALA A 1 353 ? 16.995 24.396 -9.497 1.00 60.01 318 ALA A O 1
ATOM 2477 N N . LEU A 1 354 ? 17.928 26.196 -8.517 1.00 47.69 319 LEU A N 1
ATOM 2478 C CA . LEU A 1 354 ? 18.840 25.380 -7.722 1.00 54.73 319 LEU A CA 1
ATOM 2479 C C . LEU A 1 354 ? 18.084 24.525 -6.712 1.00 57.79 319 LEU A C 1
ATOM 2480 O O . LEU A 1 354 ? 18.419 23.353 -6.507 1.00 51.58 319 LEU A O 1
ATOM 2485 N N . THR A 1 355 ? 17.062 25.095 -6.068 1.00 50.47 320 THR A N 1
ATOM 2486 C CA . THR A 1 355 ? 16.271 24.321 -5.117 1.00 52.99 320 THR A CA 1
ATOM 2487 C C . THR A 1 355 ? 15.525 23.192 -5.817 1.00 62.13 320 THR A C 1
ATOM 2488 O O . THR A 1 355 ? 15.390 22.092 -5.269 1.00 57.52 320 THR A O 1
ATOM 2492 N N . GLN A 1 356 ? 15.041 23.443 -7.035 1.00 65.93 321 GLN A N 1
ATOM 2493 C CA . GLN A 1 356 ? 14.316 22.408 -7.764 1.00 74.53 321 GLN A CA 1
ATOM 2494 C C . GLN A 1 356 ? 15.244 21.269 -8.171 1.00 73.44 321 GLN A C 1
ATOM 2495 O O . GLN A 1 356 ? 14.883 20.093 -8.040 1.00 73.17 321 GLN A O 1
ATOM 2501 N N . ARG A 1 357 ? 16.448 21.593 -8.654 1.00 57.82 322 ARG A N 1
ATOM 2502 C CA . ARG A 1 357 ? 17.387 20.543 -9.040 1.00 62.36 322 ARG A CA 1
ATOM 2503 C C . ARG A 1 357 ? 17.890 19.779 -7.821 1.00 64.95 322 ARG A C 1
ATOM 2504 O O . ARG A 1 357 ? 18.072 18.556 -7.881 1.00 57.45 322 ARG A O 1
ATOM 2512 N N . ALA A 1 358 ? 18.127 20.482 -6.710 1.00 51.64 323 ALA A N 1
ATOM 2513 C CA . ALA A 1 358 ? 18.545 19.811 -5.484 1.00 59.58 323 ALA A CA 1
ATOM 2514 C C . ALA A 1 358 ? 17.494 18.812 -5.020 1.00 62.18 323 ALA A C 1
ATOM 2515 O O . ALA A 1 358 ? 17.828 17.714 -4.559 1.00 52.28 323 ALA A O 1
ATOM 2517 N N . LEU A 1 359 ? 16.214 19.174 -5.138 1.00 54.94 324 LEU A N 1
ATOM 2518 C CA . LEU A 1 359 ? 15.150 18.239 -4.795 1.00 69.33 324 LEU A CA 1
ATOM 2519 C C . LEU A 1 359 ? 15.080 17.085 -5.787 1.00 57.61 324 LEU A C 1
ATOM 2520 O O . LEU A 1 359 ? 14.750 15.958 -5.400 1.00 58.75 324 LEU A O 1
ATOM 2525 N N . ALA A 1 360 ? 15.390 17.340 -7.061 1.00 57.87 325 ALA A N 1
ATOM 2526 C CA . ALA A 1 360 ? 15.424 16.261 -8.043 1.00 63.09 325 ALA A CA 1
ATOM 2527 C C . ALA A 1 360 ? 16.579 15.306 -7.770 1.00 65.64 325 ALA A C 1
ATOM 2528 O O . ALA A 1 360 ? 16.434 14.088 -7.922 1.00 70.47 325 ALA A O 1
ATOM 2530 N N . THR A 1 361 ? 17.736 15.842 -7.370 1.00 57.11 326 THR A N 1
ATOM 2531 C CA . THR A 1 361 ? 18.851 14.988 -6.972 1.00 56.37 326 THR A CA 1
ATOM 2532 C C . THR A 1 361 ? 18.492 14.159 -5.746 1.00 58.58 326 THR A C 1
ATOM 2533 O O . THR A 1 361 ? 18.880 12.989 -5.638 1.00 48.59 326 THR A O 1
ATOM 2537 N N . LEU A 1 362 ? 17.741 14.750 -4.815 1.00 56.95 327 LEU A N 1
ATOM 2538 C CA . LEU A 1 362 ? 17.319 14.028 -3.619 1.00 58.80 327 LEU A CA 1
ATOM 2539 C C . LEU A 1 362 ? 16.305 12.941 -3.953 1.00 71.90 327 LEU A C 1
ATOM 2540 O O . LEU A 1 362 ? 16.328 11.858 -3.356 1.00 62.70 327 LEU A O 1
ATOM 2545 N N . ALA A 1 363 ? 15.407 13.213 -4.903 1.00 72.96 328 ALA A N 1
ATOM 2546 C CA . ALA A 1 363 ? 14.333 12.271 -5.201 1.00 76.25 328 ALA A CA 1
ATOM 2547 C C . ALA A 1 363 ? 14.868 10.991 -5.831 1.00 65.39 328 ALA A C 1
ATOM 2548 O O . ALA A 1 363 ? 14.342 9.902 -5.576 1.00 73.65 328 ALA A O 1
ATOM 2550 N N . SER A 1 364 ? 15.913 11.098 -6.652 1.00 67.15 329 SER A N 1
ATOM 2551 C CA . SER A 1 364 ? 16.481 9.950 -7.346 1.00 66.68 329 SER A CA 1
ATOM 2552 C C . SER A 1 364 ? 17.735 9.413 -6.665 1.00 73.61 329 SER A C 1
ATOM 2553 O O . SER A 1 364 ? 18.568 8.782 -7.325 1.00 74.15 329 SER A O 1
ATOM 2556 N N . ALA A 1 365 ? 17.885 9.641 -5.361 1.00 63.34 330 ALA A N 1
ATOM 2557 C CA . ALA A 1 365 ? 19.087 9.168 -4.686 1.00 65.12 330 ALA A CA 1
ATOM 2558 C C . ALA A 1 365 ? 18.855 7.783 -4.085 1.00 50.22 330 ALA A C 1
ATOM 2559 O O . ALA A 1 365 ? 17.768 7.502 -3.573 1.00 56.24 330 ALA A O 1
ATOM 2561 N N . PRO A 1 366 ? 19.858 6.899 -4.137 1.00 56.82 331 PRO A N 1
ATOM 2562 C CA . PRO A 1 366 ? 19.722 5.545 -3.567 1.00 50.12 331 PRO A CA 1
ATOM 2563 C C . PRO A 1 366 ? 19.819 5.537 -2.044 1.00 61.47 331 PRO A C 1
ATOM 2564 O O . PRO A 1 366 ? 20.719 4.937 -1.448 1.00 51.97 331 PRO A O 1
ATOM 2568 N N . ILE A 1 367 ? 18.868 6.210 -1.396 1.00 50.03 332 ILE A N 1
ATOM 2569 C CA . ILE A 1 367 ? 18.840 6.345 0.052 1.00 63.95 332 ILE A CA 1
ATOM 2570 C C . ILE A 1 367 ? 17.437 6.016 0.548 1.00 60.16 332 ILE A C 1
ATOM 2571 O O . ILE A 1 367 ? 16.494 5.873 -0.230 1.00 59.96 332 ILE A O 1
ATOM 2576 N N . ASN A 1 368 ? 17.317 5.895 1.869 1.00 67.14 333 ASN A N 1
ATOM 2577 C CA . ASN A 1 368 ? 16.028 5.615 2.486 1.00 69.55 333 ASN A CA 1
ATOM 2578 C C . ASN A 1 368 ? 15.039 6.733 2.183 1.00 76.39 333 ASN A C 1
ATOM 2579 O O . ASN A 1 368 ? 15.388 7.916 2.203 1.00 80.90 333 ASN A O 1
ATOM 2584 N N . ALA A 1 369 ? 13.793 6.346 1.898 1.00 71.79 334 ALA A N 1
ATOM 2585 C CA . ALA A 1 369 ? 12.750 7.323 1.610 1.00 72.45 334 ALA A CA 1
ATOM 2586 C C . ALA A 1 369 ? 12.443 8.211 2.808 1.00 60.55 334 ALA A C 1
ATOM 2587 O O . ALA A 1 369 ? 11.960 9.334 2.622 1.00 57.06 334 ALA A O 1
ATOM 2589 N N . THR A 1 370 ? 12.703 7.735 4.028 1.00 60.62 335 THR A N 1
ATOM 2590 C CA . THR A 1 370 ? 12.502 8.573 5.205 1.00 73.73 335 THR A CA 1
ATOM 2591 C C . THR A 1 370 ? 13.502 9.720 5.250 1.00 74.82 335 THR A C 1
ATOM 2592 O O . THR A 1 370 ? 13.168 10.814 5.719 1.00 80.20 335 THR A O 1
ATOM 2596 N N . ALA A 1 371 ? 14.727 9.492 4.769 1.00 72.70 336 ALA A N 1
ATOM 2597 C CA . ALA A 1 371 ? 15.702 10.573 4.696 1.00 69.57 336 ALA A CA 1
ATOM 2598 C C . ALA A 1 371 ? 15.358 11.561 3.591 1.00 70.68 336 ALA A C 1
ATOM 2599 O O . ALA A 1 371 ? 15.644 12.758 3.720 1.00 70.18 336 ALA A O 1
ATOM 2601 N N . LYS A 1 372 ? 14.747 11.083 2.504 1.00 68.00 337 LYS A N 1
ATOM 2602 C CA . LYS A 1 372 ? 14.326 11.983 1.435 1.00 60.89 337 LYS A CA 1
ATOM 2603 C C . LYS A 1 372 ? 13.260 12.954 1.925 1.00 63.82 337 LYS A C 1
ATOM 2604 O O . LYS A 1 372 ? 13.220 14.113 1.496 1.00 67.68 337 LYS A O 1
ATOM 2610 N N . ALA A 1 373 ? 12.387 12.498 2.824 1.00 62.06 338 ALA A N 1
ATOM 2611 C CA . ALA A 1 373 ? 11.354 13.375 3.364 1.00 72.43 338 ALA A CA 1
ATOM 2612 C C . ALA A 1 373 ? 11.952 14.398 4.322 1.00 67.17 338 ALA A C 1
ATOM 2613 O O . ALA A 1 373 ? 11.678 15.599 4.214 1.00 77.06 338 ALA A O 1
ATOM 2615 N N . GLY A 1 374 ? 12.778 13.938 5.265 1.00 65.67 339 GLY A N 1
ATOM 2616 C CA . GLY A 1 374 ? 13.372 14.849 6.227 1.00 70.71 339 GLY A CA 1
ATOM 2617 C C . GLY A 1 374 ? 14.302 15.867 5.599 1.00 68.31 339 GLY A C 1
ATOM 2618 O O . GLY A 1 374 ? 14.401 17.000 6.078 1.00 77.39 339 GLY A O 1
ATOM 2619 N N . LEU A 1 375 ? 14.993 15.486 4.522 1.00 67.84 340 LEU A N 1
ATOM 2620 C CA . LEU A 1 375 ? 15.888 16.422 3.853 1.00 57.07 340 LEU A CA 1
ATOM 2621 C C . LEU A 1 375 ? 15.128 17.421 2.990 1.00 74.40 340 LEU A C 1
ATOM 2622 O O . LEU A 1 375 ? 15.555 18.574 2.867 1.00 83.47 340 LEU A O 1
ATOM 2627 N N . SER A 1 376 ? 14.011 17.007 2.386 1.00 76.94 341 SER A N 1
ATOM 2628 C CA . SER A 1 376 ? 13.130 17.972 1.735 1.00 71.94 341 SER A CA 1
ATOM 2629 C C . SER A 1 376 ? 12.469 18.881 2.763 1.00 71.97 341 SER A C 1
ATOM 2630 O O . SER A 1 376 ? 12.286 20.080 2.516 1.00 77.97 341 SER A O 1
ATOM 2633 N N . GLU A 1 377 ? 12.096 18.321 3.917 1.00 75.64 342 GLU A N 1
ATOM 2634 C CA . GLU A 1 377 ? 11.623 19.121 5.042 1.00 73.92 342 GLU A CA 1
ATOM 2635 C C . GLU A 1 377 ? 12.670 20.145 5.461 1.00 88.26 342 GLU A C 1
ATOM 2636 O O . GLU A 1 377 ? 12.387 21.343 5.572 1.00 101.96 342 GLU A O 1
ATOM 2642 N N . LEU A 1 378 ? 13.895 19.673 5.708 1.00 91.16 343 LEU A N 1
ATOM 2643 C CA . LEU A 1 378 ? 14.956 20.551 6.187 1.00 87.51 343 LEU A CA 1
ATOM 2644 C C . LEU A 1 378 ? 15.336 21.586 5.137 1.00 78.38 343 LEU A C 1
ATOM 2645 O O . LEU A 1 378 ? 15.607 22.745 5.469 1.00 96.05 343 LEU A O 1
ATOM 2650 N N . ALA A 1 379 ? 15.354 21.190 3.861 1.00 75.64 344 ALA A N 1
ATOM 2651 C CA . ALA A 1 379 ? 15.634 22.142 2.794 1.00 71.71 344 ALA A CA 1
ATOM 2652 C C . ALA A 1 379 ? 14.564 23.217 2.679 1.00 86.43 344 ALA A C 1
ATOM 2653 O O . ALA A 1 379 ? 14.792 24.225 2.000 1.00 93.00 344 ALA A O 1
ATOM 2655 N N . MET A 1 380 ? 13.406 23.021 3.311 1.00 89.85 345 MET A N 1
ATOM 2656 C CA . MET A 1 380 ? 12.339 24.012 3.339 1.00 94.43 345 MET A CA 1
ATOM 2657 C C . MET A 1 380 ? 12.251 24.737 4.673 1.00 96.90 345 MET A C 1
ATOM 2658 O O . MET A 1 380 ? 12.028 25.951 4.695 1.00 98.95 345 MET A O 1
ATOM 2660 N N . MET A 1 381 ? 12.425 24.017 5.786 1.00 95.05 346 MET A N 1
ATOM 2661 C CA . MET A 1 381 ? 12.477 24.666 7.092 1.00 89.79 346 MET A CA 1
ATOM 2662 C C . MET A 1 381 ? 13.661 25.619 7.183 1.00 103.45 346 MET A C 1
ATOM 2663 O O . MET A 1 381 ? 13.579 26.661 7.845 1.00 111.26 346 MET A O 1
ATOM 2665 N N . ALA A 1 382 ? 14.774 25.273 6.536 1.00 101.66 347 ALA A N 1
ATOM 2666 C CA . ALA A 1 382 ? 15.899 26.185 6.397 1.00 96.40 347 ALA A CA 1
ATOM 2667 C C . ALA A 1 382 ? 15.775 27.062 5.165 1.00 99.81 347 ALA A C 1
ATOM 2668 O O . ALA A 1 382 ? 16.756 27.714 4.786 1.00 125.30 347 ALA A O 1
ATOM 2670 N N . ALA A 1 383 ? 14.598 27.085 4.541 1.00 103.07 348 ALA A N 1
ATOM 2671 C CA . ALA A 1 383 ? 14.347 27.882 3.340 1.00 105.51 348 ALA A CA 1
ATOM 2672 C C . ALA A 1 383 ? 15.329 27.527 2.225 1.00 101.63 348 ALA A C 1
ATOM 2673 O O . ALA A 1 383 ? 15.066 27.800 1.052 1.00 100.10 348 ALA A O 1
ATOM 2675 N N . THR B 1 35 ? 70.235 14.213 12.389 1.00 71.36 0 THR B N 1
ATOM 2676 C CA . THR B 1 35 ? 69.827 14.256 13.789 1.00 81.39 0 THR B CA 1
ATOM 2677 C C . THR B 1 35 ? 68.352 13.896 13.941 1.00 72.97 0 THR B C 1
ATOM 2678 O O . THR B 1 35 ? 67.642 13.713 12.951 1.00 73.37 0 THR B O 1
ATOM 2682 N N . MET B 1 36 ? 67.898 13.791 15.192 1.00 69.79 1 MET B N 1
ATOM 2683 C CA . MET B 1 36 ? 66.504 13.442 15.443 1.00 63.94 1 MET B CA 1
ATOM 2684 C C . MET B 1 36 ? 65.574 14.601 15.110 1.00 55.05 1 MET B C 1
ATOM 2685 O O . MET B 1 36 ? 64.458 14.388 14.622 1.00 57.45 1 MET B O 1
ATOM 2690 N N . ALA B 1 37 ? 66.011 15.835 15.371 1.00 54.65 2 ALA B N 1
ATOM 2691 C CA . ALA B 1 37 ? 65.183 16.993 15.053 1.00 54.31 2 ALA B CA 1
ATOM 2692 C C . ALA B 1 37 ? 64.965 17.117 13.550 1.00 61.24 2 ALA B C 1
ATOM 2693 O O . ALA B 1 37 ? 63.882 17.512 13.104 1.00 56.33 2 ALA B O 1
ATOM 2695 N N . GLY B 1 38 ? 65.982 16.780 12.754 1.00 61.25 3 GLY B N 1
ATOM 2696 C CA . GLY B 1 38 ? 65.838 16.869 11.310 1.00 45.28 3 GLY B CA 1
ATOM 2697 C C . GLY B 1 38 ? 64.880 15.836 10.752 1.00 57.51 3 GLY B C 1
ATOM 2698 O O . GLY B 1 38 ? 64.092 16.131 9.848 1.00 53.99 3 GLY B O 1
ATOM 2699 N N . ALA B 1 39 ? 64.935 14.608 11.276 1.00 46.26 4 ALA B N 1
ATOM 2700 C CA . ALA B 1 39 ? 64.005 13.572 10.840 1.00 55.53 4 ALA B CA 1
ATOM 2701 C C . ALA B 1 39 ? 62.572 13.927 11.214 1.00 45.29 4 ALA B C 1
ATOM 2702 O O . ALA B 1 39 ? 61.640 13.667 10.444 1.00 51.48 4 ALA B O 1
ATOM 2704 N N . ILE B 1 40 ? 62.378 14.517 12.395 1.00 56.60 5 ILE B N 1
ATOM 2705 C CA . ILE B 1 40 ? 61.051 14.985 12.786 1.00 52.47 5 ILE B CA 1
ATOM 2706 C C . ILE B 1 40 ? 60.603 16.114 11.868 1.00 49.37 5 ILE B C 1
ATOM 2707 O O . ILE B 1 40 ? 59.471 16.126 11.371 1.00 43.86 5 ILE B O 1
ATOM 2712 N N . THR B 1 41 ? 61.499 17.074 11.617 1.00 45.70 6 THR B N 1
ATOM 2713 C CA . THR B 1 41 ? 61.171 18.197 10.744 1.00 46.69 6 THR B CA 1
ATOM 2714 C C . THR B 1 41 ? 60.846 17.724 9.332 1.00 48.80 6 THR B C 1
ATOM 2715 O O . THR B 1 41 ? 59.926 18.247 8.690 1.00 47.32 6 THR B O 1
ATOM 2719 N N . ASP B 1 42 ? 61.578 16.722 8.835 1.00 46.49 7 ASP B N 1
ATOM 2720 C CA . ASP B 1 42 ? 61.335 16.228 7.483 1.00 42.88 7 ASP B CA 1
ATOM 2721 C C . ASP B 1 42 ? 59.956 15.591 7.366 1.00 45.27 7 ASP B C 1
ATOM 2722 O O . ASP B 1 42 ? 59.298 15.710 6.326 1.00 44.98 7 ASP B O 1
ATOM 2727 N N . GLN B 1 43 ? 59.502 14.909 8.421 1.00 40.84 8 GLN B N 1
ATOM 2728 C CA . GLN B 1 43 ? 58.154 14.351 8.414 1.00 45.51 8 GLN B CA 1
ATOM 2729 C C . GLN B 1 43 ? 57.105 15.454 8.340 1.00 40.83 8 GLN B C 1
ATOM 2730 O O . GLN B 1 43 ? 56.111 15.330 7.614 1.00 37.92 8 GLN B O 1
ATOM 2736 N N . LEU B 1 44 ? 57.317 16.546 9.077 1.00 39.22 9 LEU B N 1
ATOM 2737 C CA . LEU B 1 44 ? 56.377 17.661 9.043 1.00 38.36 9 LEU B CA 1
ATOM 2738 C C . LEU B 1 44 ? 56.390 18.356 7.687 1.00 37.47 9 LEU B C 1
ATOM 2739 O O . LEU B 1 44 ? 55.333 18.734 7.168 1.00 41.86 9 LEU B O 1
ATOM 2744 N N . ARG B 1 45 ? 57.577 18.530 7.098 1.00 39.02 10 ARG B N 1
ATOM 2745 C CA . ARG B 1 45 ? 57.666 19.161 5.784 1.00 40.16 10 ARG B CA 1
ATOM 2746 C C . ARG B 1 45 ? 56.940 18.337 4.728 1.00 44.90 10 ARG B C 1
ATOM 2747 O O . ARG B 1 45 ? 56.242 18.890 3.869 1.00 40.73 10 ARG B O 1
ATOM 2755 N N . ARG B 1 46 ? 57.087 17.012 4.780 1.00 40.99 11 ARG B N 1
ATOM 2756 C CA . ARG B 1 46 ? 56.400 16.154 3.821 1.00 41.16 11 ARG B CA 1
ATOM 2757 C C . ARG B 1 46 ? 54.895 16.157 4.056 1.00 30.39 11 ARG B C 1
ATOM 2758 O O . ARG B 1 46 ? 54.112 16.108 3.099 1.00 34.82 11 ARG B O 1
ATOM 2766 N N . TYR B 1 47 ? 54.470 16.204 5.321 1.00 40.27 12 TYR B N 1
ATOM 2767 C CA . TYR B 1 47 ? 53.044 16.316 5.613 1.00 39.06 12 TYR B CA 1
ATOM 2768 C C . TYR B 1 47 ? 52.482 17.629 5.084 1.00 35.22 12 TYR B C 1
ATOM 2769 O O . TYR B 1 47 ? 51.459 17.645 4.389 1.00 31.35 12 TYR B O 1
ATOM 2778 N N . LEU B 1 48 ? 53.142 18.744 5.409 1.00 39.27 13 LEU B N 1
ATOM 2779 C CA . LEU B 1 48 ? 52.651 20.052 4.989 1.00 31.02 13 LEU B CA 1
ATOM 2780 C C . LEU B 1 48 ? 52.637 20.176 3.472 1.00 37.26 13 LEU B C 1
ATOM 2781 O O . LEU B 1 48 ? 51.728 20.790 2.900 1.00 34.49 13 LEU B O 1
ATOM 2786 N N . HIS B 1 49 ? 53.637 19.599 2.801 1.00 37.00 14 HIS B N 1
ATOM 2787 C CA . HIS B 1 49 ? 53.651 19.618 1.342 1.00 38.28 14 HIS B CA 1
ATOM 2788 C C . HIS B 1 49 ? 52.456 18.865 0.773 1.00 33.26 14 HIS B C 1
ATOM 2789 O O . HIS B 1 49 ? 51.873 19.281 -0.234 1.00 36.25 14 HIS B O 1
ATOM 2796 N N . GLY B 1 50 ? 52.070 17.759 1.412 1.00 37.10 15 GLY B N 1
ATOM 2797 C CA . GLY B 1 50 ? 50.912 17.016 0.945 1.00 39.20 15 GLY B CA 1
ATOM 2798 C C . GLY B 1 50 ? 49.612 17.773 1.138 1.00 45.17 15 GLY B C 1
ATOM 2799 O O . GLY B 1 50 ? 48.762 17.800 0.244 1.00 39.89 15 GLY B O 1
ATOM 2800 N N . ARG B 1 51 ? 49.435 18.397 2.306 1.00 36.46 16 ARG B N 1
ATOM 2801 C CA . ARG B 1 51 ? 48.215 19.160 2.549 1.00 32.23 16 ARG B CA 1
ATOM 2802 C C . ARG B 1 51 ? 48.129 20.364 1.620 1.00 36.41 16 ARG B C 1
ATOM 2803 O O . ARG B 1 51 ? 47.041 20.723 1.156 1.00 33.27 16 ARG B O 1
ATOM 2811 N N . ARG B 1 52 ? 49.269 20.998 1.336 1.00 33.29 17 ARG B N 1
ATOM 2812 C CA . ARG B 1 52 ? 49.271 22.156 0.448 1.00 35.48 17 ARG B CA 1
ATOM 2813 C C . ARG B 1 52 ? 48.855 21.765 -0.963 1.00 37.43 17 ARG B C 1
ATOM 2814 O O . ARG B 1 52 ? 48.028 22.440 -1.587 1.00 34.73 17 ARG B O 1
ATOM 2822 N N . ARG B 1 53 ? 49.425 20.677 -1.484 1.00 36.50 18 ARG B N 1
ATOM 2823 C CA . ARG B 1 53 ? 49.071 20.230 -2.826 1.00 38.21 18 ARG B CA 1
ATOM 2824 C C . ARG B 1 53 ? 47.605 19.827 -2.903 1.00 33.91 18 ARG B C 1
ATOM 2825 O O . ARG B 1 53 ? 46.931 20.096 -3.904 1.00 41.62 18 ARG B O 1
ATOM 2833 N N . ALA B 1 54 ? 47.087 19.190 -1.850 1.00 37.82 19 ALA B N 1
ATOM 2834 C CA . ALA B 1 54 ? 45.695 18.757 -1.864 1.00 35.51 19 ALA B CA 1
ATOM 2835 C C . ALA B 1 54 ? 44.721 19.921 -1.730 1.00 38.34 19 ALA B C 1
ATOM 2836 O O . ALA B 1 54 ? 43.526 19.743 -1.986 1.00 41.88 19 ALA B O 1
ATOM 2838 N N . ALA B 1 55 ? 45.201 21.099 -1.336 1.00 39.28 20 ALA B N 1
ATOM 2839 C CA . ALA B 1 55 ? 44.372 22.290 -1.207 1.00 40.66 20 ALA B CA 1
ATOM 2840 C C . ALA B 1 55 ? 44.562 23.263 -2.364 1.00 45.78 20 ALA B C 1
ATOM 2841 O O . ALA B 1 55 ? 44.071 24.394 -2.295 1.00 49.84 20 ALA B O 1
ATOM 2843 N N . ALA B 1 56 ? 45.248 22.843 -3.431 1.00 44.20 21 ALA B N 1
ATOM 2844 C CA . ALA B 1 56 ? 45.584 23.763 -4.513 1.00 48.52 21 ALA B CA 1
ATOM 2845 C C . ALA B 1 56 ? 44.348 24.243 -5.263 1.00 46.74 21 ALA B C 1
ATOM 2846 O O . ALA B 1 56 ? 44.366 25.333 -5.847 1.00 44.43 21 ALA B O 1
ATOM 2848 N N . HIS B 1 57 ? 43.268 23.457 -5.255 1.00 45.70 22 HIS B N 1
ATOM 2849 C CA . HIS B 1 57 ? 42.047 23.842 -5.956 1.00 41.23 22 HIS B CA 1
ATOM 2850 C C . HIS B 1 57 ? 41.381 25.075 -5.359 1.00 49.76 22 HIS B C 1
ATOM 2851 O O . HIS B 1 57 ? 40.451 25.609 -5.973 1.00 41.99 22 HIS B O 1
ATOM 2858 N N . MET B 1 58 ? 41.824 25.537 -4.193 1.00 38.39 23 MET B N 1
ATOM 2859 C CA . MET B 1 58 ? 41.239 26.702 -3.543 1.00 48.75 23 MET B CA 1
ATOM 2860 C C . MET B 1 58 ? 41.895 28.014 -3.960 1.00 34.86 23 MET B C 1
ATOM 2861 O O . MET B 1 58 ? 41.539 29.066 -3.418 1.00 48.83 23 MET B O 1
ATOM 2866 N N . GLY B 1 59 ? 42.834 27.985 -4.899 1.00 38.65 24 GLY B N 1
ATOM 2867 C CA . GLY B 1 59 ? 43.374 29.197 -5.480 1.00 45.40 24 GLY B CA 1
ATOM 2868 C C . GLY B 1 59 ? 44.762 29.535 -4.962 1.00 35.27 24 GLY B C 1
ATOM 2869 O O . GLY B 1 59 ? 45.274 28.953 -4.003 1.00 36.58 24 GLY B O 1
ATOM 2870 N N . SER B 1 60 ? 45.369 30.523 -5.624 1.00 33.18 25 SER B N 1
ATOM 2871 C CA . SER B 1 60 ? 46.732 30.934 -5.311 1.00 39.77 25 SER B CA 1
ATOM 2872 C C . SER B 1 60 ? 46.824 31.811 -4.068 1.00 36.29 25 SER B C 1
ATOM 2873 O O . SER B 1 60 ? 47.897 31.882 -3.459 1.00 34.56 25 SER B O 1
ATOM 2876 N N . ASP B 1 61 ? 45.739 32.487 -3.681 1.00 35.85 26 ASP B N 1
ATOM 2877 C CA . ASP B 1 61 ? 45.784 33.308 -2.475 1.00 34.58 26 ASP B CA 1
ATOM 2878 C C . ASP B 1 61 ? 45.845 32.438 -1.226 1.00 29.96 26 ASP B C 1
ATOM 2879 O O . ASP B 1 61 ? 46.688 32.653 -0.347 1.00 33.77 26 ASP B O 1
ATOM 2884 N N . TYR B 1 62 ? 44.957 31.445 -1.129 1.00 29.64 27 TYR B N 1
ATOM 2885 C CA . TYR B 1 62 ? 45.021 30.511 -0.010 1.00 32.71 27 TYR B CA 1
ATOM 2886 C C . TYR B 1 62 ? 46.298 29.682 -0.053 1.00 41.54 27 TYR B C 1
ATOM 2887 O O . TYR B 1 62 ? 46.839 29.325 1.000 1.00 32.30 27 TYR B O 1
ATOM 2896 N N . ASP B 1 63 ? 46.796 29.375 -1.255 1.00 35.24 28 ASP B N 1
ATOM 2897 C CA . ASP B 1 63 ? 48.059 28.654 -1.367 1.00 34.63 28 ASP B CA 1
ATOM 2898 C C . ASP B 1 63 ? 49.217 29.483 -0.829 1.00 36.31 28 ASP B C 1
ATOM 2899 O O . ASP B 1 63 ? 50.164 28.931 -0.257 1.00 31.77 28 ASP B O 1
ATOM 2904 N N . GLY B 1 64 ? 49.159 30.806 -0.999 1.00 30.90 29 GLY B N 1
ATOM 2905 C CA . GLY B 1 64 ? 50.179 31.664 -0.423 1.00 27.73 29 GLY B CA 1
ATOM 2906 C C . GLY B 1 64 ? 50.137 31.695 1.091 1.00 29.98 29 GLY B C 1
ATOM 2907 O O . GLY B 1 64 ? 51.179 31.820 1.742 1.00 34.07 29 GLY B O 1
ATOM 2908 N N . LEU B 1 65 ? 48.939 31.587 1.672 1.00 31.10 30 LEU B N 1
ATOM 2909 C CA . LEU B 1 65 ? 48.827 31.489 3.124 1.00 32.95 30 LEU B CA 1
ATOM 2910 C C . LEU B 1 65 ? 49.441 30.193 3.635 1.00 29.04 30 LEU B C 1
ATOM 2911 O O . LEU B 1 65 ? 50.140 30.190 4.655 1.00 30.64 30 LEU B O 1
ATOM 2916 N N . ILE B 1 66 ? 49.190 29.081 2.939 1.00 31.05 31 ILE B N 1
ATOM 2917 C CA . ILE B 1 66 ? 49.774 27.805 3.341 1.00 29.04 31 ILE B CA 1
ATOM 2918 C C . ILE B 1 66 ? 51.290 27.847 3.197 1.00 26.67 31 ILE B C 1
ATOM 2919 O O . ILE B 1 66 ? 52.023 27.335 4.053 1.00 32.60 31 ILE B O 1
ATOM 2924 N N . ALA B 1 67 ? 51.785 28.459 2.118 1.00 30.15 32 ALA B N 1
ATOM 2925 C CA . ALA B 1 67 ? 53.227 28.597 1.939 1.00 31.31 32 ALA B CA 1
ATOM 2926 C C . ALA B 1 67 ? 53.840 29.435 3.051 1.00 34.46 32 ALA B C 1
ATOM 2927 O O . ALA B 1 67 ? 54.949 29.148 3.519 1.00 30.58 32 ALA B O 1
ATOM 2929 N N . ASP B 1 68 ? 53.133 30.480 3.485 1.00 27.21 33 ASP B N 1
ATOM 2930 C CA . ASP B 1 68 ? 53.594 31.259 4.626 1.00 28.71 33 ASP B CA 1
ATOM 2931 C C . ASP B 1 68 ? 53.604 30.420 5.897 1.00 34.78 33 ASP B C 1
ATOM 2932 O O . ASP B 1 68 ? 54.489 30.586 6.745 1.00 37.61 33 ASP B O 1
ATOM 2937 N N . LEU B 1 69 ? 52.637 29.510 6.044 1.00 30.22 34 LEU B N 1
ATOM 2938 C CA . LEU B 1 69 ? 52.642 28.609 7.192 1.00 30.61 34 LEU B CA 1
ATOM 2939 C C . LEU B 1 69 ? 53.834 27.661 7.138 1.00 29.37 34 LEU B C 1
ATOM 2940 O O . LEU B 1 69 ? 54.502 27.438 8.154 1.00 30.12 34 LEU B O 1
ATOM 2945 N N . GLU B 1 70 ? 54.119 27.098 5.959 1.00 30.27 35 GLU B N 1
ATOM 2946 C CA . GLU B 1 70 ? 55.312 26.270 5.797 1.00 37.04 35 GLU B CA 1
ATOM 2947 C C . GLU B 1 70 ? 56.568 27.047 6.170 1.00 39.55 35 GLU B C 1
ATOM 2948 O O . GLU B 1 70 ? 57.427 26.548 6.907 1.00 34.50 35 GLU B O 1
ATOM 2954 N N . ASP B 1 71 ? 56.684 28.280 5.670 1.00 33.12 36 ASP B N 1
ATOM 2955 C CA . ASP B 1 71 ? 57.866 29.094 5.936 1.00 45.53 36 ASP B CA 1
ATOM 2956 C C . ASP B 1 71 ? 58.036 29.365 7.425 1.00 47.35 36 ASP B C 1
ATOM 2957 O O . ASP B 1 71 ? 59.158 29.341 7.944 1.00 46.56 36 ASP B O 1
ATOM 2962 N N . PHE B 1 72 ? 56.936 29.626 8.131 1.00 33.18 37 PHE B N 1
ATOM 2963 C CA . PHE B 1 72 ? 57.032 29.946 9.551 1.00 34.63 37 PHE B CA 1
ATOM 2964 C C . PHE B 1 72 ? 57.351 28.705 10.377 1.00 36.16 37 PHE B C 1
ATOM 2965 O O . PHE B 1 72 ? 58.259 28.722 11.216 1.00 37.58 37 PHE B O 1
ATOM 2973 N N . VAL B 1 73 ? 56.613 27.616 10.153 1.00 35.04 38 VAL B N 1
ATOM 2974 C CA . VAL B 1 73 ? 56.810 26.404 10.945 1.00 38.30 38 VAL B CA 1
ATOM 2975 C C . VAL B 1 73 ? 58.193 25.817 10.696 1.00 46.99 38 VAL B C 1
ATOM 2976 O O . VAL B 1 73 ? 58.927 25.494 11.637 1.00 50.53 38 VAL B O 1
ATOM 2980 N N . LEU B 1 74 ? 58.570 25.668 9.428 1.00 46.34 39 LEU B N 1
ATOM 2981 C CA . LEU B 1 74 ? 59.849 25.072 9.068 1.00 50.31 39 LEU B CA 1
ATOM 2982 C C . LEU B 1 74 ? 61.005 26.063 9.132 1.00 60.81 39 LEU B C 1
ATOM 2983 O O . LEU B 1 74 ? 62.148 25.669 8.880 1.00 60.94 39 LEU B O 1
ATOM 2988 N N . GLY B 1 75 ? 60.737 27.324 9.482 1.00 60.02 40 GLY B N 1
ATOM 2989 C CA . GLY B 1 75 ? 61.752 28.369 9.472 1.00 66.60 40 GLY B CA 1
ATOM 2990 C C . GLY B 1 75 ? 63.029 28.032 10.215 1.00 75.32 40 GLY B C 1
ATOM 2991 O O . GLY B 1 75 ? 64.079 28.609 9.912 1.00 95.27 40 GLY B O 1
ATOM 2992 N N . GLY B 1 76 ? 62.970 27.116 11.173 1.00 66.81 41 GLY B N 1
ATOM 2993 C CA . GLY B 1 76 ? 64.148 26.714 11.923 1.00 79.47 41 GLY B CA 1
ATOM 2994 C C . GLY B 1 76 ? 63.952 26.902 13.414 1.00 79.96 41 GLY B C 1
ATOM 2995 O O . GLY B 1 76 ? 63.224 27.791 13.863 1.00 82.77 41 GLY B O 1
ATOM 2996 N N . GLY B 1 77 ? 64.607 26.052 14.192 1.00 70.98 42 GLY B N 1
ATOM 2997 C CA . GLY B 1 77 ? 64.468 26.107 15.632 1.00 68.67 42 GLY B CA 1
ATOM 2998 C C . GLY B 1 77 ? 65.017 24.853 16.283 1.00 70.47 42 GLY B C 1
ATOM 2999 O O . GLY B 1 77 ? 65.559 23.968 15.621 1.00 63.91 42 GLY B O 1
ATOM 3000 N N . LYS B 1 78 ? 64.856 24.803 17.604 1.00 73.28 43 LYS B N 1
ATOM 3001 C CA . LYS B 1 78 ? 65.381 23.698 18.390 1.00 71.66 43 LYS B CA 1
ATOM 3002 C C . LYS B 1 78 ? 64.519 22.449 18.291 1.00 71.01 43 LYS B C 1
ATOM 3003 O O . LYS B 1 78 ? 65.018 21.352 18.567 1.00 58.84 43 LYS B O 1
ATOM 3009 N N . ARG B 1 79 ? 63.255 22.591 17.891 1.00 60.67 44 ARG B N 1
ATOM 3010 C CA . ARG B 1 79 ? 62.283 21.498 17.943 1.00 56.19 44 ARG B CA 1
ATOM 3011 C C . ARG B 1 79 ? 62.229 20.901 19.348 1.00 47.29 44 ARG B C 1
ATOM 3012 O O . ARG B 1 79 ? 62.214 19.682 19.533 1.00 45.68 44 ARG B O 1
ATOM 3020 N N . LEU B 1 80 ? 62.196 21.785 20.349 1.00 51.01 45 LEU B N 1
ATOM 3021 C CA . LEU B 1 80 ? 62.312 21.362 21.742 1.00 49.11 45 LEU B CA 1
ATOM 3022 C C . LEU B 1 80 ? 61.166 20.441 22.146 1.00 57.66 45 LEU B C 1
ATOM 3023 O O . LEU B 1 80 ? 61.382 19.400 22.777 1.00 47.97 45 LEU B O 1
ATOM 3028 N N . ARG B 1 81 ? 59.941 20.809 21.793 1.00 40.44 46 ARG B N 1
ATOM 3029 C CA . ARG B 1 81 ? 58.762 20.072 22.230 1.00 44.13 46 ARG B CA 1
ATOM 3030 C C . ARG B 1 81 ? 58.639 18.720 21.529 1.00 42.38 46 ARG B C 1
ATOM 3031 O O . ARG B 1 81 ? 58.311 17.726 22.190 1.00 45.36 46 ARG B O 1
ATOM 3039 N N . PRO B 1 82 ? 58.881 18.620 20.215 1.00 36.14 47 PRO B N 1
ATOM 3040 C CA . PRO B 1 82 ? 58.946 17.279 19.609 1.00 46.73 47 PRO B CA 1
ATOM 3041 C C . PRO B 1 82 ? 60.076 16.429 20.160 1.00 43.34 47 PRO B C 1
ATOM 3042 O O . PRO B 1 82 ? 59.947 15.199 20.206 1.00 46.48 47 PRO B O 1
ATOM 3046 N N . LEU B 1 83 ? 61.182 17.048 20.584 1.00 42.24 48 LEU B N 1
ATOM 3047 C CA . LEU B 1 83 ? 62.289 16.281 21.147 1.00 46.04 48 LEU B CA 1
ATOM 3048 C C . LEU B 1 83 ? 61.941 15.743 22.530 1.00 50.72 48 LEU B C 1
ATOM 3049 O O . LEU B 1 83 ? 62.345 14.631 22.888 1.00 48.28 48 LEU B O 1
ATOM 3054 N N . PHE B 1 84 ? 61.198 16.519 23.325 1.00 44.27 49 PHE B N 1
ATOM 3055 C CA . PHE B 1 84 ? 60.699 16.001 24.595 1.00 39.72 49 PHE B CA 1
ATOM 3056 C C . PHE B 1 84 ? 59.782 14.807 24.372 1.00 46.81 49 PHE B C 1
ATOM 3057 O O . PHE B 1 84 ? 59.805 13.841 25.144 1.00 45.17 49 PHE B O 1
ATOM 3065 N N . ALA B 1 85 ? 58.971 14.852 23.312 1.00 42.21 50 ALA B N 1
ATOM 3066 C CA . ALA B 1 85 ? 58.111 13.719 22.993 1.00 48.43 50 ALA B CA 1
ATOM 3067 C C . ALA B 1 85 ? 58.931 12.497 22.604 1.00 47.13 50 ALA B C 1
ATOM 3068 O O . ALA B 1 85 ? 58.576 11.367 22.961 1.00 43.24 50 ALA B O 1
ATOM 3070 N N . TYR B 1 86 ? 60.033 12.700 21.878 1.00 50.39 51 TYR B N 1
ATOM 3071 C CA . TYR B 1 86 ? 60.884 11.577 21.497 1.00 53.50 51 TYR B CA 1
ATOM 3072 C C . TYR B 1 86 ? 61.460 10.882 22.724 1.00 61.02 51 TYR B C 1
ATOM 3073 O O . TYR B 1 86 ? 61.425 9.650 22.829 1.00 54.08 51 TYR B O 1
ATOM 3082 N N . TRP B 1 87 ? 61.998 11.659 23.668 1.00 44.67 52 TRP B N 1
ATOM 3083 C CA . TRP B 1 87 ? 62.610 11.060 24.849 1.00 49.97 52 TRP B CA 1
ATOM 3084 C C . TRP B 1 87 ? 61.568 10.428 25.762 1.00 59.17 52 TRP B C 1
ATOM 3085 O O . TRP B 1 87 ? 61.882 9.480 26.492 1.00 55.50 52 TRP B O 1
ATOM 3096 N N . GLY B 1 88 ? 60.334 10.933 25.741 1.00 48.94 53 GLY B N 1
ATOM 3097 C CA . GLY B 1 88 ? 59.261 10.255 26.448 1.00 48.48 53 GLY B CA 1
ATOM 3098 C C . GLY B 1 88 ? 58.957 8.895 25.852 1.00 50.26 53 GLY B C 1
ATOM 3099 O O . GLY B 1 88 ? 58.642 7.945 26.574 1.00 48.28 53 GLY B O 1
ATOM 3100 N N . TRP B 1 89 ? 59.047 8.783 24.525 1.00 43.30 54 TRP B N 1
ATOM 3101 C CA . TRP B 1 89 ? 58.934 7.482 23.875 1.00 52.15 54 TRP B CA 1
ATOM 3102 C C . TRP B 1 89 ? 60.155 6.623 24.178 1.00 56.06 54 TRP B C 1
ATOM 3103 O O . TRP B 1 89 ? 60.026 5.445 24.531 1.00 56.49 54 TRP B O 1
ATOM 3114 N N A HIS B 1 90 ? 61.350 7.202 24.039 0.59 58.33 55 HIS B N 1
ATOM 3115 N N B HIS B 1 90 ? 61.353 7.202 24.058 0.41 58.33 55 HIS B N 1
ATOM 3116 C CA A HIS B 1 90 ? 62.586 6.465 24.283 0.59 61.99 55 HIS B CA 1
ATOM 3117 C CA B HIS B 1 90 ? 62.580 6.445 24.278 0.41 61.98 55 HIS B CA 1
ATOM 3118 C C A HIS B 1 90 ? 62.662 5.932 25.708 0.59 66.19 55 HIS B C 1
ATOM 3119 C C B HIS B 1 90 ? 62.740 5.997 25.724 0.41 66.11 55 HIS B C 1
ATOM 3120 O O A HIS B 1 90 ? 63.320 4.915 25.954 0.59 63.98 55 HIS B O 1
ATOM 3121 O O B HIS B 1 90 ? 63.541 5.096 25.995 0.41 64.85 55 HIS B O 1
ATOM 3134 N N . ALA B 1 91 ? 61.996 6.598 26.654 1.00 60.30 56 ALA B N 1
ATOM 3135 C CA . ALA B 1 91 ? 62.126 6.224 28.058 1.00 55.37 56 ALA B CA 1
ATOM 3136 C C . ALA B 1 91 ? 61.497 4.870 28.358 1.00 56.39 56 ALA B C 1
ATOM 3137 O O . ALA B 1 91 ? 61.984 4.147 29.235 1.00 60.41 56 ALA B O 1
ATOM 3139 N N . VAL B 1 92 ? 60.426 4.506 27.655 1.00 59.04 57 VAL B N 1
ATOM 3140 C CA . VAL B 1 92 ? 59.669 3.300 27.964 1.00 59.71 57 VAL B CA 1
ATOM 3141 C C . VAL B 1 92 ? 59.585 2.334 26.794 1.00 59.70 57 VAL B C 1
ATOM 3142 O O . VAL B 1 92 ? 59.023 1.245 26.949 1.00 62.51 57 VAL B O 1
ATOM 3146 N N . ALA B 1 93 ? 60.119 2.688 25.631 1.00 59.41 58 ALA B N 1
ATOM 3147 C CA . ALA B 1 93 ? 60.063 1.820 24.466 1.00 61.12 58 ALA B CA 1
ATOM 3148 C C . ALA B 1 93 ? 61.377 1.070 24.283 1.00 75.71 58 ALA B C 1
ATOM 3149 O O . ALA B 1 93 ? 62.417 1.440 24.834 1.00 77.29 58 ALA B O 1
ATOM 3151 N N . SER B 1 94 ? 61.309 -0.004 23.499 1.00 73.04 59 SER B N 1
ATOM 3152 C CA . SER B 1 94 ? 62.494 -0.776 23.140 1.00 83.41 59 SER B CA 1
ATOM 3153 C C . SER B 1 94 ? 63.075 -0.297 21.813 1.00 89.60 59 SER B C 1
ATOM 3154 O O . SER B 1 94 ? 64.262 0.034 21.728 1.00 87.50 59 SER B O 1
ATOM 3157 N N . ARG B 1 95 ? 62.242 -0.243 20.779 1.00 81.52 60 ARG B N 1
ATOM 3158 C CA . ARG B 1 95 ? 62.674 0.085 19.431 1.00 74.58 60 ARG B CA 1
ATOM 3159 C C . ARG B 1 95 ? 62.479 1.571 19.145 1.00 77.49 60 ARG B C 1
ATOM 3160 O O . ARG B 1 95 ? 61.848 2.303 19.911 1.00 79.41 60 ARG B O 1
ATOM 3168 N N . GLU B 1 96 ? 63.041 2.013 18.023 1.00 82.54 61 GLU B N 1
ATOM 3169 C CA . GLU B 1 96 ? 62.831 3.377 17.570 1.00 77.24 61 GLU B CA 1
ATOM 3170 C C . GLU B 1 96 ? 61.408 3.537 17.034 1.00 78.75 61 GLU B C 1
ATOM 3171 O O . GLU B 1 96 ? 60.789 2.565 16.593 1.00 73.36 61 GLU B O 1
ATOM 3177 N N . PRO B 1 97 ? 60.863 4.750 17.072 1.00 74.43 62 PRO B N 1
ATOM 3178 C CA . PRO B 1 97 ? 59.522 4.963 16.520 1.00 48.65 62 PRO B CA 1
ATOM 3179 C C . PRO B 1 97 ? 59.532 4.915 15.002 1.00 47.36 62 PRO B C 1
ATOM 3180 O O . PRO B 1 97 ? 60.527 5.243 14.351 1.00 56.31 62 PRO B O 1
ATOM 3184 N N . ASP B 1 98 ? 58.402 4.492 14.442 1.00 42.29 63 ASP B N 1
ATOM 3185 C CA . ASP B 1 98 ? 58.218 4.517 13.004 1.00 46.97 63 ASP B CA 1
ATOM 3186 C C . ASP B 1 98 ? 58.165 5.962 12.507 1.00 56.66 63 ASP B C 1
ATOM 3187 O O . ASP B 1 98 ? 57.926 6.886 13.288 1.00 47.29 63 ASP B O 1
ATOM 3192 N N . PRO B 1 99 ? 58.405 6.181 11.208 1.00 67.29 64 PRO B N 1
ATOM 3193 C CA . PRO B 1 99 ? 58.333 7.552 10.670 1.00 49.27 64 PRO B CA 1
ATOM 3194 C C . PRO B 1 99 ? 57.018 8.260 10.952 1.00 48.42 64 PRO B C 1
ATOM 3195 O O . PRO B 1 99 ? 57.013 9.476 11.183 1.00 46.39 64 PRO B O 1
ATOM 3199 N N . ASP B 1 100 ? 55.899 7.533 10.934 1.00 49.12 65 ASP B N 1
ATOM 3200 C CA . ASP B 1 100 ? 54.611 8.154 11.225 1.00 48.53 65 ASP B CA 1
ATOM 3201 C C . ASP B 1 100 ? 54.526 8.621 12.672 1.00 53.82 65 ASP B C 1
ATOM 3202 O O . ASP B 1 100 ? 53.834 9.602 12.965 1.00 46.99 65 ASP B O 1
ATOM 3207 N N . VAL B 1 101 ? 55.216 7.936 13.587 1.00 43.61 66 VAL B N 1
ATOM 3208 C CA . VAL B 1 101 ? 55.216 8.371 14.980 1.00 42.99 66 VAL B CA 1
ATOM 3209 C C . VAL B 1 101 ? 56.079 9.616 15.144 1.00 44.84 66 VAL B C 1
ATOM 3210 O O . VAL B 1 101 ? 55.783 10.482 15.978 1.00 43.27 66 VAL B O 1
ATOM 3214 N N . LEU B 1 102 ? 57.150 9.735 14.354 1.00 38.23 67 LEU B N 1
ATOM 3215 C CA . LEU B 1 102 ? 57.902 10.985 14.319 1.00 34.90 67 LEU B CA 1
ATOM 3216 C C . LEU B 1 102 ? 57.026 12.131 13.827 1.00 46.21 67 LEU B C 1
ATOM 3217 O O . LEU B 1 102 ? 57.149 13.266 14.302 1.00 42.07 67 LEU B O 1
ATOM 3222 N N . LEU B 1 103 ? 56.133 11.849 12.874 1.00 42.73 68 LEU B N 1
ATOM 3223 C CA . LEU B 1 103 ? 55.178 12.860 12.432 1.00 41.28 68 LEU B CA 1
ATOM 3224 C C . LEU B 1 103 ? 54.241 13.259 13.564 1.00 42.23 68 LEU B C 1
ATOM 3225 O O . LEU B 1 103 ? 53.866 14.431 13.687 1.00 39.21 68 LEU B O 1
ATOM 3230 N N . LEU B 1 104 ? 53.855 12.294 14.404 1.00 37.03 69 LEU B N 1
ATOM 3231 C CA . LEU B 1 104 ? 53.050 12.608 15.579 1.00 36.76 69 LEU B CA 1
ATOM 3232 C C . LEU B 1 104 ? 53.783 13.569 16.505 1.00 44.57 69 LEU B C 1
ATOM 3233 O O . LEU B 1 104 ? 53.184 14.508 17.041 1.00 39.27 69 LEU B O 1
ATOM 3238 N N . PHE B 1 105 ? 55.084 13.347 16.706 1.00 36.07 70 PHE B N 1
ATOM 3239 C CA . PHE B 1 105 ? 55.869 14.257 17.532 1.00 39.46 70 PHE B CA 1
ATOM 3240 C C . PHE B 1 105 ? 55.988 15.630 16.882 1.00 32.82 70 PHE B C 1
ATOM 3241 O O . PHE B 1 105 ? 56.005 16.647 17.584 1.00 34.01 70 PHE B O 1
ATOM 3249 N N . SER B 1 106 ? 56.058 15.680 15.548 1.00 37.63 71 SER B N 1
ATOM 3250 C CA . SER B 1 106 ? 56.146 16.955 14.843 1.00 41.29 71 SER B CA 1
ATOM 3251 C C . SER B 1 106 ? 54.871 17.778 14.967 1.00 41.51 71 SER B C 1
ATOM 3252 O O . SER B 1 106 ? 54.913 18.994 14.752 1.00 41.68 71 SER B O 1
ATOM 3255 N N . ALA B 1 107 ? 53.744 17.144 15.308 1.00 34.38 72 ALA B N 1
ATOM 3256 C CA . ALA B 1 107 ? 52.498 17.882 15.485 1.00 31.66 72 ALA B CA 1
ATOM 3257 C C . ALA B 1 107 ? 52.620 18.939 16.574 1.00 37.37 72 ALA B C 1
ATOM 3258 O O . ALA B 1 107 ? 51.927 19.962 16.526 1.00 31.67 72 ALA B O 1
ATOM 3260 N N . LEU B 1 108 ? 53.489 18.709 17.561 1.00 27.21 73 LEU B N 1
ATOM 3261 C CA . LEU B 1 108 ? 53.721 19.713 18.594 1.00 25.38 73 LEU B CA 1
ATOM 3262 C C . LEU B 1 108 ? 54.353 20.970 18.014 1.00 29.28 73 LEU B C 1
ATOM 3263 O O . LEU B 1 108 ? 54.086 22.078 18.494 1.00 35.24 73 LEU B O 1
ATOM 3268 N N . GLU B 1 109 ? 55.191 20.821 16.986 1.00 30.41 74 GLU B N 1
ATOM 3269 C CA . GLU B 1 109 ? 55.781 21.988 16.341 1.00 36.68 74 GLU B CA 1
ATOM 3270 C C . GLU B 1 109 ? 54.735 22.763 15.550 1.00 40.38 74 GLU B C 1
ATOM 3271 O O . GLU B 1 109 ? 54.711 23.999 15.588 1.00 31.23 74 GLU B O 1
ATOM 3277 N N . LEU B 1 110 ? 53.859 22.055 14.832 1.00 30.12 75 LEU B N 1
ATOM 3278 C CA . LEU B 1 110 ? 52.767 22.724 14.130 1.00 36.33 75 LEU B CA 1
ATOM 3279 C C . LEU B 1 110 ? 51.807 23.384 15.112 1.00 39.98 75 LEU B C 1
ATOM 3280 O O . LEU B 1 110 ? 51.320 24.493 14.863 1.00 29.32 75 LEU B O 1
ATOM 3285 N N . LEU B 1 111 ? 51.530 22.717 16.235 1.00 30.02 76 LEU B N 1
ATOM 3286 C CA . LEU B 1 111 ? 50.691 23.312 17.270 1.00 31.95 76 LEU B CA 1
ATOM 3287 C C . LEU B 1 111 ? 51.337 24.564 17.848 1.00 33.25 76 LEU B C 1
ATOM 3288 O O . LEU B 1 111 ? 50.643 25.527 18.196 1.00 29.82 76 LEU B O 1
ATOM 3293 N N . HIS B 1 112 ? 52.667 24.566 17.965 1.00 33.16 77 HIS B N 1
ATOM 3294 C CA . HIS B 1 112 ? 53.354 25.726 18.521 1.00 31.72 77 HIS B CA 1
ATOM 3295 C C . HIS B 1 112 ? 53.232 26.940 17.610 1.00 29.29 77 HIS B C 1
ATOM 3296 O O . HIS B 1 112 ? 53.201 28.076 18.098 1.00 33.21 77 HIS B O 1
ATOM 3303 N N . ALA B 1 113 ? 53.156 26.727 16.295 1.00 29.93 78 ALA B N 1
ATOM 3304 C CA . ALA B 1 113 ? 52.918 27.843 15.386 1.00 33.40 78 ALA B CA 1
ATOM 3305 C C . ALA B 1 113 ? 51.552 28.467 15.638 1.00 33.98 78 ALA B C 1
ATOM 3306 O O . ALA B 1 113 ? 51.403 29.693 15.599 1.00 25.81 78 ALA B O 1
ATOM 3308 N N . TRP B 1 114 ? 50.543 27.633 15.902 1.00 24.27 79 TRP B N 1
ATOM 3309 C CA . TRP B 1 114 ? 49.232 28.142 16.292 1.00 29.96 79 TRP B CA 1
ATOM 3310 C C . TRP B 1 114 ? 49.325 28.986 17.556 1.00 35.95 79 TRP B C 1
ATOM 3311 O O . TRP B 1 114 ? 48.730 30.068 17.637 1.00 29.88 79 TRP B O 1
ATOM 3322 N N . ALA B 1 115 ? 50.082 28.513 18.549 1.00 24.95 80 ALA B N 1
ATOM 3323 C CA . ALA B 1 115 ? 50.214 29.252 19.799 1.00 25.92 80 ALA B CA 1
ATOM 3324 C C . ALA B 1 115 ? 50.948 30.571 19.593 1.00 25.88 80 ALA B C 1
ATOM 3325 O O . ALA B 1 115 ? 50.535 31.605 20.129 1.00 29.11 80 ALA B O 1
ATOM 3327 N N . LEU B 1 116 ? 52.033 30.559 18.814 1.00 28.18 81 LEU B N 1
ATOM 3328 C CA . LEU B 1 116 ? 52.828 31.772 18.637 1.00 27.89 81 LEU B CA 1
ATOM 3329 C C . LEU B 1 116 ? 52.093 32.806 17.792 1.00 28.44 81 LEU B C 1
ATOM 3330 O O . LEU B 1 116 ? 52.136 34.005 18.096 1.00 30.13 81 LEU B O 1
ATOM 3335 N N . VAL B 1 117 ? 51.419 32.366 16.727 1.00 27.68 82 VAL B N 1
ATOM 3336 C CA . VAL B 1 117 ? 50.720 33.301 15.848 1.00 23.18 82 VAL B CA 1
ATOM 3337 C C . VAL B 1 117 ? 49.625 34.032 16.615 1.00 37.38 82 VAL B C 1
ATOM 3338 O O . VAL B 1 117 ? 49.485 35.256 16.518 1.00 26.11 82 VAL B O 1
ATOM 3342 N N . HIS B 1 118 ? 48.836 33.294 17.399 1.00 26.42 83 HIS B N 1
ATOM 3343 C CA . HIS B 1 118 ? 47.795 33.949 18.181 1.00 28.59 83 HIS B CA 1
ATOM 3344 C C . HIS B 1 118 ? 48.384 34.720 19.358 1.00 23.23 83 HIS B C 1
ATOM 3345 O O . HIS B 1 118 ? 47.817 35.736 19.774 1.00 26.71 83 HIS B O 1
ATOM 3352 N N . ASP B 1 119 ? 49.523 34.266 19.891 1.00 23.13 84 ASP B N 1
ATOM 3353 C CA . ASP B 1 119 ? 50.225 35.041 20.912 1.00 28.61 84 ASP B CA 1
ATOM 3354 C C . ASP B 1 119 ? 50.653 36.400 20.372 1.00 33.34 84 ASP B C 1
ATOM 3355 O O . ASP B 1 119 ? 50.519 37.420 21.059 1.00 27.78 84 ASP B O 1
ATOM 3360 N N . ASP B 1 120 ? 51.178 36.431 19.144 1.00 25.59 85 ASP B N 1
ATOM 3361 C CA . ASP B 1 120 ? 51.610 37.693 18.555 1.00 28.41 85 ASP B CA 1
ATOM 3362 C C . ASP B 1 120 ? 50.443 38.654 18.376 1.00 29.67 85 ASP B C 1
ATOM 3363 O O . ASP B 1 120 ? 50.625 39.874 18.456 1.00 32.15 85 ASP B O 1
ATOM 3368 N N . LEU B 1 121 ? 49.241 38.124 18.139 1.00 26.04 86 LEU B N 1
ATOM 3369 C CA . LEU B 1 121 ? 48.059 38.976 18.066 1.00 24.89 86 LEU B CA 1
ATOM 3370 C C . LEU B 1 121 ? 47.658 39.481 19.445 1.00 34.92 86 LEU B C 1
ATOM 3371 O O . LEU B 1 121 ? 47.305 40.655 19.605 1.00 27.80 86 LEU B O 1
ATOM 3376 N N . ILE B 1 122 ? 47.707 38.605 20.452 1.00 28.28 87 ILE B N 1
ATOM 3377 C CA . ILE B 1 122 ? 47.338 38.996 21.810 1.00 33.28 87 ILE B CA 1
ATOM 3378 C C . ILE B 1 122 ? 48.294 40.058 22.339 1.00 34.40 87 ILE B C 1
ATOM 3379 O O . ILE B 1 122 ? 47.884 40.995 23.034 1.00 33.63 87 ILE B O 1
ATOM 3384 N N . ASP B 1 123 ? 49.576 39.940 22.005 1.00 35.41 88 ASP B N 1
ATOM 3385 C CA . ASP B 1 123 ? 50.583 40.895 22.448 1.00 38.55 88 ASP B CA 1
ATOM 3386 C C . ASP B 1 123 ? 50.692 42.128 21.565 1.00 31.22 88 ASP B C 1
ATOM 3387 O O . ASP B 1 123 ? 51.391 43.073 21.947 1.00 37.54 88 ASP B O 1
ATOM 3392 N N . ARG B 1 124 ? 50.019 42.148 20.413 1.00 30.26 89 ARG B N 1
ATOM 3393 C CA . ARG B 1 124 ? 50.243 43.181 19.400 1.00 35.88 89 ARG B CA 1
ATOM 3394 C C . ARG B 1 124 ? 51.734 43.341 19.115 1.00 35.93 89 ARG B C 1
ATOM 3395 O O . ARG B 1 124 ? 52.261 44.452 19.037 1.00 37.68 89 ARG B O 1
ATOM 3403 N N . SER B 1 125 ? 52.427 42.213 18.986 1.00 27.31 90 SER B N 1
ATOM 3404 C CA . SER B 1 125 ? 53.846 42.235 18.666 1.00 33.69 90 SER B CA 1
ATOM 3405 C C . SER B 1 125 ? 54.043 42.514 17.183 1.00 38.91 90 SER B C 1
ATOM 3406 O O . SER B 1 125 ? 53.310 41.995 16.336 1.00 33.15 90 SER B O 1
ATOM 3409 N N . ALA B 1 126 ? 55.034 43.348 16.874 1.00 33.24 91 ALA B N 1
ATOM 3410 C CA . ALA B 1 126 ? 55.324 43.696 15.490 1.00 29.46 91 ALA B CA 1
ATOM 3411 C C . ALA B 1 126 ? 56.367 42.785 14.862 1.00 25.76 91 ALA B C 1
ATOM 3412 O O . ALA B 1 126 ? 56.312 42.533 13.651 1.00 29.04 91 ALA B O 1
ATOM 3414 N N . THR B 1 127 ? 57.320 42.294 15.650 1.00 27.51 92 THR B N 1
ATOM 3415 C CA . THR B 1 127 ? 58.347 41.390 15.158 1.00 34.23 92 THR B CA 1
ATOM 3416 C C . THR B 1 127 ? 58.476 40.199 16.097 1.00 37.77 92 THR B C 1
ATOM 3417 O O . THR B 1 127 ? 58.037 40.234 17.249 1.00 32.41 92 THR B O 1
ATOM 3421 N N . ARG B 1 128 ? 59.094 39.139 15.583 1.00 32.72 93 ARG B N 1
ATOM 3422 C CA . ARG B 1 128 ? 59.368 37.935 16.358 1.00 36.26 93 ARG B CA 1
ATOM 3423 C C . ARG B 1 128 ? 60.711 37.383 15.911 1.00 28.91 93 ARG B C 1
ATOM 3424 O O . ARG B 1 128 ? 60.855 36.964 14.758 1.00 42.05 93 ARG B O 1
ATOM 3432 N N . ARG B 1 129 ? 61.685 37.387 16.822 1.00 33.52 94 ARG B N 1
ATOM 3433 C CA . ARG B 1 129 ? 63.050 36.954 16.524 1.00 42.13 94 ARG B CA 1
ATOM 3434 C C . ARG B 1 129 ? 63.619 37.722 15.335 1.00 44.37 94 ARG B C 1
ATOM 3435 O O . ARG B 1 129 ? 64.310 37.166 14.479 1.00 45.32 94 ARG B O 1
ATOM 3443 N N . GLY B 1 130 ? 63.310 39.016 15.276 1.00 36.10 95 GLY B N 1
ATOM 3444 C CA . GLY B 1 130 ? 63.815 39.879 14.231 1.00 36.86 95 GLY B CA 1
ATOM 3445 C C . GLY B 1 130 ? 63.024 39.878 12.942 1.00 42.59 95 GLY B C 1
ATOM 3446 O O . GLY B 1 130 ? 63.389 40.610 12.014 1.00 48.85 95 GLY B O 1
ATOM 3447 N N . ARG B 1 131 ? 61.956 39.092 12.849 1.00 34.93 96 ARG B N 1
ATOM 3448 C CA . ARG B 1 131 ? 61.170 39.040 11.630 1.00 35.18 96 ARG B CA 1
ATOM 3449 C C . ARG B 1 131 ? 59.727 39.443 11.910 1.00 33.66 96 ARG B C 1
ATOM 3450 O O . ARG B 1 131 ? 59.233 39.253 13.025 1.00 36.42 96 ARG B O 1
ATOM 3458 N N . PRO B 1 132 ? 59.030 40.011 10.924 1.00 33.56 97 PRO B N 1
ATOM 3459 C CA . PRO B 1 132 ? 57.697 40.561 11.194 1.00 29.41 97 PRO B CA 1
ATOM 3460 C C . PRO B 1 132 ? 56.698 39.474 11.559 1.00 38.27 97 PRO B C 1
ATOM 3461 O O . PRO B 1 132 ? 56.789 38.333 11.101 1.00 26.76 97 PRO B O 1
ATOM 3465 N N . THR B 1 133 ? 55.738 39.844 12.406 1.00 32.19 98 THR B N 1
ATOM 3466 C CA . THR B 1 133 ? 54.688 38.918 12.799 1.00 32.06 98 THR B CA 1
ATOM 3467 C C . THR B 1 133 ? 53.673 38.766 11.668 1.00 34.63 98 THR B C 1
ATOM 3468 O O . THR B 1 133 ? 53.718 39.471 10.656 1.00 32.99 98 THR B O 1
ATOM 3472 N N . ALA B 1 134 ? 52.738 37.832 11.856 1.00 29.38 99 ALA B N 1
ATOM 3473 C CA . ALA B 1 134 ? 51.792 37.509 10.792 1.00 33.18 99 ALA B CA 1
ATOM 3474 C C . ALA B 1 134 ? 50.934 38.713 10.418 1.00 28.85 99 ALA B C 1
ATOM 3475 O O . ALA B 1 134 ? 50.752 39.010 9.232 1.00 27.18 99 ALA B O 1
ATOM 3477 N N . GLN B 1 135 ? 50.399 39.426 11.416 1.00 27.85 100 GLN B N 1
ATOM 3478 C CA . GLN B 1 135 ? 49.529 40.556 11.101 1.00 29.36 100 GLN B CA 1
ATOM 3479 C C . GLN B 1 135 ? 50.274 41.635 10.324 1.00 27.89 100 GLN B C 1
ATOM 3480 O O . GLN B 1 135 ? 49.666 42.351 9.521 1.00 26.39 100 GLN B O 1
ATOM 3486 N N . LEU B 1 136 ? 51.587 41.752 10.532 1.00 29.13 101 LEU B N 1
ATOM 3487 C CA . LEU B 1 136 ? 52.377 42.725 9.786 1.00 37.78 101 LEU B CA 1
ATOM 3488 C C . LEU B 1 136 ? 52.689 42.237 8.376 1.00 32.96 101 LEU B C 1
ATOM 3489 O O . LEU B 1 136 ? 52.715 43.037 7.434 1.00 30.33 101 LEU B O 1
ATOM 3494 N N . ARG B 1 137 ? 52.936 40.935 8.210 1.00 29.07 102 ARG B N 1
ATOM 3495 C CA . ARG B 1 137 ? 53.207 40.410 6.875 1.00 29.46 102 ARG B CA 1
ATOM 3496 C C . ARG B 1 137 ? 51.993 40.559 5.969 1.00 32.49 102 ARG B C 1
ATOM 3497 O O . ARG B 1 137 ? 52.126 40.930 4.797 1.00 30.72 102 ARG B O 1
ATOM 3505 N N . TYR B 1 138 ? 50.798 40.280 6.493 1.00 27.00 103 TYR B N 1
ATOM 3506 C CA . TYR B 1 138 ? 49.601 40.342 5.665 1.00 31.63 103 TYR B CA 1
ATOM 3507 C C . TYR B 1 138 ? 49.084 41.763 5.494 1.00 31.14 103 TYR B C 1
ATOM 3508 O O . TYR B 1 138 ? 48.406 42.046 4.500 1.00 28.19 103 TYR B O 1
ATOM 3517 N N . ALA B 1 139 ? 49.393 42.665 6.427 1.00 26.59 104 ALA B N 1
ATOM 3518 C CA . ALA B 1 139 ? 49.112 44.075 6.187 1.00 33.21 104 ALA B CA 1
ATOM 3519 C C . ALA B 1 139 ? 50.000 44.622 5.075 1.00 36.53 104 ALA B C 1
ATOM 3520 O O . ALA B 1 139 ? 49.560 45.454 4.273 1.00 39.77 104 ALA B O 1
ATOM 3522 N N . ALA B 1 140 ? 51.250 44.154 5.004 1.00 36.07 105 ALA B N 1
ATOM 3523 C CA . ALA B 1 140 ? 52.152 44.597 3.945 1.00 44.13 105 ALA B CA 1
ATOM 3524 C C . ALA B 1 140 ? 51.708 44.070 2.586 1.00 46.38 105 ALA B C 1
ATOM 3525 O O . ALA B 1 140 ? 51.827 44.771 1.574 1.00 40.62 105 ALA B O 1
ATOM 3527 N N . LEU B 1 141 ? 51.209 42.831 2.543 1.00 37.03 106 LEU B N 1
ATOM 3528 C CA . LEU B 1 141 ? 50.615 42.311 1.316 1.00 40.31 106 LEU B CA 1
ATOM 3529 C C . LEU B 1 141 ? 49.437 43.170 0.877 1.00 41.11 106 LEU B C 1
ATOM 3530 O O . LEU B 1 141 ? 49.282 43.472 -0.313 1.00 35.29 106 LEU B O 1
ATOM 3535 N N . HIS B 1 142 ? 48.599 43.578 1.834 1.00 31.48 107 HIS B N 1
ATOM 3536 C CA . HIS B 1 142 ? 47.445 44.416 1.525 1.00 42.62 107 HIS B CA 1
ATOM 3537 C C . HIS B 1 142 ? 47.875 45.748 0.921 1.00 42.16 107 HIS B C 1
ATOM 3538 O O . HIS B 1 142 ? 47.247 46.242 -0.024 1.00 38.87 107 HIS B O 1
ATOM 3545 N N . ARG B 1 143 ? 48.953 46.339 1.442 1.00 36.73 108 ARG B N 1
ATOM 3546 C CA . ARG B 1 143 ? 49.436 47.610 0.912 1.00 42.04 108 ARG B CA 1
ATOM 3547 C C . ARG B 1 143 ? 50.155 47.429 -0.419 1.00 40.63 108 ARG B C 1
ATOM 3548 O O . ARG B 1 143 ? 50.026 48.272 -1.315 1.00 52.81 108 ARG B O 1
ATOM 3556 N N . ASP B 1 144 ? 50.918 46.343 -0.563 1.00 39.84 109 ASP B N 1
ATOM 3557 C CA . ASP B 1 144 ? 51.621 46.086 -1.817 1.00 44.05 109 ASP B CA 1
ATOM 3558 C C . ASP B 1 144 ? 50.647 45.977 -2.983 1.00 61.83 109 ASP B C 1
ATOM 3559 O O . ASP B 1 144 ? 50.949 46.415 -4.100 1.00 53.95 109 ASP B O 1
ATOM 3564 N N . ARG B 1 145 ? 49.474 45.398 -2.742 1.00 50.61 110 ARG B N 1
ATOM 3565 C CA . ARG B 1 145 ? 48.463 45.207 -3.770 1.00 41.96 110 ARG B CA 1
ATOM 3566 C C . ARG B 1 145 ? 47.537 46.406 -3.918 1.00 33.87 110 ARG B C 1
ATOM 3567 O O . ARG B 1 145 ? 46.619 46.360 -4.744 1.00 49.17 110 ARG B O 1
ATOM 3575 N N . ASP B 1 146 ? 47.761 47.472 -3.146 1.00 36.42 111 ASP B N 1
ATOM 3576 C CA . ASP B 1 146 ? 46.884 48.643 -3.135 1.00 49.49 111 ASP B CA 1
ATOM 3577 C C . ASP B 1 146 ? 45.435 48.225 -2.893 1.00 56.52 111 ASP B C 1
ATOM 3578 O O . ASP B 1 146 ? 44.507 48.691 -3.555 1.00 51.78 111 ASP B O 1
ATOM 3583 N N . TRP B 1 147 ? 45.243 47.323 -1.933 1.00 45.56 112 TRP B N 1
ATOM 3584 C CA . TRP B 1 147 ? 43.928 46.759 -1.685 1.00 40.50 112 TRP B CA 1
ATOM 3585 C C . TRP B 1 147 ? 43.052 47.744 -0.913 1.00 37.13 112 TRP B C 1
ATOM 3586 O O . TRP B 1 147 ? 43.515 48.757 -0.384 1.00 40.19 112 TRP B O 1
ATOM 3597 N N A ARG B 1 148 ? 41.762 47.437 -0.851 0.51 41.75 113 ARG B N 1
ATOM 3598 N N B ARG B 1 148 ? 41.765 47.414 -0.850 0.49 41.75 113 ARG B N 1
ATOM 3599 C CA A ARG B 1 148 ? 40.796 48.333 -0.235 0.51 43.36 113 ARG B CA 1
ATOM 3600 C CA B ARG B 1 148 ? 40.737 48.241 -0.237 0.49 43.42 113 ARG B CA 1
ATOM 3601 C C A ARG B 1 148 ? 40.536 47.944 1.215 0.51 44.07 113 ARG B C 1
ATOM 3602 C C B ARG B 1 148 ? 40.605 47.936 1.251 0.49 44.06 113 ARG B C 1
ATOM 3603 O O A ARG B 1 148 ? 40.649 46.777 1.601 0.51 43.65 113 ARG B O 1
ATOM 3604 O O B ARG B 1 148 ? 40.864 46.817 1.701 0.49 43.45 113 ARG B O 1
ATOM 3619 N N . GLY B 1 149 ? 40.193 48.945 2.014 1.00 44.53 114 GLY B N 1
ATOM 3620 C CA . GLY B 1 149 ? 39.964 48.757 3.431 1.00 48.65 114 GLY B CA 1
ATOM 3621 C C . GLY B 1 149 ? 41.207 49.003 4.260 1.00 53.56 114 GLY B C 1
ATOM 3622 O O . GLY B 1 149 ? 42.242 49.480 3.784 1.00 42.61 114 GLY B O 1
ATOM 3623 N N . SER B 1 150 ? 41.092 48.661 5.538 1.00 40.17 115 SER B N 1
ATOM 3624 C CA . SER B 1 150 ? 42.201 48.838 6.467 1.00 39.45 115 SER B CA 1
ATOM 3625 C C . SER B 1 150 ? 43.226 47.730 6.268 1.00 44.68 115 SER B C 1
ATOM 3626 O O . SER B 1 150 ? 42.876 46.549 6.383 1.00 48.02 115 SER B O 1
ATOM 3629 N N . PRO B 1 151 ? 44.484 48.054 5.958 1.00 45.33 116 PRO B N 1
ATOM 3630 C CA . PRO B 1 151 ? 45.502 46.996 5.856 1.00 40.60 116 PRO B CA 1
ATOM 3631 C C . PRO B 1 151 ? 45.750 46.285 7.172 1.00 38.44 116 PRO B C 1
ATOM 3632 O O . PRO B 1 151 ? 46.025 45.078 7.175 1.00 36.68 116 PRO B O 1
ATOM 3636 N N . ASP B 1 152 ? 45.658 46.999 8.296 1.00 34.00 117 ASP B N 1
ATOM 3637 C CA . ASP B 1 152 ? 45.888 46.372 9.593 1.00 39.42 117 ASP B CA 1
ATOM 3638 C C . ASP B 1 152 ? 44.745 45.443 9.981 1.00 43.84 117 ASP B C 1
ATOM 3639 O O . ASP B 1 152 ? 44.979 44.416 10.629 1.00 35.15 117 ASP B O 1
ATOM 3644 N N . GLN B 1 153 ? 43.509 45.786 9.607 1.00 35.96 118 GLN B N 1
ATOM 3645 C CA . GLN B 1 153 ? 42.386 44.890 9.867 1.00 39.32 118 GLN B CA 1
ATOM 3646 C C . GLN B 1 153 ? 42.496 43.615 9.038 1.00 36.89 118 GLN B C 1
ATOM 3647 O O . GLN B 1 153 ? 42.158 42.526 9.517 1.00 29.32 118 GLN B O 1
ATOM 3653 N N . PHE B 1 154 ? 42.955 43.732 7.789 1.00 30.47 119 PHE B N 1
ATOM 3654 C CA . PHE B 1 154 ? 43.211 42.540 6.986 1.00 28.60 119 PHE B CA 1
ATOM 3655 C C . PHE B 1 154 ? 44.322 41.700 7.599 1.00 33.67 119 PHE B C 1
ATOM 3656 O O . PHE B 1 154 ? 44.224 40.468 7.654 1.00 28.28 119 PHE B O 1
ATOM 3664 N N . GLY B 1 155 ? 45.388 42.353 8.068 1.00 27.91 120 GLY B N 1
ATOM 3665 C CA . GLY B 1 155 ? 46.495 41.619 8.658 1.00 29.85 120 GLY B CA 1
ATOM 3666 C C . GLY B 1 155 ? 46.094 40.846 9.899 1.00 32.47 120 GLY B C 1
ATOM 3667 O O . GLY B 1 155 ? 46.505 39.698 10.084 1.00 24.70 120 GLY B O 1
ATOM 3668 N N . MET B 1 156 ? 45.285 41.461 10.766 1.00 25.42 121 MET B N 1
ATOM 3669 C CA . MET B 1 156 ? 44.840 40.762 11.967 1.00 32.48 121 MET B CA 1
ATOM 3670 C C . MET B 1 156 ? 43.942 39.584 11.612 1.00 26.61 121 MET B C 1
ATOM 3671 O O . MET B 1 156 ? 44.062 38.503 12.201 1.00 25.91 121 MET B O 1
ATOM 3676 N N . SER B 1 157 ? 43.040 39.776 10.647 1.00 26.99 122 SER B N 1
ATOM 3677 C CA . SER B 1 157 ? 42.120 38.713 10.257 1.00 32.16 122 SER B CA 1
ATOM 3678 C C . SER B 1 157 ? 42.867 37.542 9.634 1.00 31.15 122 SER B C 1
ATOM 3679 O O . SER B 1 157 ? 42.594 36.379 9.954 1.00 24.21 122 SER B O 1
ATOM 3682 N N . ALA B 1 158 ? 43.814 37.830 8.738 1.00 28.40 123 ALA B N 1
ATOM 3683 C CA . ALA B 1 158 ? 44.600 36.765 8.125 1.00 30.87 123 ALA B CA 1
ATOM 3684 C C . ALA B 1 158 ? 45.449 36.043 9.162 1.00 27.52 123 ALA B C 1
ATOM 3685 O O . ALA B 1 158 ? 45.627 34.821 9.090 1.00 27.71 123 ALA B O 1
ATOM 3687 N N . ALA B 1 159 ? 45.979 36.784 10.138 1.00 21.07 124 ALA B N 1
ATOM 3688 C CA . ALA B 1 159 ? 46.765 36.160 11.197 1.00 25.35 124 ALA B CA 1
ATOM 3689 C C . ALA B 1 159 ? 45.904 35.235 12.049 1.00 22.75 124 ALA B C 1
ATOM 3690 O O . ALA B 1 159 ? 46.371 34.179 12.491 1.00 23.35 124 ALA B O 1
ATOM 3692 N N . ILE B 1 160 ? 44.647 35.615 12.291 1.00 28.14 125 ILE B N 1
ATOM 3693 C CA . ILE B 1 160 ? 43.734 34.741 13.024 1.00 24.61 125 ILE B CA 1
ATOM 3694 C C . ILE B 1 160 ? 43.527 33.439 12.260 1.00 25.42 125 ILE B C 1
ATOM 3695 O O . ILE B 1 160 ? 43.617 32.342 12.825 1.00 24.49 125 ILE B O 1
ATOM 3700 N N . LEU B 1 161 ? 43.263 33.545 10.956 1.00 24.60 126 LEU B N 1
ATOM 3701 C CA . LEU B 1 161 ? 43.036 32.356 10.140 1.00 25.15 126 LEU B CA 1
ATOM 3702 C C . LEU B 1 161 ? 44.300 31.512 10.024 1.00 22.57 126 LEU B C 1
ATOM 3703 O O . LEU B 1 161 ? 44.230 30.276 10.029 1.00 28.29 126 LEU B O 1
ATOM 3708 N N . LEU B 1 162 ? 45.463 32.159 9.921 1.00 20.29 127 LEU B N 1
ATOM 3709 C CA . LEU B 1 162 ? 46.723 31.426 9.831 1.00 21.32 127 LEU B CA 1
ATOM 3710 C C . LEU B 1 162 ? 46.945 30.569 11.071 1.00 29.80 127 LEU B C 1
ATOM 3711 O O . LEU B 1 162 ? 47.283 29.384 10.969 1.00 26.03 127 LEU B O 1
ATOM 3716 N N . GLY B 1 163 ? 46.758 31.155 12.256 1.00 22.24 128 GLY B N 1
ATOM 3717 C CA . GLY B 1 163 ? 46.880 30.379 13.479 1.00 25.87 128 GLY B CA 1
ATOM 3718 C C . GLY B 1 163 ? 45.837 29.282 13.574 1.00 29.90 128 GLY B C 1
ATOM 3719 O O . GLY B 1 163 ? 46.130 28.170 14.020 1.00 28.26 128 GLY B O 1
ATOM 3720 N N . ASP B 1 164 ? 44.605 29.582 13.154 1.00 21.39 129 ASP B N 1
ATOM 3721 C CA . ASP B 1 164 ? 43.555 28.569 13.129 1.00 26.71 129 ASP B CA 1
ATOM 3722 C C . ASP B 1 164 ? 43.936 27.402 12.227 1.00 32.10 129 ASP B C 1
ATOM 3723 O O . ASP B 1 164 ? 43.655 26.241 12.549 1.00 28.11 129 ASP B O 1
ATOM 3728 N N . LEU B 1 165 ? 44.581 27.691 11.094 1.00 26.14 130 LEU B N 1
ATOM 3729 C CA . LEU B 1 165 ? 44.980 26.628 10.176 1.00 24.55 130 LEU B CA 1
ATOM 3730 C C . LEU B 1 165 ? 46.031 25.721 10.802 1.00 29.05 130 LEU B C 1
ATOM 3731 O O . LEU B 1 165 ? 45.969 24.495 10.652 1.00 30.66 130 LEU B O 1
ATOM 3736 N N . ALA B 1 166 ? 47.008 26.305 11.500 1.00 25.98 131 ALA B N 1
ATOM 3737 C CA . ALA B 1 166 ? 48.042 25.495 12.133 1.00 25.79 131 ALA B CA 1
ATOM 3738 C C . ALA B 1 166 ? 47.438 24.551 13.160 1.00 33.71 131 ALA B C 1
ATOM 3739 O O . ALA B 1 166 ? 47.873 23.400 13.290 1.00 25.26 131 ALA B O 1
ATOM 3741 N N . GLN B 1 167 ? 46.419 25.015 13.885 1.00 28.23 132 GLN B N 1
ATOM 3742 C CA . GLN B 1 167 ? 45.790 24.183 14.904 1.00 28.37 132 GLN B CA 1
ATOM 3743 C C . GLN B 1 167 ? 45.081 22.988 14.274 1.00 36.22 132 GLN B C 1
ATOM 3744 O O . GLN B 1 167 ? 45.283 21.843 14.699 1.00 30.52 132 GLN B O 1
ATOM 3750 N N . VAL B 1 168 ? 44.227 23.233 13.273 1.00 26.84 133 VAL B N 1
ATOM 3751 C CA . VAL B 1 168 ? 43.459 22.135 12.684 1.00 35.57 133 VAL B CA 1
ATOM 3752 C C . VAL B 1 168 ? 44.372 21.141 11.980 1.00 37.46 133 VAL B C 1
ATOM 3753 O O . VAL B 1 168 ? 44.097 19.936 11.980 1.00 34.20 133 VAL B O 1
ATOM 3757 N N . TRP B 1 169 ? 45.467 21.611 11.376 1.00 30.24 134 TRP B N 1
ATOM 3758 C CA . TRP B 1 169 ? 46.377 20.688 10.705 1.00 34.49 134 TRP B CA 1
ATOM 3759 C C . TRP B 1 169 ? 47.262 19.951 11.702 1.00 39.71 134 TRP B C 1
ATOM 3760 O O . TRP B 1 169 ? 47.602 18.782 11.483 1.00 35.75 134 TRP B O 1
ATOM 3771 N N . ALA B 1 170 ? 47.647 20.614 12.796 1.00 30.40 135 ALA B N 1
ATOM 3772 C CA . ALA B 1 170 ? 48.358 19.916 13.862 1.00 25.48 135 ALA B CA 1
ATOM 3773 C C . ALA B 1 170 ? 47.499 18.802 14.437 1.00 44.26 135 ALA B C 1
ATOM 3774 O O . ALA B 1 170 ? 48.002 17.724 14.775 1.00 33.21 135 ALA B O 1
ATOM 3776 N N . ASP B 1 171 ? 46.193 19.044 14.548 1.00 32.16 136 ASP B N 1
ATOM 3777 C CA A ASP B 1 171 ? 45.325 17.992 15.046 0.59 36.14 136 ASP B CA 1
ATOM 3778 C CA B ASP B 1 171 ? 45.273 18.015 15.031 0.41 36.07 136 ASP B CA 1
ATOM 3779 C C . ASP B 1 171 ? 45.103 16.906 14.002 1.00 42.37 136 ASP B C 1
ATOM 3780 O O . ASP B 1 171 ? 45.030 15.721 14.352 1.00 37.20 136 ASP B O 1
ATOM 3789 N N . ASP B 1 172 ? 44.989 17.283 12.724 1.00 32.50 137 ASP B N 1
ATOM 3790 C CA . ASP B 1 172 ? 44.814 16.290 11.669 1.00 33.82 137 ASP B CA 1
ATOM 3791 C C . ASP B 1 172 ? 45.975 15.306 11.640 1.00 36.10 137 ASP B C 1
ATOM 3792 O O . ASP B 1 172 ? 45.798 14.148 11.242 1.00 43.54 137 ASP B O 1
ATOM 3797 N N . ILE B 1 173 ? 47.164 15.747 12.058 1.00 31.63 138 ILE B N 1
ATOM 3798 C CA . ILE B 1 173 ? 48.297 14.835 12.198 1.00 38.24 138 ILE B CA 1
ATOM 3799 C C . ILE B 1 173 ? 47.995 13.783 13.257 1.00 39.40 138 ILE B C 1
ATOM 3800 O O . ILE B 1 173 ? 48.159 12.578 13.028 1.00 39.04 138 ILE B O 1
ATOM 3805 N N . VAL B 1 174 ? 47.548 14.228 14.434 1.00 31.29 139 VAL B N 1
ATOM 3806 C CA . VAL B 1 174 ? 47.287 13.304 15.533 1.00 33.30 139 VAL B CA 1
ATOM 3807 C C . VAL B 1 174 ? 46.190 12.318 15.152 1.00 42.96 139 VAL B C 1
ATOM 3808 O O . VAL B 1 174 ? 46.289 11.118 15.432 1.00 40.08 139 VAL B O 1
ATOM 3812 N N . SER B 1 175 ? 45.135 12.805 14.496 1.00 36.23 140 SER B N 1
ATOM 3813 C CA . SER B 1 175 ? 44.063 11.917 14.056 1.00 40.30 140 SER B CA 1
ATOM 3814 C C . SER B 1 175 ? 44.560 10.924 13.013 1.00 47.98 140 SER B C 1
ATOM 3815 O O . SER B 1 175 ? 44.186 9.745 13.037 1.00 40.26 140 SER B O 1
ATOM 3818 N N . LYS B 1 176 ? 45.412 11.380 12.091 1.00 35.63 141 LYS B N 1
ATOM 3819 C CA . LYS B 1 176 ? 45.888 10.512 11.019 1.00 45.95 141 LYS B CA 1
ATOM 3820 C C . LYS B 1 176 ? 46.863 9.462 11.540 1.00 51.15 141 LYS B C 1
ATOM 3821 O O . LYS B 1 176 ? 46.784 8.290 11.154 1.00 46.69 141 LYS B O 1
ATOM 3827 N N . VAL B 1 177 ? 47.786 9.861 12.418 1.00 39.23 142 VAL B N 1
ATOM 3828 C CA . VAL B 1 177 ? 48.787 8.925 12.923 1.00 46.06 142 VAL B CA 1
ATOM 3829 C C . VAL B 1 177 ? 48.148 7.906 13.860 1.00 52.68 142 VAL B C 1
ATOM 3830 O O . VAL B 1 177 ? 48.529 6.729 13.869 1.00 48.07 142 VAL B O 1
ATOM 3834 N N . CYS B 1 178 ? 47.172 8.338 14.662 1.00 42.95 143 CYS B N 1
ATOM 3835 C CA . CYS B 1 178 ? 46.508 7.414 15.576 1.00 32.28 143 CYS B CA 1
ATOM 3836 C C . CYS B 1 178 ? 45.804 6.296 14.816 1.00 46.76 143 CYS B C 1
ATOM 3837 O O . CYS B 1 178 ? 45.922 5.120 15.179 1.00 48.87 143 CYS B O 1
ATOM 3840 N N . GLN B 1 179 ? 45.082 6.643 13.747 1.00 41.79 144 GLN B N 1
ATOM 3841 C CA . GLN B 1 179 ? 44.323 5.638 13.008 1.00 54.18 144 GLN B CA 1
ATOM 3842 C C . GLN B 1 179 ? 45.230 4.679 12.249 1.00 62.93 144 GLN B C 1
ATOM 3843 O O . GLN B 1 179 ? 44.889 3.501 12.091 1.00 56.60 144 GLN B O 1
ATOM 3849 N N . SER B 1 180 ? 46.382 5.154 11.775 1.00 47.59 145 SER B N 1
ATOM 3850 C CA . SER B 1 180 ? 47.187 4.386 10.836 1.00 55.81 145 SER B CA 1
ATOM 3851 C C . SER B 1 180 ? 48.381 3.681 11.467 1.00 53.06 145 SER B C 1
ATOM 3852 O O . SER B 1 180 ? 48.857 2.691 10.902 1.00 49.83 145 SER B O 1
ATOM 3855 N N . ALA B 1 181 ? 48.877 4.149 12.613 1.00 43.97 146 ALA B N 1
ATOM 3856 C CA . ALA B 1 181 ? 50.139 3.649 13.136 1.00 47.71 146 ALA B CA 1
ATOM 3857 C C . ALA B 1 181 ? 50.109 3.234 14.600 1.00 36.92 146 ALA B C 1
ATOM 3858 O O . ALA B 1 181 ? 51.132 2.758 15.105 1.00 49.60 146 ALA B O 1
ATOM 3860 N N . LEU B 1 182 ? 48.987 3.386 15.294 1.00 38.83 147 LEU B N 1
ATOM 3861 C CA . LEU B 1 182 ? 48.928 3.127 16.724 1.00 42.24 147 LEU B CA 1
ATOM 3862 C C . LEU B 1 182 ? 47.856 2.096 17.042 1.00 46.54 147 LEU B C 1
ATOM 3863 O O . LEU B 1 182 ? 46.775 2.101 16.444 1.00 39.11 147 LEU B O 1
ATOM 3868 N N . ALA B 1 183 ? 48.171 1.213 17.986 1.00 44.96 148 ALA B N 1
ATOM 3869 C CA . ALA B 1 183 ? 47.172 0.319 18.540 1.00 51.66 148 ALA B CA 1
ATOM 3870 C C . ALA B 1 183 ? 46.107 1.132 19.277 1.00 53.42 148 ALA B C 1
ATOM 3871 O O . ALA B 1 183 ? 46.386 2.230 19.767 1.00 53.02 148 ALA B O 1
ATOM 3873 N N . PRO B 1 184 ? 44.877 0.615 19.367 1.00 56.66 149 PRO B N 1
ATOM 3874 C CA . PRO B 1 184 ? 43.781 1.423 19.934 1.00 51.41 149 PRO B CA 1
ATOM 3875 C C . PRO B 1 184 ? 44.026 1.917 21.351 1.00 61.55 149 PRO B C 1
ATOM 3876 O O . PRO B 1 184 ? 43.537 2.997 21.707 1.00 47.64 149 PRO B O 1
ATOM 3880 N N . ASP B 1 185 ? 44.757 1.164 22.177 1.00 46.51 150 ASP B N 1
ATOM 3881 C CA . ASP B 1 185 ? 45.046 1.638 23.528 1.00 44.73 150 ASP B CA 1
ATOM 3882 C C . ASP B 1 185 ? 45.998 2.827 23.504 1.00 42.47 150 ASP B C 1
ATOM 3883 O O . ASP B 1 185 ? 45.824 3.785 24.267 1.00 45.37 150 ASP B O 1
ATOM 3888 N N . ALA B 1 186 ? 47.014 2.781 22.638 1.00 39.57 151 ALA B N 1
ATOM 3889 C CA . ALA B 1 186 ? 47.909 3.922 22.488 1.00 49.45 151 ALA B CA 1
ATOM 3890 C C . ALA B 1 186 ? 47.185 5.114 21.879 1.00 47.46 151 ALA B C 1
ATOM 3891 O O . ALA B 1 186 ? 47.495 6.262 22.215 1.00 45.18 151 ALA B O 1
ATOM 3893 N N . GLN B 1 187 ? 46.225 4.860 20.984 1.00 43.02 152 GLN B N 1
ATOM 3894 C CA . GLN B 1 187 ? 45.391 5.932 20.452 1.00 46.19 152 GLN B CA 1
ATOM 3895 C C . GLN B 1 187 ? 44.696 6.689 21.574 1.00 52.58 152 GLN B C 1
ATOM 3896 O O . GLN B 1 187 ? 44.659 7.925 21.577 1.00 50.07 152 GLN B O 1
ATOM 3902 N N . ARG B 1 188 ? 44.138 5.955 22.538 1.00 43.30 153 ARG B N 1
ATOM 3903 C CA . ARG B 1 188 ? 43.372 6.577 23.609 1.00 51.79 153 ARG B CA 1
ATOM 3904 C C . ARG B 1 188 ? 44.276 7.319 24.584 1.00 43.34 153 ARG B C 1
ATOM 3905 O O . ARG B 1 188 ? 43.886 8.363 25.119 1.00 47.28 153 ARG B O 1
ATOM 3913 N N . ARG B 1 189 ? 45.484 6.805 24.824 1.00 40.18 154 ARG B N 1
ATOM 3914 C CA . ARG B 1 189 ? 46.417 7.511 25.694 1.00 44.08 154 ARG B CA 1
ATOM 3915 C C . ARG B 1 189 ? 46.925 8.786 25.033 1.00 47.32 154 ARG B C 1
ATOM 3916 O O . ARG B 1 189 ? 47.146 9.797 25.710 1.00 40.96 154 ARG B O 1
ATOM 3924 N N . VAL B 1 190 ? 47.116 8.757 23.713 1.00 42.48 155 VAL B N 1
ATOM 3925 C CA . VAL B 1 190 ? 47.637 9.924 23.010 1.00 46.25 155 VAL B CA 1
ATOM 3926 C C . VAL B 1 190 ? 46.600 11.041 22.980 1.00 40.80 155 VAL B C 1
ATOM 3927 O O . VAL B 1 190 ? 46.930 12.216 23.188 1.00 44.63 155 VAL B O 1
ATOM 3931 N N . HIS B 1 191 ? 45.332 10.697 22.734 1.00 38.31 156 HIS B N 1
ATOM 3932 C CA . HIS B 1 191 ? 44.285 11.714 22.689 1.00 41.21 156 HIS B CA 1
ATOM 3933 C C . HIS B 1 191 ? 44.138 12.424 24.028 1.00 42.02 156 HIS B C 1
ATOM 3934 O O . HIS B 1 191 ? 43.906 13.638 24.071 1.00 35.36 156 HIS B O 1
ATOM 3941 N N . ARG B 1 192 ? 44.256 11.682 25.132 1.00 39.95 157 ARG B N 1
ATOM 3942 C CA . ARG B 1 192 ? 44.113 12.295 26.449 1.00 45.94 157 ARG B CA 1
ATOM 3943 C C . ARG B 1 192 ? 45.181 13.356 26.681 1.00 37.90 157 ARG B C 1
ATOM 3944 O O . ARG B 1 192 ? 44.900 14.417 27.252 1.00 38.88 157 ARG B O 1
ATOM 3946 N N . VAL B 1 193 ? 46.413 13.092 26.242 1.00 31.64 158 VAL B N 1
ATOM 3947 C CA . VAL B 1 193 ? 47.474 14.084 26.380 1.00 31.97 158 VAL B CA 1
ATOM 3948 C C . VAL B 1 193 ? 47.244 15.243 25.417 1.00 34.84 158 VAL B C 1
ATOM 3949 O O . VAL B 1 193 ? 47.470 16.410 25.760 1.00 33.56 158 VAL B O 1
ATOM 3953 N N . TRP B 1 194 ? 46.784 14.939 24.200 1.00 32.35 159 TRP B N 1
ATOM 3954 C CA . TRP B 1 194 ? 46.536 15.983 23.210 1.00 34.76 159 TRP B CA 1
ATOM 3955 C C . TRP B 1 194 ? 45.429 16.923 23.669 1.00 42.16 159 TRP B C 1
ATOM 3956 O O . TRP B 1 194 ? 45.505 18.139 23.453 1.00 36.75 159 TRP B O 1
ATOM 3967 N N . ALA B 1 195 ? 44.393 16.377 24.307 1.00 30.94 160 ALA B N 1
ATOM 3968 C CA . ALA B 1 195 ? 43.322 17.216 24.833 1.00 39.19 160 ALA B CA 1
ATOM 3969 C C . ALA B 1 195 ? 43.813 18.079 25.990 1.00 34.58 160 ALA B C 1
ATOM 3970 O O . ALA B 1 195 ? 43.406 19.239 26.123 1.00 37.10 160 ALA B O 1
ATOM 3972 N N . ASP B 1 196 ? 44.697 17.532 26.830 1.00 35.48 161 ASP B N 1
ATOM 3973 C CA . ASP B 1 196 ? 45.174 18.270 27.997 1.00 33.77 161 ASP B CA 1
ATOM 3974 C C . ASP B 1 196 ? 46.117 19.402 27.602 1.00 38.30 161 ASP B C 1
ATOM 3975 O O . ASP B 1 196 ? 46.036 20.504 28.158 1.00 36.02 161 ASP B O 1
ATOM 3980 N N . ILE B 1 197 ? 47.025 19.149 26.656 1.00 27.60 162 ILE B N 1
ATOM 3981 C CA . ILE B 1 197 ? 48.045 20.144 26.334 1.00 34.70 162 ILE B CA 1
ATOM 3982 C C . ILE B 1 197 ? 47.429 21.357 25.645 1.00 37.41 162 ILE B C 1
ATOM 3983 O O . ILE B 1 197 ? 47.888 22.489 25.844 1.00 30.92 162 ILE B O 1
ATOM 3988 N N . ARG B 1 198 ? 46.382 21.156 24.843 1.00 29.90 163 ARG B N 1
ATOM 3989 C CA . ARG B 1 198 ? 45.712 22.282 24.206 1.00 31.71 163 ARG B CA 1
ATOM 3990 C C . ARG B 1 198 ? 44.764 22.985 25.170 1.00 39.63 163 ARG B C 1
ATOM 3991 O O . ARG B 1 198 ? 44.568 24.200 25.065 1.00 35.82 163 ARG B O 1
ATOM 3999 N N . ASN B 1 199 ? 44.185 22.246 26.118 1.00 27.64 164 ASN B N 1
ATOM 4000 C CA . ASN B 1 199 ? 43.369 22.871 27.154 1.00 35.04 164 ASN B CA 1
ATOM 4001 C C . ASN B 1 199 ? 44.225 23.707 28.099 1.00 36.89 164 ASN B C 1
ATOM 4002 O O . ASN B 1 199 ? 43.804 24.781 28.546 1.00 33.71 164 ASN B O 1
ATOM 4007 N N . GLU B 1 200 ? 45.433 23.233 28.410 1.00 30.32 165 GLU B N 1
ATOM 4008 C CA . GLU B 1 200 ? 46.276 23.908 29.389 1.00 36.78 165 GLU B CA 1
ATOM 4009 C C . GLU B 1 200 ? 46.984 25.123 28.803 1.00 40.08 165 GLU B C 1
ATOM 4010 O O . GLU B 1 200 ? 47.207 26.106 29.519 1.00 34.07 165 GLU B O 1
ATOM 4016 N N . VAL B 1 201 ? 47.342 25.087 27.518 1.00 35.91 166 VAL B N 1
ATOM 4017 C CA . VAL B 1 201 ? 47.960 26.267 26.924 1.00 41.52 166 VAL B CA 1
ATOM 4018 C C . VAL B 1 201 ? 46.918 27.358 26.698 1.00 40.36 166 VAL B C 1
ATOM 4019 O O . VAL B 1 201 ? 47.233 28.550 26.783 1.00 33.82 166 VAL B O 1
ATOM 4023 N N . LEU B 1 202 ? 45.661 26.981 26.443 1.00 30.21 167 LEU B N 1
ATOM 4024 C CA . LEU B 1 202 ? 44.607 27.983 26.322 1.00 31.08 167 LEU B CA 1
ATOM 4025 C C . LEU B 1 202 ? 44.266 28.585 27.680 1.00 40.01 167 LEU B C 1
ATOM 4026 O O . LEU B 1 202 ? 44.043 29.797 27.791 1.00 25.18 167 LEU B O 1
ATOM 4031 N N . GLY B 1 203 ? 44.218 27.755 28.723 1.00 30.95 168 GLY B N 1
ATOM 4032 C CA . GLY B 1 203 ? 43.983 28.279 30.057 1.00 35.17 168 GLY B CA 1
ATOM 4033 C C . GLY B 1 203 ? 45.124 29.151 30.544 1.00 27.89 168 GLY B C 1
ATOM 4034 O O . GLY B 1 203 ? 44.899 30.185 31.179 1.00 27.12 168 GLY B O 1
ATOM 4035 N N . GLY B 1 204 ? 46.362 28.746 30.252 1.00 31.44 169 GLY B N 1
ATOM 4036 C CA . GLY B 1 204 ? 47.505 29.567 30.617 1.00 35.52 169 GLY B CA 1
ATOM 4037 C C . GLY B 1 204 ? 47.512 30.909 29.909 1.00 35.39 169 GLY B C 1
ATOM 4038 O O . GLY B 1 204 ? 47.852 31.932 30.508 1.00 28.45 169 GLY B O 1
ATOM 4039 N N . GLN B 1 205 ? 47.133 30.924 28.627 1.00 30.39 170 GLN B N 1
ATOM 4040 C CA . GLN B 1 205 ? 47.036 32.183 27.891 1.00 30.30 170 GLN B CA 1
ATOM 4041 C C . GLN B 1 205 ? 45.992 33.108 28.505 1.00 30.95 170 GLN B C 1
ATOM 4042 O O . GLN B 1 205 ? 46.252 34.297 28.720 1.00 26.21 170 GLN B O 1
ATOM 4048 N N . TYR B 1 206 ? 44.799 32.581 28.791 1.00 24.98 171 TYR B N 1
ATOM 4049 C CA . TYR B 1 206 ? 43.760 33.420 29.378 1.00 29.21 171 TYR B CA 1
ATOM 4050 C C . TYR B 1 206 ? 44.135 33.865 30.786 1.00 32.55 171 TYR B C 1
ATOM 4051 O O . TYR B 1 206 ? 43.930 35.029 31.149 1.00 25.80 171 TYR B O 1
ATOM 4060 N N . LEU B 1 207 ? 44.686 32.955 31.594 1.00 32.59 172 LEU B N 1
ATOM 4061 C CA . LEU B 1 207 ? 45.089 33.331 32.945 1.00 36.31 172 LEU B CA 1
ATOM 4062 C C . LEU B 1 207 ? 46.165 34.408 32.926 1.00 31.64 172 LEU B C 1
ATOM 4063 O O . LEU B 1 207 ? 46.223 35.243 33.836 1.00 29.11 172 LEU B O 1
ATOM 4068 N N . ASP B 1 208 ? 47.009 34.424 31.891 1.00 30.89 173 ASP B N 1
ATOM 4069 C CA . ASP B 1 208 ? 48.080 35.414 31.828 1.00 33.60 173 ASP B CA 1
ATOM 4070 C C . ASP B 1 208 ? 47.530 36.802 31.517 1.00 27.62 173 ASP B C 1
ATOM 4071 O O . ASP B 1 208 ? 47.915 37.788 32.158 1.00 33.46 173 ASP B O 1
ATOM 4076 N N . ILE B 1 209 ? 46.626 36.905 30.535 1.00 30.52 174 ILE B N 1
ATOM 4077 C CA . ILE B 1 209 ? 46.080 38.219 30.200 1.00 34.73 174 ILE B CA 1
ATOM 4078 C C . ILE B 1 209 ? 45.168 38.723 31.311 1.00 31.27 174 ILE B C 1
ATOM 4079 O O . ILE B 1 209 ? 45.048 39.937 31.521 1.00 31.17 174 ILE B O 1
ATOM 4084 N N . VAL B 1 210 ? 44.518 37.817 32.044 1.00 29.23 175 VAL B N 1
ATOM 4085 C CA . VAL B 1 210 ? 43.728 38.240 33.195 1.00 33.86 175 VAL B CA 1
ATOM 4086 C C . VAL B 1 210 ? 44.641 38.733 34.311 1.00 32.84 175 VAL B C 1
ATOM 4087 O O . VAL B 1 210 ? 44.343 39.730 34.980 1.00 29.13 175 VAL B O 1
ATOM 4091 N N . ALA B 1 211 ? 45.772 38.055 34.520 1.00 29.48 176 ALA B N 1
ATOM 4092 C CA . ALA B 1 211 ? 46.697 38.466 35.572 1.00 27.14 176 ALA B CA 1
ATOM 4093 C C . ALA B 1 211 ? 47.301 39.833 35.273 1.00 42.74 176 ALA B C 1
ATOM 4094 O O . ALA B 1 211 ? 47.454 40.662 36.178 1.00 32.61 176 ALA B O 1
ATOM 4096 N N . GLU B 1 212 ? 47.646 40.088 34.008 1.00 28.48 177 GLU B N 1
ATOM 4097 C CA . GLU B 1 212 ? 48.190 41.391 33.638 1.00 32.52 177 GLU B CA 1
ATOM 4098 C C . GLU B 1 212 ? 47.127 42.479 33.718 1.00 33.70 177 GLU B C 1
ATOM 4099 O O . GLU B 1 212 ? 47.413 43.602 34.149 1.00 36.96 177 GLU B O 1
ATOM 4105 N N . ALA B 1 213 ? 45.896 42.171 33.302 1.00 31.28 178 ALA B N 1
ATOM 4106 C CA . ALA B 1 213 ? 44.841 43.179 33.331 1.00 32.96 178 ALA B CA 1
ATOM 4107 C C . ALA B 1 213 ? 44.418 43.496 34.760 1.00 36.14 178 ALA B C 1
ATOM 4108 O O . ALA B 1 213 ? 44.154 44.657 35.092 1.00 37.47 178 ALA B O 1
ATOM 4110 N N . SER B 1 214 ? 44.351 42.482 35.619 1.00 33.59 179 SER B N 1
ATOM 4111 C CA . SER B 1 214 ? 43.940 42.664 37.004 1.00 37.53 179 SER B CA 1
ATOM 4112 C C . SER B 1 214 ? 45.097 43.014 37.930 1.00 40.04 179 SER B C 1
ATOM 4113 O O . SER B 1 214 ? 44.875 43.171 39.135 1.00 34.66 179 SER B O 1
ATOM 4116 N N . ALA B 1 215 ? 46.317 43.130 37.401 1.00 37.84 180 ALA B N 1
ATOM 4117 C CA . ALA B 1 215 ? 47.501 43.465 38.194 1.00 38.64 180 ALA B CA 1
ATOM 4118 C C . ALA B 1 215 ? 47.700 42.472 39.341 1.00 43.75 180 ALA B C 1
ATOM 4119 O O . ALA B 1 215 ? 47.900 42.852 40.497 1.00 43.51 180 ALA B O 1
ATOM 4121 N N . ALA B 1 216 ? 47.643 41.184 39.008 1.00 42.25 181 ALA B N 1
ATOM 4122 C CA . ALA B 1 216 ? 47.842 40.130 39.996 1.00 39.54 181 ALA B CA 1
ATOM 4123 C C . ALA B 1 216 ? 49.288 40.138 40.480 1.00 50.60 181 ALA B C 1
ATOM 4124 O O . ALA B 1 216 ? 50.212 39.869 39.704 1.00 39.96 181 ALA B O 1
ATOM 4126 N N . GLU B 1 217 ? 49.481 40.436 41.766 1.00 45.23 182 GLU B N 1
ATOM 4127 C CA . GLU B 1 217 ? 50.813 40.622 42.332 1.00 43.11 182 GLU B CA 1
ATOM 4128 C C . GLU B 1 217 ? 51.440 39.336 42.845 1.00 41.34 182 GLU B C 1
ATOM 4129 O O . GLU B 1 217 ? 52.671 39.230 42.874 1.00 47.44 182 GLU B O 1
ATOM 4135 N N . SER B 1 218 ? 50.628 38.366 43.257 1.00 38.83 183 SER B N 1
ATOM 4136 C CA . SER B 1 218 ? 51.127 37.246 44.042 1.00 38.96 183 SER B CA 1
ATOM 4137 C C . SER B 1 218 ? 52.095 36.376 43.246 1.00 42.96 183 SER B C 1
ATOM 4138 O O . SER B 1 218 ? 52.012 36.265 42.020 1.00 35.77 183 SER B O 1
ATOM 4141 N N . ILE B 1 219 ? 53.031 35.760 43.973 1.00 36.94 184 ILE B N 1
ATOM 4142 C CA . ILE B 1 219 ? 53.912 34.755 43.386 1.00 48.33 184 ILE B CA 1
ATOM 4143 C C . ILE B 1 219 ? 53.106 33.552 42.920 1.00 53.12 184 ILE B C 1
ATOM 4144 O O . ILE B 1 219 ? 53.433 32.928 41.902 1.00 40.89 184 ILE B O 1
ATOM 4149 N N . GLU B 1 220 ? 52.034 33.216 43.643 1.00 46.88 185 GLU B N 1
ATOM 4150 C CA . GLU B 1 220 ? 51.220 32.055 43.292 1.00 47.07 185 GLU B CA 1
ATOM 4151 C C . GLU B 1 220 ? 50.568 32.224 41.925 1.00 38.03 185 GLU B C 1
ATOM 4152 O O . GLU B 1 220 ? 50.506 31.272 41.139 1.00 40.25 185 GLU B O 1
ATOM 4158 N N . SER B 1 221 ? 50.069 33.427 41.629 1.00 40.18 186 SER B N 1
ATOM 4159 C CA . SER B 1 221 ? 49.444 33.670 40.332 1.00 44.83 186 SER B CA 1
ATOM 4160 C C . SER B 1 221 ? 50.453 33.531 39.199 1.00 45.93 186 SER B C 1
ATOM 4161 O O . SER B 1 221 ? 50.146 32.949 38.152 1.00 43.75 186 SER B O 1
ATOM 4164 N N . ALA B 1 222 ? 51.663 34.061 39.390 1.00 37.56 187 ALA B N 1
ATOM 4165 C CA . ALA B 1 222 ? 52.696 33.924 38.369 1.00 42.65 187 ALA B CA 1
ATOM 4166 C C . ALA B 1 222 ? 53.174 32.482 38.259 1.00 43.66 187 ALA B C 1
ATOM 4167 O O . ALA B 1 222 ? 53.492 32.009 37.162 1.00 34.99 187 ALA B O 1
ATOM 4169 N N . MET B 1 223 ? 53.229 31.766 39.386 1.00 38.59 188 MET B N 1
ATOM 4170 C CA . MET B 1 223 ? 53.621 30.359 39.353 1.00 39.91 188 MET B CA 1
ATOM 4171 C C . MET B 1 223 ? 52.580 29.511 38.632 1.00 25.89 188 MET B C 1
ATOM 4172 O O . MET B 1 223 ? 52.930 28.563 37.920 1.00 39.32 188 MET B O 1
ATOM 4177 N N . ASN B 1 224 ? 51.296 29.833 38.814 1.00 34.57 189 ASN B N 1
ATOM 4178 C CA . ASN B 1 224 ? 50.238 29.089 38.138 1.00 39.51 189 ASN B CA 1
ATOM 4179 C C . ASN B 1 224 ? 50.331 29.253 36.627 1.00 38.49 189 ASN B C 1
ATOM 4180 O O . ASN B 1 224 ? 50.195 28.278 35.879 1.00 37.69 189 ASN B O 1
ATOM 4185 N N . VAL B 1 225 ? 50.562 30.482 36.161 1.00 31.25 190 VAL B N 1
ATOM 4186 C CA . VAL B 1 225 ? 50.664 30.731 34.727 1.00 28.26 190 VAL B CA 1
ATOM 4187 C C . VAL B 1 225 ? 51.892 30.035 34.153 1.00 30.88 190 VAL B C 1
ATOM 4188 O O . VAL B 1 225 ? 51.822 29.380 33.107 1.00 36.18 190 VAL B O 1
ATOM 4192 N N . ALA B 1 226 ? 53.032 30.157 34.838 1.00 32.78 191 ALA B N 1
ATOM 4193 C CA . ALA B 1 226 ? 54.255 29.520 34.361 1.00 34.20 191 ALA B CA 1
ATOM 4194 C C . ALA B 1 226 ? 54.124 28.002 34.324 1.00 40.50 191 ALA B C 1
ATOM 4195 O O . ALA B 1 226 ? 54.721 27.349 33.461 1.00 35.51 191 ALA B O 1
ATOM 4197 N N . THR B 1 227 ? 53.353 27.424 35.248 1.00 34.02 192 THR B N 1
ATOM 4198 C CA . THR B 1 227 ? 53.151 25.979 35.241 1.00 43.69 192 THR B CA 1
ATOM 4199 C C . THR B 1 227 ? 52.341 25.544 34.025 1.00 32.62 192 THR B C 1
ATOM 4200 O O . THR B 1 227 ? 52.678 24.554 33.365 1.00 32.07 192 THR B O 1
ATOM 4204 N N . LEU B 1 228 ? 51.271 26.276 33.714 1.00 31.48 193 LEU B N 1
ATOM 4205 C CA . LEU B 1 228 ? 50.443 25.933 32.564 1.00 36.08 193 LEU B CA 1
ATOM 4206 C C . LEU B 1 228 ? 51.155 26.262 31.259 1.00 36.82 193 LEU B C 1
ATOM 4207 O O . LEU B 1 228 ? 51.192 25.441 30.336 1.00 36.17 193 LEU B O 1
ATOM 4212 N N . LYS B 1 229 ? 51.736 27.461 31.171 1.00 33.15 194 LYS B N 1
ATOM 4213 C CA . LYS B 1 229 ? 52.299 27.931 29.909 1.00 43.47 194 LYS B CA 1
ATOM 4214 C C . LYS B 1 229 ? 53.599 27.218 29.564 1.00 43.07 194 LYS B C 1
ATOM 4215 O O . LYS B 1 229 ? 53.871 26.953 28.387 1.00 42.30 194 LYS B O 1
ATOM 4221 N N . THR B 1 230 ? 54.423 26.914 30.564 1.00 43.93 195 THR B N 1
ATOM 4222 C CA . THR B 1 230 ? 55.769 26.417 30.307 1.00 47.01 195 THR B CA 1
ATOM 4223 C C . THR B 1 230 ? 55.998 25.009 30.835 1.00 45.80 195 THR B C 1
ATOM 4224 O O . THR B 1 230 ? 56.537 24.166 30.110 1.00 52.86 195 THR B O 1
ATOM 4228 N N . ALA B 1 231 ? 55.613 24.724 32.074 1.00 40.07 196 ALA B N 1
ATOM 4229 C CA . ALA B 1 231 ? 55.838 23.394 32.633 1.00 45.37 196 ALA B CA 1
ATOM 4230 C C . ALA B 1 231 ? 55.015 22.344 31.890 1.00 38.55 196 ALA B C 1
ATOM 4231 O O . ALA B 1 231 ? 55.564 21.408 31.309 1.00 46.89 196 ALA B O 1
ATOM 4243 N N . TYR B 1 233 ? 52.937 22.785 29.093 1.00 34.03 198 TYR B N 1
ATOM 4244 C CA . TYR B 1 233 ? 52.910 22.894 27.639 1.00 32.05 198 TYR B CA 1
ATOM 4245 C C . TYR B 1 233 ? 54.232 22.539 26.956 1.00 33.58 198 TYR B C 1
ATOM 4246 O O . TYR B 1 233 ? 54.233 21.926 25.890 1.00 34.67 198 TYR B O 1
ATOM 4255 N N . THR B 1 234 ? 55.356 22.917 27.564 1.00 30.45 199 THR B N 1
ATOM 4256 C CA . THR B 1 234 ? 56.650 22.750 26.912 1.00 41.61 199 THR B CA 1
ATOM 4257 C C . THR B 1 234 ? 57.357 21.457 27.305 1.00 37.84 199 THR B C 1
ATOM 4258 O O . THR B 1 234 ? 58.058 20.870 26.472 1.00 36.57 199 THR B O 1
ATOM 4262 N N . VAL B 1 235 ? 57.181 20.981 28.539 1.00 37.20 200 VAL B N 1
ATOM 4263 C CA . VAL B 1 235 ? 57.972 19.854 29.024 1.00 38.58 200 VAL B CA 1
ATOM 4264 C C . VAL B 1 235 ? 57.095 18.651 29.358 1.00 39.68 200 VAL B C 1
ATOM 4265 O O . VAL B 1 235 ? 57.234 17.586 28.746 1.00 38.62 200 VAL B O 1
ATOM 4269 N N . SER B 1 236 ? 56.194 18.811 30.331 1.00 37.54 201 SER B N 1
ATOM 4270 C CA . SER B 1 236 ? 55.473 17.669 30.891 1.00 37.43 201 SER B CA 1
ATOM 4271 C C . SER B 1 236 ? 54.628 16.962 29.837 1.00 41.02 201 SER B C 1
ATOM 4272 O O . SER B 1 236 ? 54.796 15.762 29.592 1.00 38.51 201 SER B O 1
ATOM 4275 N N . ARG B 1 237 ? 53.700 17.687 29.212 1.00 36.30 202 ARG B N 1
ATOM 4276 C CA . ARG B 1 237 ? 52.775 17.076 28.263 1.00 30.86 202 ARG B CA 1
ATOM 4277 C C . ARG B 1 237 ? 53.483 16.544 27.018 1.00 35.15 202 ARG B C 1
ATOM 4278 O O . ARG B 1 237 ? 53.128 15.457 26.544 1.00 37.50 202 ARG B O 1
ATOM 4286 N N . PRO B 1 238 ? 54.461 17.258 26.441 1.00 39.52 203 PRO B N 1
ATOM 4287 C CA . PRO B 1 238 ? 55.228 16.640 25.344 1.00 31.96 203 PRO B CA 1
ATOM 4288 C C . PRO B 1 238 ? 55.874 15.323 25.742 1.00 43.18 203 PRO B C 1
ATOM 4289 O O . PRO B 1 238 ? 55.789 14.344 24.989 1.00 34.18 203 PRO B O 1
ATOM 4293 N N . LEU B 1 239 ? 56.504 15.268 26.919 1.00 35.68 204 LEU B N 1
ATOM 4294 C CA . LEU B 1 239 ? 57.054 14.011 27.419 1.00 42.35 204 LEU B CA 1
ATOM 4295 C C . LEU B 1 239 ? 55.984 12.926 27.471 1.00 39.97 204 LEU B C 1
ATOM 4296 O O . LEU B 1 239 ? 56.184 11.811 26.974 1.00 43.23 204 LEU B O 1
ATOM 4301 N N . GLN B 1 240 ? 54.828 13.246 28.062 1.00 37.59 205 GLN B N 1
ATOM 4302 C CA . GLN B 1 240 ? 53.751 12.275 28.212 1.00 35.77 205 GLN B CA 1
ATOM 4303 C C . GLN B 1 240 ? 53.157 11.855 26.874 1.00 51.12 205 GLN B C 1
ATOM 4304 O O . GLN B 1 240 ? 52.594 10.759 26.780 1.00 37.91 205 GLN B O 1
ATOM 4310 N N . LEU B 1 241 ? 53.262 12.699 25.844 1.00 37.69 206 LEU B N 1
ATOM 4311 C CA . LEU B 1 241 ? 52.783 12.307 24.522 1.00 30.28 206 LEU B CA 1
ATOM 4312 C C . LEU B 1 241 ? 53.603 11.152 23.963 1.00 42.07 206 LEU B C 1
ATOM 4313 O O . LEU B 1 241 ? 53.047 10.203 23.397 1.00 39.75 206 LEU B O 1
ATOM 4318 N N . GLY B 1 242 ? 54.927 11.217 24.109 1.00 37.37 207 GLY B N 1
ATOM 4319 C CA . GLY B 1 242 ? 55.765 10.129 23.635 1.00 46.24 207 GLY B CA 1
ATOM 4320 C C . GLY B 1 242 ? 55.611 8.873 24.469 1.00 41.27 207 GLY B C 1
ATOM 4321 O O . GLY B 1 242 ? 55.613 7.760 23.937 1.00 47.92 207 GLY B O 1
ATOM 4322 N N . THR B 1 243 ? 55.479 9.033 25.789 1.00 50.37 208 THR B N 1
ATOM 4323 C CA . THR B 1 243 ? 55.251 7.879 26.653 1.00 42.64 208 THR B CA 1
ATOM 4324 C C . THR B 1 243 ? 53.913 7.222 26.342 1.00 59.45 208 THR B C 1
ATOM 4325 O O . THR B 1 243 ? 53.811 5.990 26.297 1.00 49.19 208 THR B O 1
ATOM 4329 N N . ALA B 1 244 ? 52.876 8.033 26.112 1.00 45.31 209 ALA B N 1
ATOM 4330 C CA . ALA B 1 244 ? 51.563 7.490 25.781 1.00 42.21 209 ALA B CA 1
ATOM 4331 C C . ALA B 1 244 ? 51.593 6.727 24.464 1.00 51.53 209 ALA B C 1
ATOM 4332 O O . ALA B 1 244 ? 50.923 5.697 24.319 1.00 41.44 209 ALA B O 1
ATOM 4334 N N . ALA B 1 245 ? 52.358 7.218 23.487 1.00 38.04 210 ALA B N 1
ATOM 4335 C CA . ALA B 1 245 ? 52.435 6.538 22.200 1.00 38.73 210 ALA B CA 1
ATOM 4336 C C . ALA B 1 245 ? 53.201 5.227 22.288 1.00 48.91 210 ALA B C 1
ATOM 4337 O O . ALA B 1 245 ? 53.030 4.364 21.420 1.00 42.15 210 ALA B O 1
ATOM 4339 N N . ALA B 1 246 ? 54.023 5.051 23.322 1.00 45.96 211 ALA B N 1
ATOM 4340 C CA . ALA B 1 246 ? 54.907 3.898 23.438 1.00 59.02 211 ALA B CA 1
ATOM 4341 C C . ALA B 1 246 ? 54.324 2.775 24.288 1.00 58.86 211 ALA B C 1
ATOM 4342 O O . ALA B 1 246 ? 54.301 1.622 23.847 1.00 59.40 211 ALA B O 1
ATOM 4344 N N . ALA B 1 247 ? 53.859 3.075 25.499 1.00 55.71 212 ALA B N 1
ATOM 4345 C CA . ALA B 1 247 ? 53.431 2.020 26.408 1.00 50.23 212 ALA B CA 1
ATOM 4346 C C . ALA B 1 247 ? 52.449 2.580 27.426 1.00 55.93 212 ALA B C 1
ATOM 4347 O O . ALA B 1 247 ? 52.278 3.794 27.560 1.00 53.11 212 ALA B O 1
ATOM 4349 N N . ASP B 1 248 ? 51.804 1.663 28.149 1.00 47.56 213 ASP B N 1
ATOM 4350 C CA . ASP B 1 248 ? 50.901 1.995 29.252 1.00 53.15 213 ASP B CA 1
ATOM 4351 C C . ASP B 1 248 ? 51.736 2.042 30.525 1.00 62.27 213 ASP B C 1
ATOM 4352 O O . ASP B 1 248 ? 51.920 1.036 31.212 1.00 62.37 213 ASP B O 1
ATOM 4357 N N . ARG B 1 249 ? 52.251 3.233 30.848 1.00 53.35 214 ARG B N 1
ATOM 4358 C CA . ARG B 1 249 ? 53.144 3.430 31.994 1.00 38.49 214 ARG B CA 1
ATOM 4359 C C . ARG B 1 249 ? 52.658 4.646 32.781 1.00 49.65 214 ARG B C 1
ATOM 4360 O O . ARG B 1 249 ? 53.188 5.750 32.634 1.00 59.75 214 ARG B O 1
ATOM 4368 N N . SER B 1 250 ? 51.646 4.435 33.626 1.00 52.08 215 SER B N 1
ATOM 4369 C CA . SER B 1 250 ? 51.157 5.516 34.476 1.00 48.15 215 SER B CA 1
ATOM 4370 C C . SER B 1 250 ? 52.234 6.001 35.437 1.00 56.64 215 SER B C 1
ATOM 4371 O O . SER B 1 250 ? 52.237 7.174 35.828 1.00 59.29 215 SER B O 1
ATOM 4374 N N . ASP B 1 251 ? 53.155 5.115 35.823 1.00 57.34 216 ASP B N 1
ATOM 4375 C CA . ASP B 1 251 ? 54.227 5.503 36.735 1.00 55.88 216 ASP B CA 1
ATOM 4376 C C . ASP B 1 251 ? 55.172 6.506 36.087 1.00 56.64 216 ASP B C 1
ATOM 4377 O O . ASP B 1 251 ? 55.602 7.470 36.733 1.00 52.06 216 ASP B O 1
ATOM 4382 N N . VAL B 1 252 ? 55.506 6.300 34.812 1.00 46.65 217 VAL B N 1
ATOM 4383 C CA . VAL B 1 252 ? 56.441 7.195 34.139 1.00 51.02 217 VAL B CA 1
ATOM 4384 C C . VAL B 1 252 ? 55.768 8.520 33.804 1.00 51.98 217 VAL B C 1
ATOM 4385 O O . VAL B 1 252 ? 56.381 9.589 33.916 1.00 52.53 217 VAL B O 1
ATOM 4389 N N . ALA B 1 253 ? 54.496 8.475 33.398 1.00 52.55 218 ALA B N 1
ATOM 4390 C CA . ALA B 1 253 ? 53.781 9.704 33.067 1.00 57.40 218 ALA B CA 1
ATOM 4391 C C . ALA B 1 253 ? 53.664 10.619 34.278 1.00 56.97 218 ALA B C 1
ATOM 4392 O O . ALA B 1 253 ? 53.769 11.845 34.152 1.00 49.10 218 ALA B O 1
ATOM 4394 N N . ALA B 1 254 ? 53.453 10.043 35.464 1.00 49.58 219 ALA B N 1
ATOM 4395 C CA . ALA B 1 254 ? 53.391 10.857 36.673 1.00 50.29 219 ALA B CA 1
ATOM 4396 C C . ALA B 1 254 ? 54.763 11.395 37.057 1.00 55.84 219 ALA B C 1
ATOM 4397 O O . ALA B 1 254 ? 54.863 12.496 37.612 1.00 48.27 219 ALA B O 1
ATOM 4399 N N . ILE B 1 255 ? 55.828 10.642 36.770 1.00 55.73 220 ILE B N 1
ATOM 4400 C CA . ILE B 1 255 ? 57.173 11.111 37.086 1.00 57.56 220 ILE B CA 1
ATOM 4401 C C . ILE B 1 255 ? 57.584 12.230 36.135 1.00 52.70 220 ILE B C 1
ATOM 4402 O O . ILE B 1 255 ? 58.192 13.225 36.550 1.00 43.35 220 ILE B O 1
ATOM 4407 N N . PHE B 1 256 ? 57.251 12.092 34.848 1.00 50.05 221 PHE B N 1
ATOM 4408 C CA . PHE B 1 256 ? 57.542 13.154 33.890 1.00 47.59 221 PHE B CA 1
ATOM 4409 C C . PHE B 1 256 ? 56.773 14.427 34.216 1.00 47.88 221 PHE B C 1
ATOM 4410 O O . PHE B 1 256 ? 57.242 15.531 33.915 1.00 48.95 221 PHE B O 1
ATOM 4418 N N . GLU B 1 257 ? 55.592 14.296 34.825 1.00 44.27 222 GLU B N 1
ATOM 4419 C CA . GLU B 1 257 ? 54.872 15.472 35.299 1.00 41.99 222 GLU B CA 1
ATOM 4420 C C . GLU B 1 257 ? 55.630 16.156 36.430 1.00 51.39 222 GLU B C 1
ATOM 4421 O O . GLU B 1 257 ? 55.732 17.389 36.461 1.00 45.10 222 GLU B O 1
ATOM 4427 N N . HIS B 1 258 ? 56.170 15.370 37.366 1.00 51.71 223 HIS B N 1
ATOM 4428 C CA . HIS B 1 258 ? 57.002 15.935 38.424 1.00 49.29 223 HIS B CA 1
ATOM 4429 C C . HIS B 1 258 ? 58.300 16.492 37.854 1.00 43.96 223 HIS B C 1
ATOM 4430 O O . HIS B 1 258 ? 58.779 17.543 38.296 1.00 44.28 223 HIS B O 1
ATOM 4437 N N . PHE B 1 259 ? 58.878 15.802 36.868 1.00 41.02 224 PHE B N 1
ATOM 4438 C CA . PHE B 1 259 ? 60.098 16.287 36.229 1.00 49.57 224 PHE B CA 1
ATOM 4439 C C . PHE B 1 259 ? 59.844 17.590 35.482 1.00 55.37 224 PHE B C 1
ATOM 4440 O O . PHE B 1 259 ? 60.621 18.545 35.592 1.00 41.86 224 PHE B O 1
ATOM 4448 N N . GLY B 1 260 ? 58.752 17.649 34.716 1.00 43.69 225 GLY B N 1
ATOM 4449 C CA . GLY B 1 260 ? 58.454 18.852 33.960 1.00 49.08 225 GLY B CA 1
ATOM 4450 C C . GLY B 1 260 ? 58.038 20.025 34.823 1.00 48.07 225 GLY B C 1
ATOM 4451 O O . GLY B 1 260 ? 58.292 21.179 34.467 1.00 45.43 225 GLY B O 1
ATOM 4452 N N . ALA B 1 261 ? 57.392 19.754 35.961 1.00 44.49 226 ALA B N 1
ATOM 4453 C CA . ALA B 1 261 ? 56.979 20.836 36.849 1.00 45.31 226 ALA B CA 1
ATOM 4454 C C . ALA B 1 261 ? 58.177 21.585 37.413 1.00 54.21 226 ALA B C 1
ATOM 4455 O O . ALA B 1 261 ? 58.091 22.791 37.672 1.00 56.35 226 ALA B O 1
ATOM 4457 N N . ASP B 1 262 ? 59.301 20.893 37.607 1.00 47.50 227 ASP B N 1
ATOM 4458 C CA . ASP B 1 262 ? 60.506 21.549 38.102 1.00 51.22 227 ASP B CA 1
ATOM 4459 C C . ASP B 1 262 ? 61.302 22.174 36.962 1.00 50.67 227 ASP B C 1
ATOM 4460 O O . ASP B 1 262 ? 61.665 23.354 37.022 1.00 45.69 227 ASP B O 1
ATOM 4465 N N . LEU B 1 263 ? 61.582 21.395 35.915 1.00 39.99 228 LEU B N 1
ATOM 4466 C CA . LEU B 1 263 ? 62.395 21.904 34.815 1.00 46.52 228 LEU B CA 1
ATOM 4467 C C . LEU B 1 263 ? 61.658 22.977 34.024 1.00 57.60 228 LEU B C 1
ATOM 4468 O O . LEU B 1 263 ? 62.285 23.923 33.531 1.00 50.77 228 LEU B O 1
ATOM 4473 N N . GLY B 1 264 ? 60.335 22.855 33.899 1.00 50.02 229 GLY B N 1
ATOM 4474 C CA . GLY B 1 264 ? 59.576 23.850 33.158 1.00 49.21 229 GLY B CA 1
ATOM 4475 C C . GLY B 1 264 ? 59.577 25.208 33.832 1.00 45.14 229 GLY B C 1
ATOM 4476 O O . GLY B 1 264 ? 59.729 26.238 33.170 1.00 44.49 229 GLY B O 1
ATOM 4477 N N . VAL B 1 265 ? 59.416 25.230 35.156 1.00 43.12 230 VAL B N 1
ATOM 4478 C CA . VAL B 1 265 ? 59.463 26.492 35.886 1.00 43.91 230 VAL B CA 1
ATOM 4479 C C . VAL B 1 265 ? 60.875 27.065 35.861 1.00 53.71 230 VAL B C 1
ATOM 4480 O O . VAL B 1 265 ? 61.063 28.285 35.779 1.00 45.22 230 VAL B O 1
ATOM 4484 N N . ALA B 1 266 ? 61.889 26.197 35.920 1.00 45.75 231 ALA B N 1
ATOM 4485 C CA . ALA B 1 266 ? 63.268 26.667 35.825 1.00 53.46 231 ALA B CA 1
ATOM 4486 C C . ALA B 1 266 ? 63.531 27.326 34.477 1.00 51.01 231 ALA B C 1
ATOM 4487 O O . ALA B 1 266 ? 64.246 28.333 34.400 1.00 48.67 231 ALA B O 1
ATOM 4489 N N . PHE B 1 267 ? 62.961 26.771 33.404 1.00 48.02 232 PHE B N 1
ATOM 4490 C CA . PHE B 1 267 ? 63.057 27.406 32.093 1.00 45.87 232 PHE B CA 1
ATOM 4491 C C . PHE B 1 267 ? 62.443 28.801 32.116 1.00 44.72 232 PHE B C 1
ATOM 4492 O O . PHE B 1 267 ? 63.030 29.762 31.604 1.00 45.44 232 PHE B O 1
ATOM 4500 N N . GLN B 1 268 ? 61.255 28.928 32.709 1.00 48.31 233 GLN B N 1
ATOM 4501 C CA . GLN B 1 268 ? 60.563 30.212 32.720 1.00 43.73 233 GLN B CA 1
ATOM 4502 C C . GLN B 1 268 ? 61.295 31.231 33.585 1.00 53.64 233 GLN B C 1
ATOM 4503 O O . GLN B 1 268 ? 61.373 32.413 33.229 1.00 40.29 233 GLN B O 1
ATOM 4509 N N . LEU B 1 269 ? 61.837 30.794 34.725 1.00 44.15 234 LEU B N 1
ATOM 4510 C CA . LEU B 1 269 ? 62.577 31.710 35.587 1.00 49.01 234 LEU B CA 1
ATOM 4511 C C . LEU B 1 269 ? 63.844 32.210 34.903 1.00 45.25 234 LEU B C 1
ATOM 4512 O O . LEU B 1 269 ? 64.209 33.383 35.043 1.00 39.19 234 LEU B O 1
ATOM 4517 N N . ARG B 1 270 ? 64.529 31.333 34.165 1.00 41.18 235 ARG B N 1
ATOM 4518 C CA . ARG B 1 270 ? 65.661 31.771 33.355 1.00 41.39 235 ARG B CA 1
ATOM 4519 C C . ARG B 1 270 ? 65.227 32.811 32.331 1.00 51.83 235 ARG B C 1
ATOM 4520 O O . ARG B 1 270 ? 65.902 33.831 32.144 1.00 43.01 235 ARG B O 1
ATOM 4528 N N . ASP B 1 271 ? 64.096 32.574 31.663 1.00 40.30 236 ASP B N 1
ATOM 4529 C CA . ASP B 1 271 ? 63.601 33.530 30.679 1.00 46.93 236 ASP B CA 1
ATOM 4530 C C . ASP B 1 271 ? 63.209 34.847 31.337 1.00 42.07 236 ASP B C 1
ATOM 4531 O O . ASP B 1 271 ? 63.401 35.920 30.752 1.00 38.15 236 ASP B O 1
ATOM 4536 N N . ASP B 1 272 ? 62.662 34.787 32.554 1.00 39.39 237 ASP B N 1
ATOM 4537 C CA . ASP B 1 272 ? 62.271 36.010 33.250 1.00 41.94 237 ASP B CA 1
ATOM 4538 C C . ASP B 1 272 ? 63.490 36.830 33.654 1.00 36.07 237 ASP B C 1
ATOM 4539 O O . ASP B 1 272 ? 63.479 38.062 33.544 1.00 41.27 237 ASP B O 1
ATOM 4544 N N . VAL B 1 273 ? 64.546 36.168 34.131 1.00 40.16 238 VAL B N 1
ATOM 4545 C CA . VAL B 1 273 ? 65.782 36.874 34.455 1.00 47.81 238 VAL B CA 1
ATOM 4546 C C . VAL B 1 273 ? 66.373 37.502 33.200 1.00 50.97 238 VAL B C 1
ATOM 4547 O O . VAL B 1 273 ? 66.778 38.672 33.203 1.00 42.45 238 VAL B O 1
ATOM 4551 N N . LEU B 1 274 ? 66.411 36.744 32.100 1.00 41.32 239 LEU B N 1
ATOM 4552 C CA . LEU B 1 274 ? 66.924 37.282 30.845 1.00 44.60 239 LEU B CA 1
ATOM 4553 C C . LEU B 1 274 ? 66.049 38.414 30.323 1.00 40.78 239 LEU B C 1
ATOM 4554 O O . LEU B 1 274 ? 66.563 39.376 29.742 1.00 37.65 239 LEU B O 1
ATOM 4559 N N . GLY B 1 275 ? 64.734 38.327 30.529 1.00 37.15 240 GLY B N 1
ATOM 4560 C CA . GLY B 1 275 ? 63.833 39.375 30.080 1.00 35.49 240 GLY B CA 1
ATOM 4561 C C . GLY B 1 275 ? 63.974 40.688 30.822 1.00 47.11 240 GLY B C 1
ATOM 4562 O O . GLY B 1 275 ? 63.396 41.690 30.386 1.00 42.32 240 GLY B O 1
ATOM 4563 N N . VAL B 1 276 ? 64.721 40.707 31.925 1.00 45.39 241 VAL B N 1
ATOM 4564 C CA . VAL B 1 276 ? 64.957 41.917 32.697 1.00 42.88 241 VAL B CA 1
ATOM 4565 C C . VAL B 1 276 ? 66.432 42.299 32.710 1.00 37.59 241 VAL B C 1
ATOM 4566 O O . VAL B 1 276 ? 66.772 43.481 32.585 1.00 37.38 241 VAL B O 1
ATOM 4570 N N . PHE B 1 277 ? 67.325 41.315 32.825 1.00 42.09 242 PHE B N 1
ATOM 4571 C CA . PHE B 1 277 ? 68.745 41.570 33.006 1.00 50.30 242 PHE B CA 1
ATOM 4572 C C . PHE B 1 277 ? 69.609 41.079 31.851 1.00 59.63 242 PHE B C 1
ATOM 4573 O O . PHE B 1 277 ? 70.829 41.277 31.885 1.00 44.13 242 PHE B O 1
ATOM 4581 N N . GLY B 1 278 ? 69.022 40.452 30.834 1.00 51.08 243 GLY B N 1
ATOM 4582 C CA . GLY B 1 278 ? 69.818 39.826 29.796 1.00 42.91 243 GLY B CA 1
ATOM 4583 C C . GLY B 1 278 ? 70.428 40.822 28.826 1.00 40.07 243 GLY B C 1
ATOM 4584 O O . GLY B 1 278 ? 69.919 41.922 28.612 1.00 40.37 243 GLY B O 1
ATOM 4585 N N . ASP B 1 279 ? 71.547 40.418 28.240 1.00 51.96 244 ASP B N 1
ATOM 4586 C CA . ASP B 1 279 ? 72.181 41.188 27.176 1.00 60.76 244 ASP B CA 1
ATOM 4587 C C . ASP B 1 279 ? 71.309 41.111 25.929 1.00 60.59 244 ASP B C 1
ATOM 4588 O O . ASP B 1 279 ? 71.011 40.002 25.465 1.00 61.58 244 ASP B O 1
ATOM 4593 N N . PRO B 1 280 ? 70.861 42.240 25.369 1.00 61.47 245 PRO B N 1
ATOM 4594 C CA . PRO B 1 280 ? 70.085 42.175 24.119 1.00 70.63 245 PRO B CA 1
ATOM 4595 C C . PRO B 1 280 ? 70.798 41.443 22.997 1.00 71.70 245 PRO B C 1
ATOM 4596 O O . PRO B 1 280 ? 70.133 40.876 22.121 1.00 66.04 245 PRO B O 1
ATOM 4600 N N . ALA B 1 281 ? 72.132 41.441 22.991 1.00 70.21 246 ALA B N 1
ATOM 4601 C CA . ALA B 1 281 ? 72.858 40.669 21.990 1.00 82.74 246 ALA B CA 1
ATOM 4602 C C . ALA B 1 281 ? 72.699 39.172 22.223 1.00 76.90 246 ALA B C 1
ATOM 4603 O O . ALA B 1 281 ? 72.731 38.388 21.268 1.00 91.68 246 ALA B O 1
ATOM 4605 N N . VAL B 1 282 ? 72.515 38.765 23.476 1.00 74.18 247 VAL B N 1
ATOM 4606 C CA . VAL B 1 282 ? 72.356 37.355 23.815 1.00 63.02 247 VAL B CA 1
ATOM 4607 C C . VAL B 1 282 ? 70.893 36.931 23.768 1.00 69.13 247 VAL B C 1
ATOM 4608 O O . VAL B 1 282 ? 70.569 35.862 23.246 1.00 76.25 247 VAL B O 1
ATOM 4610 N N . THR B 1 283 ? 69.991 37.755 24.308 1.00 75.19 248 THR B N 1
ATOM 4611 C CA . THR B 1 283 ? 68.579 37.389 24.356 1.00 74.44 248 THR B CA 1
ATOM 4612 C C . THR B 1 283 ? 67.862 37.688 23.047 1.00 69.53 248 THR B C 1
ATOM 4613 O O . THR B 1 283 ? 66.892 37.001 22.705 1.00 63.11 248 THR B O 1
ATOM 4617 N N . GLY B 1 284 ? 68.314 38.699 22.309 1.00 64.85 249 GLY B N 1
ATOM 4618 C CA . GLY B 1 284 ? 67.600 39.165 21.142 1.00 66.95 249 GLY B CA 1
ATOM 4619 C C . GLY B 1 284 ? 66.456 40.108 21.434 1.00 53.53 249 GLY B C 1
ATOM 4620 O O . GLY B 1 284 ? 65.849 40.632 20.491 1.00 69.78 249 GLY B O 1
ATOM 4621 N N . LYS B 1 285 ? 66.136 40.336 22.697 1.00 55.71 250 LYS B N 1
ATOM 4622 C CA . LYS B 1 285 ? 65.090 41.247 23.113 1.00 53.32 250 LYS B CA 1
ATOM 4623 C C . LYS B 1 285 ? 65.702 42.493 23.734 1.00 56.01 250 LYS B C 1
ATOM 4624 O O . LYS B 1 285 ? 66.850 42.472 24.191 1.00 61.15 250 LYS B O 1
ATOM 4626 N N . PRO B 1 286 ? 64.974 43.608 23.747 1.00 60.51 251 PRO B N 1
ATOM 4627 C CA . PRO B 1 286 ? 65.510 44.833 24.353 1.00 59.54 251 PRO B CA 1
ATOM 4628 C C . PRO B 1 286 ? 65.852 44.623 25.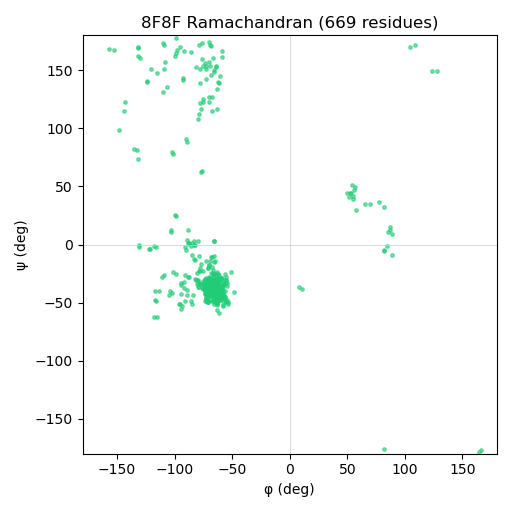820 1.00 60.25 251 PRO B C 1
ATOM 4629 O O . PRO B 1 286 ? 65.476 43.633 26.453 1.00 49.59 251 PRO B O 1
ATOM 4633 N N . SER B 1 287 ? 66.589 45.589 26.363 1.00 66.27 252 SER B N 1
ATOM 4634 C CA . SER B 1 287 ? 67.017 45.538 27.753 1.00 51.72 252 SER B CA 1
ATOM 4635 C C . SER B 1 287 ? 65.850 45.873 28.674 1.00 56.19 252 SER B C 1
ATOM 4636 O O . SER B 1 287 ? 65.223 46.929 28.538 1.00 56.26 252 SER B O 1
ATOM 4639 N N . GLY B 1 288 ? 65.569 44.980 29.619 1.00 48.11 253 GLY B N 1
ATOM 4640 C CA . GLY B 1 288 ? 64.438 45.176 30.510 1.00 46.54 253 GLY B CA 1
ATOM 4641 C C . GLY B 1 288 ? 63.103 45.019 29.816 1.00 49.43 253 GLY B C 1
ATOM 4642 O O . GLY B 1 288 ? 62.140 45.715 30.163 1.00 46.53 253 GLY B O 1
ATOM 4643 N N . ASP B 1 289 ? 63.022 44.107 28.846 1.00 54.37 254 ASP B N 1
ATOM 4644 C CA . ASP B 1 289 ? 61.829 44.005 28.012 1.00 52.61 254 ASP B CA 1
ATOM 4645 C C . ASP B 1 289 ? 60.606 43.598 28.827 1.00 43.87 254 ASP B C 1
ATOM 4646 O O . ASP B 1 289 ? 59.508 44.120 28.603 1.00 39.97 254 ASP B O 1
ATOM 4651 N N . ASP B 1 290 ? 60.778 42.675 29.781 1.00 52.11 255 ASP B N 1
ATOM 4652 C CA . ASP B 1 290 ? 59.652 42.233 30.602 1.00 42.16 255 ASP B CA 1
ATOM 4653 C C . ASP B 1 290 ? 59.010 43.398 31.342 1.00 44.50 255 ASP B C 1
ATOM 4654 O O . ASP B 1 290 ? 57.779 43.493 31.416 1.00 40.87 255 ASP B O 1
ATOM 4659 N N . LEU B 1 291 ? 59.827 44.290 31.907 1.00 46.94 256 LEU B N 1
ATOM 4660 C CA . LEU B 1 291 ? 59.278 45.466 32.570 1.00 43.87 256 LEU B CA 1
ATOM 4661 C C . LEU B 1 291 ? 58.643 46.412 31.562 1.00 41.53 256 LEU B C 1
ATOM 4662 O O . LEU B 1 291 ? 57.565 46.963 31.812 1.00 45.21 256 LEU B O 1
ATOM 4667 N N . LYS B 1 292 ? 59.300 46.611 30.417 1.00 53.48 257 LYS B N 1
ATOM 4668 C CA . LYS B 1 292 ? 58.729 47.445 29.366 1.00 64.69 257 LYS B CA 1
ATOM 4669 C C . LYS B 1 292 ? 57.387 46.896 28.899 1.00 51.72 257 LYS B C 1
ATOM 4670 O O . LYS B 1 292 ? 56.433 47.657 28.700 1.00 48.21 257 LYS B O 1
ATOM 4676 N N . SER B 1 293 ? 57.289 45.575 28.735 1.00 36.37 258 SER B N 1
ATOM 4677 C CA . SER B 1 293 ? 56.051 44.956 28.278 1.00 69.14 258 SER B CA 1
ATOM 4678 C C . SER B 1 293 ? 55.041 44.726 29.398 1.00 57.41 258 SER B C 1
ATOM 4679 O O . SER B 1 293 ? 53.880 44.422 29.103 1.00 47.71 258 SER B O 1
ATOM 4682 N N . GLY B 1 294 ? 55.442 44.858 30.659 1.00 50.96 259 GLY B N 1
ATOM 4683 C CA . GLY B 1 294 ? 54.501 44.751 31.761 1.00 42.03 259 GLY B CA 1
ATOM 4684 C C . GLY B 1 294 ? 54.083 43.344 32.128 1.00 43.18 259 GLY B C 1
ATOM 4685 O O . GLY B 1 294 ? 52.925 43.122 32.501 1.00 45.00 259 GLY B O 1
ATOM 4686 N N . LYS B 1 295 ? 54.998 42.383 32.048 1.00 37.39 260 LYS B N 1
ATOM 4687 C CA . LYS B 1 295 ? 54.671 40.998 32.352 1.00 35.75 260 LYS B CA 1
ATOM 4688 C C . LYS B 1 295 ? 54.599 40.770 33.858 1.00 49.41 260 LYS B C 1
ATOM 4689 O O . LYS B 1 295 ? 55.275 41.440 34.645 1.00 39.29 260 LYS B O 1
ATOM 4695 N N . ARG B 1 296 ? 53.765 39.808 34.255 1.00 34.47 261 ARG B N 1
ATOM 4696 C CA . ARG B 1 296 ? 53.601 39.439 35.660 1.00 34.74 261 ARG B CA 1
ATOM 4697 C C . ARG B 1 296 ? 54.375 38.146 35.905 1.00 31.49 261 ARG B C 1
ATOM 4698 O O . ARG B 1 296 ? 53.820 37.048 35.945 1.00 34.42 261 ARG B O 1
ATOM 4706 N N . THR B 1 297 ? 55.684 38.293 36.074 1.00 33.03 262 THR B N 1
ATOM 4707 C CA . THR B 1 297 ? 56.573 37.157 36.250 1.00 33.06 262 THR B CA 1
ATOM 4708 C C . THR B 1 297 ? 56.761 36.836 37.731 1.00 32.47 262 THR B C 1
ATOM 4709 O O . THR B 1 297 ? 56.409 37.616 38.617 1.00 32.67 262 THR B O 1
ATOM 4713 N N . VAL B 1 298 ? 57.323 35.654 37.992 1.00 36.02 263 VAL B N 1
ATOM 4714 C CA . VAL B 1 298 ? 57.681 35.288 39.359 1.00 39.36 263 VAL B CA 1
ATOM 4715 C C . VAL B 1 298 ? 58.774 36.211 39.883 1.00 35.83 263 VAL B C 1
ATOM 4716 O O . VAL B 1 298 ? 58.757 36.614 41.053 1.00 40.01 263 VAL B O 1
ATOM 4720 N N . LEU B 1 299 ? 59.735 36.565 39.023 1.00 35.03 264 LEU B N 1
ATOM 4721 C CA . LEU B 1 299 ? 60.780 37.515 39.396 1.00 42.24 264 LEU B CA 1
ATOM 4722 C C . LEU B 1 299 ? 60.183 38.815 39.921 1.00 37.95 264 LEU B C 1
ATOM 4723 O O . LEU B 1 299 ? 60.550 39.294 41.001 1.00 40.32 264 LEU B O 1
ATOM 4728 N N . VAL B 1 300 ? 59.255 39.399 39.162 1.00 29.34 265 VAL B N 1
ATOM 4729 C CA . VAL B 1 300 ? 58.633 40.656 39.565 1.00 29.61 265 VAL B CA 1
ATOM 4730 C C . VAL B 1 300 ? 57.807 40.466 40.831 1.00 36.99 265 VAL B C 1
ATOM 4731 O O . VAL B 1 300 ? 57.835 41.302 41.744 1.00 34.45 265 VAL B O 1
ATOM 4735 N N . ALA B 1 301 ? 57.056 39.364 40.906 1.00 36.97 266 ALA B N 1
ATOM 4736 C CA . ALA B 1 301 ? 56.253 39.093 42.095 1.00 40.37 266 ALA B CA 1
ATOM 4737 C C . ALA B 1 301 ? 57.131 38.902 43.324 1.00 36.31 266 ALA B C 1
ATOM 4738 O O . ALA B 1 301 ? 56.806 39.390 44.412 1.00 34.86 266 ALA B O 1
ATOM 4740 N N . GLU B 1 302 ? 58.250 38.190 43.168 1.00 42.26 267 GLU B N 1
ATOM 4741 C CA . GLU B 1 302 ? 59.165 37.991 44.287 1.00 34.64 267 GLU B CA 1
ATOM 4742 C C . GLU B 1 302 ? 59.838 39.296 44.694 1.00 49.62 267 GLU B C 1
ATOM 4743 O O . GLU B 1 302 ? 60.131 39.498 45.879 1.00 43.49 267 GLU B O 1
ATOM 4749 N N . ALA B 1 303 ? 60.078 40.194 43.735 1.00 34.61 268 ALA B N 1
ATOM 4750 C CA . ALA B 1 303 ? 60.692 41.478 44.058 1.00 31.70 268 ALA B CA 1
ATOM 4751 C C . ALA B 1 303 ? 59.765 42.337 44.906 1.00 40.95 268 ALA B C 1
ATOM 4752 O O . ALA B 1 303 ? 60.216 43.010 45.840 1.00 40.68 268 ALA B O 1
ATOM 4754 N N . VAL B 1 304 ? 58.469 42.333 44.590 1.00 33.44 269 VAL B N 1
ATOM 4755 C CA . VAL B 1 304 ? 57.505 43.088 45.384 1.00 41.60 269 VAL B CA 1
ATOM 4756 C C . VAL B 1 304 ? 57.416 42.517 46.795 1.00 45.02 269 VAL B C 1
ATOM 4757 O O . VAL B 1 304 ? 57.348 43.264 47.779 1.00 39.20 269 VAL B O 1
ATOM 4761 N N . GLU B 1 305 ? 57.430 41.187 46.917 1.00 38.65 270 GLU B N 1
ATOM 4762 C CA . GLU B 1 305 ? 57.369 40.560 48.233 1.00 52.31 270 GLU B CA 1
ATOM 4763 C C . GLU B 1 305 ? 58.632 40.842 49.039 1.00 45.45 270 GLU B C 1
ATOM 4764 O O . GLU B 1 305 ? 58.556 41.137 50.237 1.00 50.63 270 GLU B O 1
ATOM 4770 N N . LEU B 1 306 ? 59.801 40.757 48.399 1.00 45.47 271 LEU B N 1
ATOM 4771 C CA . LEU B 1 306 ? 61.049 41.056 49.094 1.00 47.33 271 LEU B CA 1
ATOM 4772 C C . LEU B 1 306 ? 61.139 42.533 49.459 1.00 50.19 271 LEU B C 1
ATOM 4773 O O . LEU B 1 306 ? 61.610 42.881 50.548 1.00 51.89 271 LEU B O 1
ATOM 4778 N N . ALA B 1 307 ? 60.691 43.417 48.563 1.00 43.13 272 ALA B N 1
ATOM 4779 C CA . ALA B 1 307 ? 60.719 44.845 48.860 1.00 43.57 272 ALA B CA 1
ATOM 4780 C C . ALA B 1 307 ? 59.769 45.202 49.996 1.00 48.99 272 ALA B C 1
ATOM 4781 O O . ALA B 1 307 ? 60.068 46.104 50.784 1.00 42.99 272 ALA B O 1
ATOM 4783 N N . ASP B 1 308 ? 58.629 44.511 50.099 1.00 47.15 273 ASP B N 1
ATOM 4784 C CA . ASP B 1 308 ? 57.729 44.723 51.230 1.00 48.49 273 ASP B CA 1
ATOM 4785 C C . ASP B 1 308 ? 58.451 44.557 52.561 1.00 52.53 273 ASP B C 1
ATOM 4786 O O . ASP B 1 308 ? 58.127 45.247 53.535 1.00 51.29 273 ASP B O 1
ATOM 4791 N N . ARG B 1 309 ? 59.436 43.658 52.616 1.00 45.71 274 ARG B N 1
ATOM 4792 C CA . ARG B 1 309 ? 60.176 43.410 53.847 1.00 48.58 274 ARG B CA 1
ATOM 4793 C C . ARG B 1 309 ? 61.312 44.406 54.046 1.00 51.89 274 ARG B C 1
ATOM 4794 O O . ARG B 1 309 ? 61.511 44.902 55.160 1.00 59.44 274 ARG B O 1
ATOM 4802 N N . SER B 1 310 ? 62.069 44.705 52.989 1.00 53.47 275 SER B N 1
ATOM 4803 C CA . SER B 1 310 ? 63.311 45.461 53.109 1.00 46.53 275 SER B CA 1
ATOM 4804 C C . SER B 1 310 ? 63.188 46.923 52.697 1.00 45.93 275 SER B C 1
ATOM 4805 O O . SER B 1 310 ? 63.754 47.791 53.368 1.00 55.37 275 SER B O 1
ATOM 4808 N N . ASP B 1 311 ? 62.485 47.227 51.607 1.00 49.65 276 ASP B N 1
ATOM 4809 C CA . ASP B 1 311 ? 62.321 48.604 51.135 1.00 42.49 276 ASP B CA 1
ATOM 4810 C C . ASP B 1 311 ? 60.864 48.837 50.765 1.00 51.51 276 ASP B C 1
ATOM 4811 O O . ASP B 1 311 ? 60.483 48.759 49.590 1.00 48.56 276 ASP B O 1
ATOM 4816 N N . PRO B 1 312 ? 60.009 49.123 51.753 1.00 53.32 277 PRO B N 1
ATOM 4817 C CA . PRO B 1 312 ? 58.570 49.261 51.465 1.00 50.68 277 PRO B CA 1
ATOM 4818 C C . PRO B 1 312 ? 58.240 50.317 50.424 1.00 47.65 277 PRO B C 1
ATOM 4819 O O . PRO B 1 312 ? 57.294 50.129 49.649 1.00 46.47 277 PRO B O 1
ATOM 4823 N N . LEU B 1 313 ? 58.982 51.427 50.383 1.00 36.64 278 LEU B N 1
ATOM 4824 C CA . LEU B 1 313 ? 58.718 52.437 49.364 1.00 45.32 278 LEU B CA 1
ATOM 4825 C C . LEU B 1 313 ? 59.134 51.958 47.980 1.00 37.85 278 LEU B C 1
ATOM 4826 O O . LEU B 1 313 ? 58.540 52.372 46.978 1.00 36.41 278 LEU B O 1
ATOM 4831 N N . ALA B 1 314 ? 60.149 51.094 47.900 1.00 37.03 279 ALA B N 1
ATOM 4832 C CA . ALA B 1 314 ? 60.487 50.478 46.622 1.00 37.56 279 ALA B CA 1
ATOM 4833 C C . ALA B 1 314 ? 59.408 49.499 46.178 1.00 47.93 279 ALA B C 1
ATOM 4834 O O . ALA B 1 314 ? 59.190 49.322 44.974 1.00 39.09 279 ALA B O 1
ATOM 4836 N N . ALA B 1 315 ? 58.728 48.856 47.132 1.00 35.84 280 ALA B N 1
ATOM 4837 C CA . ALA B 1 315 ? 57.602 47.997 46.784 1.00 43.18 280 ALA B CA 1
ATOM 4838 C C . ALA B 1 315 ? 56.464 48.809 46.181 1.00 47.15 280 ALA B C 1
ATOM 4839 O O . ALA B 1 315 ? 55.811 48.365 45.229 1.00 41.11 280 ALA B O 1
ATOM 4841 N N . LYS B 1 316 ? 56.213 50.005 46.721 1.00 40.03 281 LYS B N 1
ATOM 4842 C CA . LYS B 1 316 ? 55.199 50.879 46.137 1.00 39.87 281 LYS B CA 1
ATOM 4843 C C . LYS B 1 316 ? 55.618 51.361 44.756 1.00 50.56 281 LYS B C 1
ATOM 4844 O O . LYS B 1 316 ? 54.776 51.508 43.862 1.00 49.23 281 LYS B O 1
ATOM 4850 N N . LEU B 1 317 ? 56.912 51.627 44.566 1.00 38.67 282 LEU B N 1
ATOM 4851 C CA . LEU B 1 317 ? 57.397 52.009 43.245 1.00 40.31 282 LEU B CA 1
ATOM 4852 C C . LEU B 1 317 ? 57.175 50.888 42.241 1.00 44.39 282 LEU B C 1
ATOM 4853 O O . LEU B 1 317 ? 56.752 51.134 41.107 1.00 40.32 282 LEU B O 1
ATOM 4858 N N . LEU B 1 318 ? 57.449 49.646 42.644 1.00 33.24 283 LEU B N 1
ATOM 4859 C CA . LEU B 1 318 ? 57.190 48.510 41.767 1.00 43.87 283 LEU B CA 1
ATOM 4860 C C . LEU B 1 318 ? 55.701 48.376 41.474 1.00 47.87 283 LEU B C 1
ATOM 4861 O O . LEU B 1 318 ? 55.290 48.314 40.310 1.00 42.84 283 LEU B O 1
ATOM 4866 N N . ARG B 1 319 ? 54.875 48.358 42.526 1.00 38.52 284 ARG B N 1
ATOM 4867 C CA . ARG B 1 319 ? 53.440 48.133 42.362 1.00 44.49 284 ARG B CA 1
ATOM 4868 C C . ARG B 1 319 ? 52.813 49.141 41.406 1.00 41.27 284 ARG B C 1
ATOM 4869 O O . ARG B 1 319 ? 51.947 48.785 40.599 1.00 45.50 284 ARG B O 1
ATOM 4877 N N . THR B 1 320 ? 53.232 50.401 41.482 1.00 46.06 285 THR B N 1
ATOM 4878 C CA . THR B 1 320 ? 52.617 51.469 40.704 1.00 37.73 285 THR B CA 1
ATOM 4879 C C . THR B 1 320 ? 53.283 51.697 39.352 1.00 50.12 285 THR B C 1
ATOM 4880 O O . THR B 1 320 ? 52.820 52.552 38.590 1.00 55.48 285 THR B O 1
ATOM 4884 N N . SER B 1 321 ? 54.349 50.962 39.032 1.00 44.88 286 SER B N 1
ATOM 4885 C CA . SER B 1 321 ? 55.052 51.133 37.766 1.00 50.88 286 SER B CA 1
ATOM 4886 C C . SER B 1 321 ? 54.894 49.961 36.810 1.00 49.36 286 SER B C 1
ATOM 4887 O O . SER B 1 321 ? 54.975 50.160 35.596 1.00 52.47 286 SER B O 1
ATOM 4890 N N . ILE B 1 322 ? 54.675 48.751 37.324 1.00 37.13 287 ILE B N 1
ATOM 4891 C CA . ILE B 1 322 ? 54.557 47.578 36.467 1.00 39.32 287 ILE B CA 1
ATOM 4892 C C . ILE B 1 322 ? 53.284 47.681 35.638 1.00 43.16 287 ILE B C 1
ATOM 4893 O O . ILE B 1 322 ? 52.187 47.878 36.176 1.00 45.90 287 ILE B O 1
ATOM 4898 N N . GLY B 1 323 ? 53.424 47.548 34.323 1.00 52.19 288 GLY B N 1
ATOM 4899 C CA . GLY B 1 323 ? 52.291 47.640 33.428 1.00 44.88 288 GLY B CA 1
ATOM 4900 C C . GLY B 1 323 ? 51.960 49.033 32.942 1.00 53.41 288 GLY B C 1
ATOM 4901 O O . GLY B 1 323 ? 50.910 49.216 32.315 1.00 57.37 288 GLY B O 1
ATOM 4902 N N . THR B 1 324 ? 52.811 50.018 33.211 1.00 48.21 289 THR B N 1
ATOM 4903 C CA . THR B 1 324 ? 52.624 51.386 32.748 1.00 45.34 289 THR B CA 1
ATOM 4904 C C . THR B 1 324 ? 53.659 51.716 31.679 1.00 49.50 289 THR B C 1
ATOM 4905 O O . THR B 1 324 ? 54.575 50.938 31.401 1.00 54.30 289 THR B O 1
ATOM 4909 N N . ARG B 1 325 ? 53.507 52.895 31.082 1.00 57.21 290 ARG B N 1
ATOM 4910 C CA . ARG B 1 325 ? 54.445 53.361 30.066 1.00 65.93 290 ARG B CA 1
ATOM 4911 C C . ARG B 1 325 ? 55.695 53.884 30.762 1.00 60.63 290 ARG B C 1
ATOM 4912 O O . ARG B 1 325 ? 55.649 54.905 31.456 1.00 66.69 290 ARG B O 1
ATOM 4920 N N . LEU B 1 326 ? 56.811 53.184 30.580 1.00 63.80 291 LEU B N 1
ATOM 4921 C CA . LEU B 1 326 ? 58.042 53.448 31.310 1.00 68.44 291 LEU B CA 1
ATOM 4922 C C . LEU B 1 326 ? 59.094 54.026 30.375 1.00 72.71 291 LEU B C 1
ATOM 4923 O O . LEU B 1 326 ? 59.337 53.483 29.292 1.00 64.25 291 LEU B O 1
ATOM 4928 N N . THR B 1 327 ? 59.716 55.125 30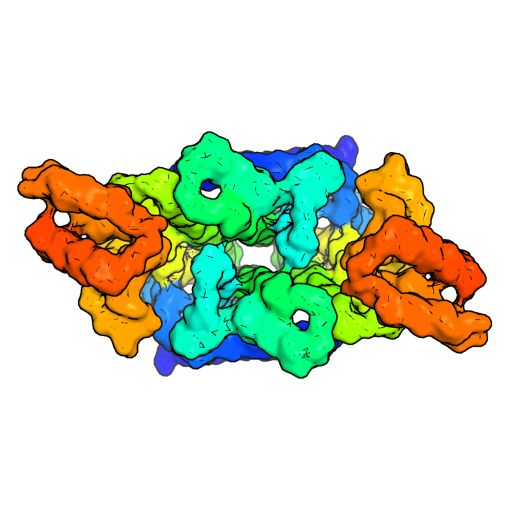.797 1.00 53.85 292 THR B N 1
ATOM 4929 C CA . THR B 1 327 ? 60.874 55.646 30.091 1.00 59.09 292 THR B CA 1
ATOM 4930 C C . THR B 1 327 ? 62.062 54.703 30.276 1.00 68.30 292 THR B C 1
ATOM 4931 O O . THR B 1 327 ? 62.020 53.751 31.062 1.00 58.69 292 THR B O 1
ATOM 4935 N N . ASP B 1 328 ? 63.139 54.975 29.534 1.00 59.49 293 ASP B N 1
ATOM 4936 C CA . ASP B 1 328 ? 64.345 54.166 29.682 1.00 64.79 293 ASP B CA 1
ATOM 4937 C C . ASP B 1 328 ? 64.953 54.326 31.069 1.00 69.35 293 ASP B C 1
ATOM 4938 O O . ASP B 1 328 ? 65.564 53.386 31.592 1.00 51.11 293 ASP B O 1
ATOM 4943 N N . ALA B 1 329 ? 64.792 55.503 31.680 1.00 54.50 294 ALA B N 1
ATOM 4944 C CA . ALA B 1 329 ? 65.301 55.717 33.031 1.00 60.71 294 ALA B CA 1
ATOM 4945 C C . ALA B 1 329 ? 64.446 54.994 34.065 1.00 50.69 294 ALA B C 1
ATOM 4946 O O . ALA B 1 329 ? 64.976 54.427 35.027 1.00 51.92 294 ALA B O 1
ATOM 4948 N N . GLN B 1 330 ? 63.121 55.014 33.889 1.00 60.36 295 GLN B N 1
ATOM 4949 C CA . GLN B 1 330 ? 62.246 54.270 34.790 1.00 48.40 295 GLN B CA 1
ATOM 4950 C C . GLN B 1 330 ? 62.556 52.780 34.748 1.00 60.58 295 GLN B C 1
ATOM 4951 O O . GLN B 1 330 ? 62.521 52.099 35.781 1.00 49.27 295 GLN B O 1
ATOM 4957 N N . VAL B 1 331 ? 62.865 52.257 33.560 1.00 46.67 296 VAL B N 1
ATOM 4958 C CA . VAL B 1 331 ? 63.162 50.834 33.424 1.00 50.81 296 VAL B CA 1
ATOM 4959 C C . VAL B 1 331 ? 64.460 50.492 34.143 1.00 49.47 296 VAL B C 1
ATOM 4960 O O . VAL B 1 331 ? 64.521 49.533 34.922 1.00 43.78 296 VAL B O 1
ATOM 4964 N N . ARG B 1 332 ? 65.516 51.274 33.895 1.00 44.60 297 ARG B N 1
ATOM 4965 C CA . ARG B 1 332 ? 66.788 51.048 34.575 1.00 49.38 297 ARG B CA 1
ATOM 4966 C C . ARG B 1 332 ? 66.626 51.147 36.086 1.00 43.02 297 ARG B C 1
ATOM 4967 O O . ARG B 1 332 ? 67.272 50.408 36.840 1.00 42.05 297 ARG B O 1
ATOM 4975 N N . GLU B 1 333 ? 65.763 52.055 36.544 1.00 33.83 298 GLU B N 1
ATOM 4976 C CA . GLU B 1 333 ? 65.518 52.205 37.974 1.00 37.26 298 GLU B CA 1
ATOM 4977 C C . GLU B 1 333 ? 64.851 50.962 38.551 1.00 49.28 298 GLU B C 1
ATOM 4978 O O . GLU B 1 333 ? 65.221 50.497 39.636 1.00 44.67 298 GLU B O 1
ATOM 4984 N N . LEU B 1 334 ? 63.872 50.405 37.835 1.00 43.34 299 LEU B N 1
ATOM 4985 C CA . LEU B 1 334 ? 63.179 49.218 38.324 1.00 40.13 299 LEU B CA 1
ATOM 4986 C C . LEU B 1 334 ? 64.095 48.000 38.315 1.00 44.58 299 LEU B C 1
ATOM 4987 O O . LEU B 1 334 ? 64.036 47.169 39.229 1.00 42.20 299 LEU B O 1
ATOM 4992 N N . ARG B 1 335 ? 64.946 47.876 37.293 1.00 33.58 300 ARG B N 1
ATOM 4993 C CA . ARG B 1 335 ? 65.893 46.765 37.252 1.00 37.03 300 ARG B CA 1
ATOM 4994 C C . ARG B 1 335 ? 66.856 46.820 38.432 1.00 37.97 300 ARG B C 1
ATOM 4995 O O . ARG B 1 335 ? 67.201 45.783 39.012 1.00 35.72 300 ARG B O 1
ATOM 5003 N N . THR B 1 336 ? 67.295 48.023 38.807 1.00 35.64 301 THR B N 1
ATOM 5004 C CA . THR B 1 336 ? 68.211 48.156 39.934 1.00 47.00 301 THR B CA 1
ATOM 5005 C C . THR B 1 336 ? 67.517 47.816 41.248 1.00 36.28 301 THR B C 1
ATOM 5006 O O . THR B 1 336 ? 68.101 47.150 42.111 1.00 43.01 301 THR B O 1
ATOM 5010 N N . VAL B 1 337 ? 66.263 48.249 41.408 1.00 34.04 302 VAL B N 1
ATOM 5011 C CA . VAL B 1 337 ? 65.493 47.919 42.606 1.00 33.75 302 VAL B CA 1
ATOM 5012 C C . VAL B 1 337 ? 65.293 46.413 42.715 1.00 44.05 302 VAL B C 1
ATOM 5013 O O . VAL B 1 337 ? 65.442 45.828 43.795 1.00 41.65 302 VAL B O 1
ATOM 5017 N N . ILE B 1 338 ? 64.952 45.762 41.600 1.00 30.64 303 ILE B N 1
ATOM 5018 C CA . ILE B 1 338 ? 64.740 44.316 41.611 1.00 28.65 303 ILE B CA 1
ATOM 5019 C C . ILE B 1 338 ? 66.015 43.594 42.030 1.00 37.75 303 ILE B C 1
ATOM 5020 O O . ILE B 1 338 ? 65.973 42.603 42.770 1.00 40.66 303 ILE B O 1
ATOM 5025 N N . GLU B 1 339 ? 67.169 44.088 41.578 1.00 39.35 304 GLU B N 1
ATOM 5026 C CA . GLU B 1 339 ? 68.440 43.498 41.985 1.00 39.58 304 GLU B CA 1
ATOM 5027 C C . GLU B 1 339 ? 68.760 43.826 43.439 1.00 42.81 304 GLU B C 1
ATOM 5028 O O . GLU B 1 339 ? 69.294 42.982 44.169 1.00 42.49 304 GLU B O 1
ATOM 5034 N N . ALA B 1 340 ? 68.428 45.043 43.879 1.00 35.71 305 ALA B N 1
ATOM 5035 C CA . ALA B 1 340 ? 68.809 45.489 45.217 1.00 41.77 305 ALA B CA 1
ATOM 5036 C C . ALA B 1 340 ? 68.105 44.686 46.303 1.00 52.25 305 ALA B C 1
ATOM 5037 O O . ALA B 1 340 ? 68.719 44.341 47.319 1.00 42.53 305 ALA B O 1
ATOM 5039 N N . VAL B 1 341 ? 66.816 44.385 46.117 1.00 38.79 306 VAL B N 1
ATOM 5040 C CA . VAL B 1 341 ? 66.068 43.646 47.133 1.00 31.84 306 VAL B CA 1
ATOM 5041 C C . VAL B 1 341 ? 66.334 42.152 47.076 1.00 37.05 306 VAL B C 1
ATOM 5042 O O . VAL B 1 341 ? 65.725 41.394 47.843 1.00 41.37 306 VAL B O 1
ATOM 5046 N N . GLY B 1 342 ? 67.225 41.704 46.196 1.00 39.63 307 GLY B N 1
ATOM 5047 C CA . GLY B 1 342 ? 67.621 40.313 46.142 1.00 43.92 307 GLY B CA 1
ATOM 5048 C C . GLY B 1 342 ? 66.762 39.415 45.282 1.00 43.28 307 GLY B C 1
ATOM 5049 O O . GLY B 1 342 ? 66.905 38.189 45.367 1.00 45.79 307 GLY B O 1
ATOM 5050 N N . ALA B 1 343 ? 65.880 39.975 44.451 1.00 42.22 308 ALA B N 1
ATOM 5051 C CA . ALA B 1 343 ? 65.004 39.134 43.640 1.00 44.16 308 ALA B CA 1
ATOM 5052 C C . ALA B 1 343 ? 65.791 38.357 42.592 1.00 42.06 308 ALA B C 1
ATOM 5053 O O . ALA B 1 343 ? 65.465 37.201 42.295 1.00 42.53 308 ALA B O 1
ATOM 5055 N N . ARG B 1 344 ? 66.834 38.968 42.024 1.00 43.30 309 ARG B N 1
ATOM 5056 C CA . ARG B 1 344 ? 67.634 38.272 41.022 1.00 36.63 309 ARG B CA 1
ATOM 5057 C C . ARG B 1 344 ? 68.384 37.095 41.632 1.00 48.49 309 ARG B C 1
ATOM 5058 O O . ARG B 1 344 ? 68.440 36.011 41.038 1.00 47.49 309 ARG B O 1
ATOM 5066 N N . ALA B 1 345 ? 68.967 37.286 42.818 1.00 48.31 310 ALA B N 1
ATOM 5067 C CA . ALA B 1 345 ? 69.662 36.190 43.485 1.00 45.02 310 ALA B CA 1
ATOM 5068 C C . ALA B 1 345 ? 68.688 35.096 43.908 1.00 48.10 310 ALA B C 1
ATOM 5069 O O . ALA B 1 345 ? 69.022 33.906 43.856 1.00 45.25 310 ALA B O 1
ATOM 5071 N N . ALA B 1 346 ? 67.481 35.479 44.331 1.00 43.06 311 ALA B N 1
ATOM 5072 C CA . ALA B 1 346 ? 66.477 34.483 44.692 1.00 45.98 311 ALA B CA 1
ATOM 5073 C C . ALA B 1 346 ? 66.047 33.673 43.477 1.00 52.27 311 ALA B C 1
ATOM 5074 O O . ALA B 1 346 ? 65.781 32.470 43.584 1.00 50.72 311 ALA B O 1
ATOM 5076 N N . ALA B 1 347 ? 65.976 34.314 42.308 1.00 40.36 312 ALA B N 1
ATOM 5077 C CA . ALA B 1 347 ? 65.612 33.591 41.096 1.00 45.01 312 ALA B CA 1
ATOM 5078 C C . ALA B 1 347 ? 66.706 32.612 40.688 1.00 48.01 312 ALA B C 1
ATOM 5079 O O . ALA B 1 347 ? 66.413 31.518 40.192 1.00 55.87 312 ALA B O 1
ATOM 5081 N N . GLU B 1 348 ? 67.972 32.983 40.900 1.00 48.56 313 GLU B N 1
ATOM 5082 C CA . GLU B 1 348 ? 69.075 32.112 40.505 1.00 47.18 313 GLU B CA 1
ATOM 5083 C C . GLU B 1 348 ? 69.114 30.847 41.354 1.00 54.49 313 GLU B C 1
ATOM 5084 O O . GLU B 1 348 ? 69.397 29.758 40.840 1.00 54.98 313 GLU B O 1
ATOM 5090 N N . SER B 1 349 ? 68.828 30.968 42.652 1.00 50.18 314 SER B N 1
ATOM 5091 C CA . SER B 1 349 ? 68.796 29.792 43.514 1.00 62.28 314 SER B CA 1
ATOM 5092 C C . SER B 1 349 ? 67.567 28.932 43.254 1.00 58.65 314 SER B C 1
ATOM 5093 O O . SER B 1 349 ? 67.641 27.704 43.374 1.00 65.52 314 SER B O 1
ATOM 5096 N N . ARG B 1 350 ? 66.436 29.554 42.909 1.00 59.52 315 ARG B N 1
ATOM 5097 C CA . ARG B 1 350 ? 65.274 28.794 42.458 1.00 51.72 315 ARG B CA 1
ATOM 5098 C C . ARG B 1 350 ? 65.623 27.944 41.244 1.00 42.51 315 ARG B C 1
ATOM 5099 O O . ARG B 1 350 ? 65.320 26.745 41.199 1.00 55.05 315 ARG B O 1
ATOM 5107 N N . ILE B 1 351 ? 66.262 28.557 40.245 1.00 52.45 316 ILE B N 1
ATOM 5108 C CA . ILE B 1 351 ? 66.647 27.834 39.036 1.00 53.51 316 ILE B CA 1
ATOM 5109 C C . ILE B 1 351 ? 67.611 26.704 39.377 1.00 52.79 316 ILE B C 1
ATOM 5110 O O . ILE B 1 351 ? 67.523 25.603 38.820 1.00 52.58 316 ILE B O 1
ATOM 5115 N N . ALA B 1 352 ? 68.534 26.955 40.308 1.00 53.65 317 ALA B N 1
ATOM 5116 C CA . ALA B 1 352 ? 69.494 25.926 40.694 1.00 55.86 317 ALA B CA 1
ATOM 5117 C C . ALA B 1 352 ? 68.813 24.781 41.433 1.00 53.12 317 ALA B C 1
ATOM 5118 O O . ALA B 1 352 ? 69.113 23.608 41.180 1.00 60.27 317 ALA B O 1
ATOM 5120 N N . ALA B 1 353 ? 67.893 25.098 42.346 1.00 55.96 318 ALA B N 1
ATOM 5121 C CA . ALA B 1 353 ? 67.231 24.054 43.120 1.00 56.32 318 ALA B CA 1
ATOM 5122 C C . ALA B 1 353 ? 66.303 23.222 42.244 1.00 59.43 318 ALA B C 1
ATOM 5123 O O . ALA B 1 353 ? 66.292 21.989 42.329 1.00 55.45 318 ALA B O 1
ATOM 5125 N N . LEU B 1 354 ? 65.516 23.883 41.391 1.00 54.23 319 LEU B N 1
ATOM 5126 C CA . LEU B 1 354 ? 64.572 23.164 40.543 1.00 51.75 319 LEU B CA 1
ATOM 5127 C C . LEU B 1 354 ? 65.294 22.277 39.536 1.00 54.87 319 LEU B C 1
ATOM 5128 O O . LEU B 1 354 ? 64.896 21.127 39.316 1.00 52.27 319 LEU B O 1
ATOM 5133 N N . THR B 1 355 ? 66.359 22.791 38.915 1.00 51.89 320 THR B N 1
ATOM 5134 C CA . THR B 1 355 ? 67.116 21.985 37.963 1.00 49.63 320 THR B CA 1
ATOM 5135 C C . THR B 1 355 ? 67.778 20.799 38.652 1.00 60.25 320 THR B C 1
ATOM 5136 O O . THR B 1 355 ? 67.850 19.701 38.086 1.00 62.40 320 THR B O 1
ATOM 5140 N N . GLN B 1 356 ? 68.258 20.996 39.882 1.00 58.94 321 GLN B N 1
ATOM 5141 C CA . GLN B 1 356 ? 68.907 19.905 40.602 1.00 67.98 321 GLN B CA 1
ATOM 5142 C C . GLN B 1 356 ? 67.903 18.825 40.988 1.00 62.37 321 GLN B C 1
ATOM 5143 O O . GLN B 1 356 ? 68.189 17.629 40.850 1.00 61.60 321 GLN B O 1
ATOM 5149 N N . ARG B 1 357 ? 66.718 19.221 41.461 1.00 53.45 322 ARG B N 1
ATOM 5150 C CA . ARG B 1 357 ? 65.705 18.230 41.810 1.00 55.05 322 ARG B CA 1
ATOM 5151 C C . ARG B 1 357 ? 65.164 17.536 40.566 1.00 69.22 322 ARG B C 1
ATOM 5152 O O . ARG B 1 357 ? 64.854 16.338 40.601 1.00 57.93 322 ARG B O 1
ATOM 5160 N N . ALA B 1 358 ? 65.040 18.272 39.458 1.00 60.88 323 ALA B N 1
ATOM 5161 C CA . ALA B 1 358 ? 64.581 17.663 38.214 1.00 54.10 323 ALA B CA 1
ATOM 5162 C C . ALA B 1 358 ? 65.545 16.581 37.747 1.00 59.17 323 ALA B C 1
ATOM 5163 O O . ALA B 1 358 ? 65.121 15.528 37.256 1.00 49.63 323 ALA B O 1
ATOM 5165 N N . LEU B 1 359 ? 66.849 16.821 37.897 1.00 56.29 324 LEU B N 1
ATOM 5166 C CA . LEU B 1 359 ? 67.830 15.805 37.536 1.00 63.81 324 LEU B CA 1
ATOM 5167 C C . LEU B 1 359 ? 67.809 14.636 38.514 1.00 60.74 324 LEU B C 1
ATOM 5168 O O . LEU B 1 359 ? 68.087 13.497 38.120 1.00 65.93 324 LEU B O 1
ATOM 5173 N N . ALA B 1 360 ? 67.480 14.890 39.783 1.00 66.49 325 ALA B N 1
ATOM 5174 C CA . ALA B 1 360 ? 67.355 13.798 40.743 1.00 55.72 325 ALA B CA 1
ATOM 5175 C C . ALA B 1 360 ? 66.128 12.946 40.447 1.00 69.16 325 ALA B C 1
ATOM 5176 O O . ALA B 1 360 ? 66.174 11.716 40.570 1.00 67.26 325 ALA B O 1
ATOM 5178 N N . THR B 1 361 ? 65.020 13.582 40.059 1.00 62.21 326 THR B N 1
ATOM 5179 C CA . THR B 1 361 ? 63.845 12.834 39.622 1.00 60.10 326 THR B CA 1
ATOM 5180 C C . THR B 1 361 ? 64.158 12.010 38.379 1.00 55.03 326 THR B C 1
ATOM 5181 O O . THR B 1 361 ? 63.672 10.882 38.227 1.00 54.22 326 THR B O 1
ATOM 5185 N N . LEU B 1 362 ? 64.983 12.557 37.483 1.00 54.87 327 LEU B N 1
ATOM 5186 C CA . LEU B 1 362 ? 65.361 11.838 36.272 1.00 55.53 327 LEU B CA 1
ATOM 5187 C C . LEU B 1 362 ? 66.270 10.656 36.586 1.00 65.63 327 LEU B C 1
ATOM 5188 O O . LEU B 1 362 ? 66.146 9.590 35.972 1.00 65.78 327 LEU B O 1
ATOM 5193 N N . ALA B 1 363 ? 67.189 10.824 37.540 1.00 72.30 328 ALA B N 1
ATOM 5194 C CA . ALA B 1 363 ? 68.169 9.780 37.819 1.00 63.15 328 ALA B CA 1
ATOM 5195 C C . ALA B 1 363 ? 67.515 8.536 38.409 1.00 69.73 328 ALA B C 1
ATOM 5196 O O . ALA B 1 363 ? 67.931 7.411 38.112 1.00 66.43 328 ALA B O 1
ATOM 5198 N N . SER B 1 364 ? 66.488 8.714 39.240 1.00 64.35 329 SER B N 1
ATOM 5199 C CA . SER B 1 364 ? 65.825 7.604 39.911 1.00 71.48 329 SER B CA 1
ATOM 5200 C C . SER B 1 364 ? 64.540 7.173 39.208 1.00 77.82 329 SER B C 1
ATOM 5201 O O . SER B 1 364 ? 63.655 6.596 39.849 1.00 70.00 329 SER B O 1
ATOM 5204 N N . ALA B 1 365 ? 64.423 7.431 37.908 1.00 67.73 330 ALA B N 1
ATOM 5205 C CA . ALA B 1 365 ? 63.184 7.050 37.239 1.00 64.51 330 ALA B CA 1
ATOM 5206 C C . ALA B 1 365 ? 63.311 5.657 36.627 1.00 56.89 330 ALA B C 1
ATOM 5207 O O . ALA B 1 365 ? 64.383 5.290 36.136 1.00 58.90 330 ALA B O 1
ATOM 5209 N N . PRO B 1 366 ? 62.237 4.860 36.648 1.00 56.83 331 PRO B N 1
ATOM 5210 C CA . PRO B 1 366 ? 62.269 3.517 36.037 1.00 53.13 331 PRO B CA 1
ATOM 5211 C C . PRO B 1 366 ? 62.171 3.568 34.515 1.00 52.29 331 PRO B C 1
ATOM 5212 O O . PRO B 1 366 ? 61.229 3.056 33.902 1.00 55.72 331 PRO B O 1
ATOM 5216 N N . ILE B 1 367 ? 63.166 4.196 33.889 1.00 57.06 332 ILE B N 1
ATOM 5217 C CA . ILE B 1 367 ? 63.211 4.379 32.446 1.00 57.24 332 ILE B CA 1
ATOM 5218 C C . ILE B 1 367 ? 64.593 3.977 31.946 1.00 58.83 332 ILE B C 1
ATOM 5219 O O . ILE B 1 367 ? 65.524 3.763 32.723 1.00 68.08 332 ILE B O 1
ATOM 5224 N N . ASN B 1 368 ? 64.710 3.871 30.623 1.00 58.97 333 ASN B N 1
ATOM 5225 C CA . ASN B 1 368 ? 65.982 3.512 30.009 1.00 59.57 333 ASN B CA 1
ATOM 5226 C C . ASN B 1 368 ? 67.038 4.566 30.311 1.00 70.05 333 ASN B C 1
ATOM 5227 O O . ASN B 1 368 ? 66.763 5.769 30.297 1.00 74.11 333 ASN B O 1
ATOM 5232 N N . ALA B 1 369 ? 68.258 4.098 30.589 1.00 78.47 334 ALA B N 1
ATOM 5233 C CA . ALA B 1 369 ? 69.348 5.002 30.940 1.00 78.95 334 ALA B CA 1
ATOM 5234 C C . ALA B 1 369 ? 69.729 5.913 29.780 1.00 66.14 334 ALA B C 1
ATOM 5235 O O . ALA B 1 369 ? 70.255 7.008 30.005 1.00 72.76 334 ALA B O 1
ATOM 5237 N N . THR B 1 370 ? 69.482 5.482 28.540 1.00 76.48 335 THR B N 1
ATOM 5238 C CA . THR B 1 370 ? 69.778 6.337 27.395 1.00 79.56 335 THR B CA 1
ATOM 5239 C C . THR B 1 370 ? 68.863 7.554 27.370 1.00 79.16 335 THR B C 1
ATOM 5240 O O . THR B 1 370 ? 69.284 8.648 26.974 1.00 75.42 335 THR B O 1
ATOM 5244 N N . ALA B 1 371 ? 67.607 7.382 27.790 1.00 74.69 336 ALA B N 1
ATOM 5245 C CA . ALA B 1 371 ? 66.702 8.519 27.907 1.00 73.73 336 ALA B CA 1
ATOM 5246 C C . ALA B 1 371 ? 67.113 9.440 29.047 1.00 76.35 336 ALA B C 1
ATOM 5247 O O . ALA B 1 371 ? 66.916 10.657 28.959 1.00 74.42 336 ALA B O 1
ATOM 5249 N N . LYS B 1 372 ? 67.679 8.880 30.120 1.00 69.36 337 LYS B N 1
ATOM 5250 C CA . LYS B 1 372 ? 68.163 9.707 31.220 1.00 65.93 337 LYS B CA 1
ATOM 5251 C C . LYS B 1 372 ? 69.303 10.607 30.765 1.00 68.85 337 LYS B C 1
ATOM 5252 O O . LYS B 1 372 ? 69.430 11.746 31.230 1.00 74.16 337 LYS B O 1
ATOM 5258 N N . ALA B 1 373 ? 70.146 10.109 29.860 1.00 68.71 338 ALA B N 1
ATOM 5259 C CA . ALA B 1 373 ? 71.254 10.911 29.357 1.00 81.43 338 ALA B CA 1
ATOM 5260 C C . ALA B 1 373 ? 70.754 12.011 28.430 1.00 82.14 338 ALA B C 1
ATOM 5261 O O . ALA B 1 373 ? 71.119 13.182 28.586 1.00 72.48 338 ALA B O 1
ATOM 5263 N N . GLY B 1 374 ? 69.909 11.650 27.460 1.00 88.50 339 GLY B N 1
ATOM 5264 C CA . GLY B 1 374 ? 69.400 12.637 26.523 1.00 82.79 339 GLY B CA 1
ATOM 5265 C C . GLY B 1 374 ? 68.563 13.715 27.180 1.00 77.69 339 GLY B C 1
ATOM 5266 O O . GLY B 1 374 ? 68.596 14.873 26.757 1.00 79.33 339 GLY B O 1
ATOM 5267 N N . LEU B 1 375 ? 67.807 13.359 28.221 1.00 72.40 340 LEU B N 1
ATOM 5268 C CA . LEU B 1 375 ? 66.997 14.360 28.907 1.00 59.85 340 LEU B CA 1
ATOM 5269 C C . LEU B 1 375 ? 67.849 15.278 29.774 1.00 72.08 340 LEU B C 1
ATOM 5270 O O . LEU B 1 375 ? 67.526 16.463 29.917 1.00 79.14 340 LEU B O 1
ATOM 5275 N N . SER B 1 376 ? 68.928 14.758 30.364 1.00 72.27 341 SER B N 1
ATOM 5276 C CA . SER B 1 376 ? 69.881 15.626 31.047 1.00 70.60 341 SER B CA 1
ATOM 5277 C C . SER B 1 376 ? 70.620 16.515 30.057 1.00 69.64 341 SER B C 1
ATOM 5278 O O . SER B 1 376 ? 70.926 17.672 30.366 1.00 69.97 341 SER B O 1
ATOM 5281 N N . GLU B 1 377 ? 70.902 15.999 28.860 1.00 69.48 342 GLU B N 1
ATOM 5282 C CA . GLU B 1 377 ? 71.525 16.826 27.834 1.00 69.68 342 GLU B CA 1
ATOM 5283 C C . GLU B 1 377 ? 70.535 17.852 27.299 1.00 84.56 342 GLU B C 1
ATOM 5284 O O . GLU B 1 377 ? 70.872 19.032 27.141 1.00 93.29 342 GLU B O 1
ATOM 5286 N N . LEU B 1 378 ? 69.296 17.420 27.030 1.00 87.03 343 LEU B N 1
ATOM 5287 C CA . LEU B 1 378 ? 68.272 18.340 26.545 1.00 84.08 343 LEU B CA 1
ATOM 5288 C C . LEU B 1 378 ? 67.963 19.412 27.581 1.00 72.81 343 LEU B C 1
ATOM 5289 O O . LEU B 1 378 ? 67.745 20.578 27.232 1.00 88.62 343 LEU B O 1
ATOM 5294 N N . ALA B 1 379 ? 67.952 19.042 28.863 1.00 72.94 344 ALA B N 1
ATOM 5295 C CA . ALA B 1 379 ? 67.724 20.024 29.917 1.00 64.64 344 ALA B CA 1
ATOM 5296 C C . ALA B 1 379 ? 68.888 20.990 30.062 1.00 84.88 344 ALA B C 1
ATOM 5297 O O . ALA B 1 379 ? 68.742 22.017 30.734 1.00 91.32 344 ALA B O 1
ATOM 5299 N N . MET B 1 380 ? 70.039 20.673 29.470 1.00 93.80 345 MET B N 1
ATOM 5300 C CA . MET B 1 380 ? 71.205 21.545 29.507 1.00 96.04 345 MET B CA 1
ATOM 5301 C C . MET B 1 380 ? 71.272 22.438 28.275 1.00 96.17 345 MET B C 1
ATOM 5302 O O . MET B 1 380 ? 71.559 23.633 28.388 1.00 103.19 345 MET B O 1
ATOM 5304 N N . MET B 1 381 ? 70.993 21.875 27.095 1.00 88.67 346 MET B N 1
ATOM 5305 C CA . MET B 1 381 ? 71.037 22.661 25.8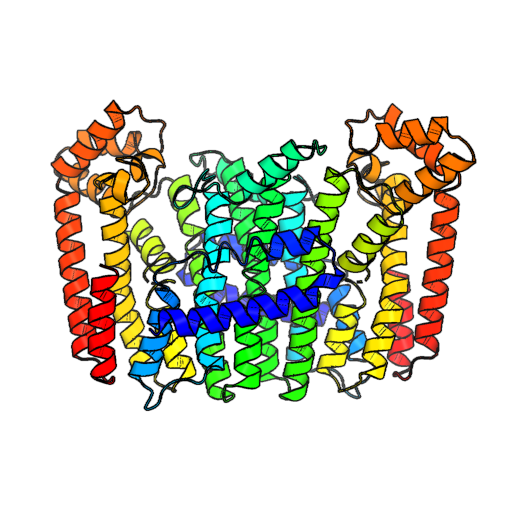68 1.00 87.46 346 MET B CA 1
ATOM 5306 C C . MET B 1 381 ? 70.010 23.785 25.879 1.00 94.25 346 MET B C 1
ATOM 5307 O O . MET B 1 381 ? 70.192 24.800 25.196 1.00 90.84 346 MET B O 1
ATOM 5309 N N . ALA B 1 382 ? 68.925 23.625 26.641 1.00 98.30 347 ALA B N 1
ATOM 5310 C CA . ALA B 1 382 ? 67.921 24.676 26.748 1.00 88.35 347 ALA B CA 1
ATOM 5311 C C . ALA B 1 382 ? 68.184 25.622 27.918 1.00 100.17 347 ALA B C 1
ATOM 5312 O O . ALA B 1 382 ? 67.959 26.829 27.790 1.00 105.45 347 ALA B O 1
ATOM 5314 N N . ALA B 1 383 ? 68.666 25.111 29.051 1.00 95.62 348 ALA B N 1
ATOM 5315 C CA . ALA B 1 383 ? 68.933 25.956 30.214 1.00 89.98 348 ALA B CA 1
ATOM 5316 C C . ALA B 1 383 ? 70.230 26.737 30.032 1.00 108.52 348 ALA B C 1
ATOM 5317 O O . ALA B 1 383 ? 70.252 27.777 29.374 1.00 106.48 348 ALA B O 1
#

Secondary structure (DSSP, 8-state):
-HHHHHHHHHHHHHHHHHHHTGGG-HHHHHHHHHHHHHHTT----HHHHHHHHHHHHH-SSPPPHHHHHHHHHHHHHHHHHHHHHHHHHT-SEETTEE-HHHHHHHHHHHTT-SS-HHHHHHHHHHHHHHHHHHHHHHHHHHHHHHHS-HHHHHHHHHHHHHHHHHHHHHHHHHHHHHHHT---HHHHHHHHHHHT---SHHHHHHHHHHH---HHHHHHHHHHHHHHHHHHHHHHHHHHHHS-HHHHSS-TTHHHHHT---HHHHHHHHHHHHH-HHHHHHHHHHTTS---HHHHHHHHHHHHHTTHHHHHHHHHHHHHHHHHHHHHTSSS-HHHHHHHHHHHHHT-/-HHHHHHHHHHHHHHHHHHHTGGG-HHHHHHHHHHHHHHTT----HHHHHHHHHHHHH-SSPPPHHHHHHHHHHHHHHHHHHHHHHHHHT-SEETTEE-HHHHHHHHHHHTT-SS-HHHHHHHHHHHHHHHHHHHHHHHHHHHHHHHS-HHHHHHHHHHHHHHHHHHHHHHHHHHHHHHTT---HHHHHHHHHHHT---SHHHHHHHHHHH---HHHHHHHHHHHHHHHHHHHHHHHHHHHH--HHHHSS-TTHHHHHT---HHHHHHHHHHHHH-HHHHHHHHHHTTS---HHHHHHHHHHHHHTTHHHHHHHHHHHHHHHHHHHHHTSSS-HHHHHHHHHHHHHH-

Solvent-accessible surface area: 27755 Å² total

Sequence (696 aa):
TMAGAITDQLRRYLHGRRRAAAHMGSDYDGLIADDLEDDFVLGGGKRLRPLFAYWGWHAVASREPDPDVLLLFSALELLHAWALVHDDLIDRSATRRGRPTAQLRYAALHRDRDWRGSPDQQFGMSAAILLGDLAQQVWADDDIVSKVCQSALAPDAQRRVHRVWADIRNEVLGGQQYLDIVAEASAAESIESAMNVATLKTAYTVSRPLQLGTAAAADRSDVAAIFEHFGADLGVAFQLRDDVLGVFGDPAVTGKPSGDDLKSGKRTVLVAEAVELADRSDPLAAKLLRTSIGTRLTDAQVRELRTVIEAVGARAAAESRIAALTQRALATLASAPINATAKAGLSELAMMAATMAGAITDQLRRYLHGRRRAAAHMGSDYDGLIADLEDFVLGGGKRLRPLFAYWGWHHAVASREPDPDVLLLFSALELLHAWALVHDDLIDRSATRRGRPTAQLRYAALHRDRDWRRGSPDQFGMSAAILLGDLAQVWADDDIVSKVCQSALAPDAQRRVHRVWADIRNEVLGGQYLDIVAEASAAESIESAMNVATLKTAYTVSRPLQLGTAAAADRSDVAAIFEHFGADLGVAFQLRDDVLGVFGDPAVTGKPSGDDLKSGKRTVLVAEAVELADRSDPLAAKLLRTSIGTRLTDAQVRELRTVIEAVGARAAAESRIAALTQRALATLASAPINATAKAGLSELAMMAA